Protein AF-A0A673WAL3-F1 (afdb_monomer_lite)

Organism: Salmo trutta (NCBI:txid8032)

Structure (mmCIF, N/CA/C/O backbone):
data_AF-A0A673WAL3-F1
#
_entry.id   AF-A0A673WAL3-F1
#
loop_
_atom_site.group_PDB
_atom_site.id
_atom_site.type_symbol
_atom_site.label_atom_id
_atom_site.label_alt_id
_atom_site.label_comp_id
_atom_site.label_asym_id
_atom_site.label_entity_id
_atom_site.label_seq_id
_atom_site.pdbx_PDB_ins_code
_atom_site.Cartn_x
_atom_site.Cartn_y
_atom_site.Cartn_z
_atom_site.occupancy
_atom_site.B_iso_or_equiv
_atom_site.auth_seq_id
_atom_site.auth_comp_id
_atom_site.auth_asym_id
_atom_site.auth_atom_id
_atom_site.pdbx_PDB_model_num
ATOM 1 N N . MET A 1 1 ? 72.671 -0.892 -24.980 1.00 40.12 1 MET A N 1
ATOM 2 C CA . MET A 1 1 ? 71.609 -0.098 -25.631 1.00 40.12 1 MET A CA 1
ATOM 3 C C . MET A 1 1 ? 70.645 -1.065 -26.286 1.00 40.12 1 MET A C 1
ATOM 5 O O . MET A 1 1 ? 70.954 -1.545 -27.362 1.00 40.12 1 MET A O 1
ATOM 9 N N . LEU A 1 2 ? 69.573 -1.421 -25.581 1.00 42.06 2 LEU A N 1
ATOM 10 C CA . LEU A 1 2 ? 68.357 -2.064 -26.090 1.00 42.06 2 LEU A CA 1
ATOM 11 C C . LEU A 1 2 ? 67.457 -2.292 -24.873 1.00 42.06 2 LEU A C 1
ATOM 13 O O . LEU A 1 2 ? 67.737 -3.186 -24.086 1.00 42.06 2 LEU A O 1
ATOM 17 N N . THR A 1 3 ? 66.411 -1.489 -24.728 1.00 36.72 3 THR A N 1
ATOM 18 C CA . THR A 1 3 ? 65.156 -1.913 -24.097 1.00 36.72 3 THR A CA 1
ATOM 19 C C . THR A 1 3 ? 64.038 -1.033 -24.642 1.00 36.72 3 THR A C 1
ATOM 21 O O . THR A 1 3 ? 64.011 0.180 -24.447 1.00 36.72 3 THR A O 1
ATOM 24 N N . SER A 1 4 ? 63.164 -1.685 -25.406 1.00 37.41 4 SER A N 1
ATOM 25 C CA . SER A 1 4 ? 61.955 -1.157 -26.026 1.00 37.41 4 SER A CA 1
ATOM 26 C C . SER A 1 4 ? 60.956 -0.676 -24.976 1.00 37.41 4 SER A C 1
ATOM 28 O O . SER A 1 4 ? 60.605 -1.427 -24.068 1.00 37.41 4 SER A O 1
ATOM 30 N N . PHE A 1 5 ? 60.430 0.534 -25.152 1.00 37.84 5 PHE A N 1
ATOM 31 C CA . PHE A 1 5 ? 59.162 0.939 -24.553 1.00 37.84 5 PHE A CA 1
ATOM 32 C C . PHE A 1 5 ? 58.023 0.283 -25.344 1.00 37.84 5 PHE A C 1
ATOM 34 O O . PHE A 1 5 ? 57.715 0.700 -26.457 1.00 37.84 5 PHE A O 1
ATOM 41 N N . ASN A 1 6 ? 57.413 -0.755 -24.772 1.00 34.94 6 ASN A N 1
ATOM 42 C CA . ASN A 1 6 ? 56.088 -1.217 -25.179 1.00 34.94 6 ASN A CA 1
ATOM 43 C C . ASN A 1 6 ? 55.049 -0.277 -24.557 1.00 34.94 6 ASN A C 1
ATOM 45 O O . ASN A 1 6 ? 54.564 -0.513 -23.452 1.00 34.94 6 ASN A O 1
ATOM 49 N N . THR A 1 7 ? 54.702 0.798 -25.258 1.00 38.34 7 THR A N 1
ATOM 50 C CA . THR A 1 7 ? 53.420 1.473 -25.056 1.00 38.34 7 THR A CA 1
ATOM 51 C C . THR A 1 7 ? 52.350 0.595 -25.691 1.00 38.34 7 THR A C 1
ATOM 53 O O . THR A 1 7 ? 52.160 0.597 -26.905 1.00 38.34 7 THR A O 1
ATOM 56 N N . VAL A 1 8 ? 51.674 -0.205 -24.865 1.00 36.19 8 VAL A N 1
ATOM 57 C CA . VAL A 1 8 ? 50.403 -0.827 -25.242 1.00 36.19 8 VAL A CA 1
ATOM 58 C C . VAL A 1 8 ? 49.441 0.322 -25.525 1.00 36.19 8 VAL A C 1
ATOM 60 O O . VAL A 1 8 ? 48.990 1.004 -24.608 1.00 36.19 8 VAL A O 1
ATOM 63 N N . ALA A 1 9 ? 49.193 0.586 -26.804 1.00 39.41 9 ALA A N 1
ATOM 64 C CA . ALA A 1 9 ? 48.109 1.449 -27.227 1.00 39.41 9 ALA A CA 1
ATOM 65 C C . ALA A 1 9 ? 46.802 0.770 -26.797 1.00 39.41 9 ALA A C 1
ATOM 67 O O . ALA A 1 9 ? 46.378 -0.203 -27.421 1.00 39.41 9 ALA A O 1
ATOM 68 N N . LEU A 1 10 ? 46.197 1.238 -25.697 1.00 43.25 10 LEU A N 1
ATOM 69 C CA . LEU A 1 10 ? 44.784 0.974 -25.446 1.00 43.25 10 LEU A CA 1
ATOM 70 C C . LEU A 1 10 ? 44.028 1.507 -26.667 1.00 43.25 10 LEU A C 1
ATOM 72 O O . LEU A 1 10 ? 44.193 2.671 -27.035 1.00 43.25 10 LEU A O 1
ATOM 76 N N . ALA A 1 11 ? 43.261 0.639 -27.324 1.00 35.66 11 ALA A N 1
ATOM 77 C CA . ALA A 1 11 ? 42.347 1.054 -28.378 1.00 35.66 11 ALA A CA 1
ATOM 78 C C . ALA A 1 11 ? 41.459 2.204 -27.857 1.00 35.66 11 ALA A C 1
ATOM 80 O O . ALA A 1 11 ? 41.104 2.186 -26.674 1.00 35.66 11 ALA A O 1
ATOM 81 N N . PRO A 1 12 ? 41.112 3.205 -28.688 1.00 43.00 12 PRO A N 1
ATOM 82 C CA . PRO A 1 12 ? 40.141 4.213 -28.281 1.00 43.00 12 PRO A CA 1
ATOM 83 C C . PRO A 1 12 ? 38.849 3.495 -27.880 1.00 43.00 12 PRO A C 1
ATOM 85 O O . PRO A 1 12 ? 38.382 2.624 -28.615 1.00 43.00 12 PRO A O 1
ATOM 88 N N . SER A 1 13 ? 38.313 3.814 -26.700 1.00 55.78 13 SER A N 1
ATOM 89 C CA . SER A 1 13 ? 37.005 3.318 -26.273 1.00 55.78 13 SER A CA 1
ATOM 90 C C . SER A 1 13 ? 35.979 3.656 -27.354 1.00 55.78 13 SER A C 1
ATOM 92 O O . SER A 1 13 ? 35.961 4.789 -27.846 1.00 55.78 13 SER A O 1
ATOM 94 N N . LEU A 1 14 ? 35.166 2.674 -27.744 1.00 61.06 14 LEU A N 1
ATOM 95 C CA . LEU A 1 14 ? 34.034 2.891 -28.641 1.00 61.06 14 LEU A CA 1
ATOM 96 C C . LEU A 1 14 ? 33.151 4.023 -28.080 1.00 61.06 14 LEU A C 1
ATOM 98 O O . LEU A 1 14 ? 33.096 4.213 -26.859 1.00 61.06 14 LEU A O 1
ATOM 102 N N . PRO A 1 15 ? 32.488 4.826 -28.932 1.00 84.31 15 PRO A N 1
ATOM 103 C CA . PRO A 1 15 ? 31.498 5.781 -28.452 1.00 84.31 15 PRO A CA 1
ATOM 104 C C . PRO A 1 15 ? 30.458 5.045 -27.595 1.00 84.31 15 PRO A C 1
ATOM 106 O O . PRO A 1 15 ? 29.924 4.034 -28.043 1.00 84.31 15 PRO A O 1
ATOM 109 N N . LEU A 1 16 ? 30.132 5.560 -26.401 1.00 87.56 16 LEU A N 1
ATOM 110 C CA . LEU A 1 16 ? 29.206 4.915 -25.447 1.00 87.56 16 LEU A CA 1
ATOM 111 C C . LEU A 1 16 ? 27.898 4.431 -26.099 1.00 87.56 16 LEU A C 1
ATOM 113 O O . LEU A 1 16 ? 27.369 3.375 -25.757 1.00 87.56 16 LEU A O 1
ATOM 117 N N . GLN A 1 17 ? 27.397 5.183 -27.084 1.00 91.94 17 GLN A N 1
ATOM 118 C CA . GLN A 1 17 ? 26.197 4.824 -27.833 1.00 91.94 17 GLN A CA 1
ATOM 119 C C . GLN A 1 17 ? 26.369 3.543 -28.664 1.00 91.94 17 GLN A C 1
ATOM 121 O O . GLN A 1 17 ? 25.439 2.745 -28.739 1.00 91.94 17 GLN A O 1
ATOM 126 N N . GLU A 1 18 ? 27.527 3.319 -29.288 1.00 93.75 18 GLU A N 1
ATOM 127 C CA . GLU A 1 18 ? 27.786 2.104 -30.069 1.00 93.75 18 GLU A CA 1
ATOM 128 C C . GLU A 1 18 ? 27.814 0.867 -29.166 1.00 93.75 18 GLU A C 1
ATOM 130 O O . GLU A 1 18 ? 27.189 -0.144 -29.503 1.00 93.75 18 GLU A O 1
ATOM 135 N N . ASP A 1 19 ? 28.433 0.981 -27.988 1.00 95.00 19 ASP A N 1
ATOM 136 C CA . ASP A 1 19 ? 28.447 -0.075 -26.972 1.00 95.00 19 ASP A CA 1
ATOM 137 C C . ASP A 1 19 ? 27.029 -0.366 -26.460 1.00 95.00 19 ASP A C 1
ATOM 139 O O . ASP A 1 19 ? 26.590 -1.519 -26.431 1.00 95.00 19 ASP A O 1
ATOM 143 N N . PHE A 1 20 ? 26.247 0.674 -26.156 1.00 96.69 20 PHE A N 1
ATOM 144 C CA . PHE A 1 20 ? 24.847 0.521 -25.754 1.00 96.69 20 PHE A CA 1
ATOM 145 C C . PHE A 1 20 ? 24.026 -0.240 -26.808 1.00 96.69 20 PHE A C 1
ATOM 147 O O . PHE A 1 20 ? 23.286 -1.180 -26.497 1.00 96.69 20 PHE A O 1
ATOM 154 N N . VAL A 1 21 ? 24.181 0.140 -28.080 1.00 96.81 21 VAL A N 1
ATOM 155 C CA . VAL A 1 21 ? 23.500 -0.502 -29.210 1.00 96.81 21 VAL A CA 1
ATOM 156 C C . VAL A 1 21 ? 23.962 -1.946 -29.388 1.00 96.81 21 VAL A C 1
ATOM 158 O O . VAL A 1 21 ? 23.137 -2.803 -29.714 1.00 96.81 21 VAL A O 1
ATOM 161 N N . TYR A 1 22 ? 25.243 -2.240 -29.164 1.00 96.62 22 TYR A N 1
ATOM 162 C CA . TYR A 1 22 ? 25.771 -3.601 -29.191 1.00 96.62 22 TYR A CA 1
ATOM 163 C C . TYR A 1 22 ? 25.080 -4.493 -28.151 1.00 96.62 22 TYR A C 1
ATOM 165 O O . TYR A 1 22 ? 24.559 -5.549 -28.517 1.00 96.62 22 TYR A O 1
ATOM 173 N N . HIS A 1 23 ? 24.986 -4.056 -26.890 1.00 97.44 23 HIS A N 1
ATOM 174 C CA . HIS A 1 23 ? 24.318 -4.838 -25.841 1.00 97.44 23 HIS A CA 1
ATOM 175 C C . HIS A 1 23 ? 22.827 -5.056 -26.140 1.00 97.44 23 HIS A C 1
ATOM 177 O O . HIS A 1 23 ? 22.329 -6.174 -25.994 1.00 97.44 23 HIS A O 1
ATOM 183 N N . TRP A 1 24 ? 22.121 -4.038 -26.642 1.00 97.25 24 TRP A N 1
ATOM 184 C CA . TRP A 1 24 ? 20.719 -4.194 -27.046 1.00 97.25 24 TRP A CA 1
ATOM 185 C C . TRP A 1 24 ? 20.540 -5.179 -28.213 1.00 97.25 24 TRP A C 1
ATOM 187 O O . TRP A 1 24 ? 19.630 -6.017 -28.213 1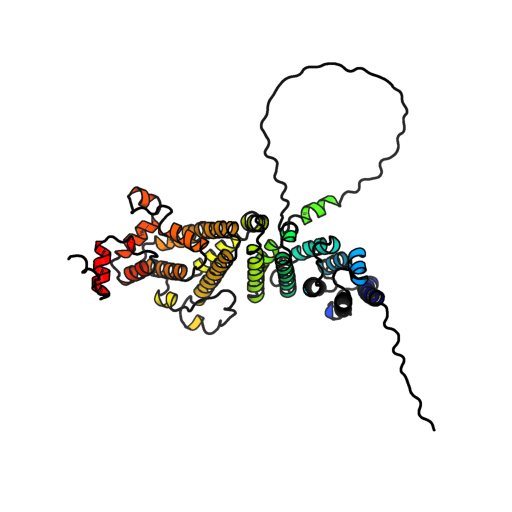.00 97.25 24 TRP A O 1
ATOM 197 N N . LYS A 1 25 ? 21.427 -5.114 -29.213 1.00 95.81 25 LYS A N 1
ATOM 198 C CA . LYS A 1 25 ? 21.433 -6.062 -30.333 1.00 95.81 25 LYS A CA 1
ATOM 199 C C . LYS A 1 25 ? 21.714 -7.483 -29.862 1.00 95.81 25 LYS A C 1
ATOM 201 O O . LYS A 1 25 ? 21.045 -8.389 -30.334 1.00 95.81 25 LYS A O 1
ATOM 206 N N . ALA A 1 26 ? 22.626 -7.685 -28.913 1.00 94.88 26 ALA A N 1
ATOM 207 C CA . ALA A 1 26 ? 22.904 -9.010 -28.363 1.00 94.88 26 ALA A CA 1
ATOM 208 C C . ALA A 1 26 ? 21.664 -9.635 -27.696 1.00 94.88 26 ALA A C 1
ATOM 210 O O . ALA A 1 26 ? 21.356 -10.798 -27.945 1.00 94.88 26 ALA A O 1
ATOM 211 N N . ILE A 1 27 ? 20.902 -8.847 -26.925 1.00 94.31 27 ILE A N 1
ATOM 212 C CA . ILE A 1 27 ? 19.646 -9.307 -26.307 1.00 94.31 27 ILE A CA 1
ATOM 213 C C . ILE A 1 27 ? 18.623 -9.682 -27.378 1.00 94.31 27 ILE A C 1
ATOM 215 O O . ILE A 1 27 ? 18.042 -10.758 -27.326 1.00 94.31 27 ILE A O 1
ATOM 219 N N . THR A 1 28 ? 18.387 -8.810 -28.358 1.00 92.75 28 THR A N 1
ATOM 220 C CA . THR A 1 28 ? 17.391 -9.086 -29.409 1.00 92.75 28 THR A CA 1
ATOM 221 C C . THR A 1 28 ? 17.808 -10.236 -30.324 1.00 92.75 28 THR A C 1
ATOM 223 O O . THR A 1 28 ? 16.948 -10.986 -30.774 1.00 92.75 28 THR A O 1
ATOM 226 N N . HIS A 1 29 ? 19.110 -10.423 -30.555 1.00 92.00 29 HIS A N 1
ATOM 227 C CA . HIS A 1 29 ? 19.630 -11.519 -31.363 1.00 92.00 29 HIS A CA 1
ATOM 228 C C . HIS A 1 29 ? 19.377 -12.885 -30.723 1.00 92.00 29 HIS A C 1
ATOM 230 O O . HIS A 1 29 ? 19.005 -13.814 -31.436 1.00 92.00 29 HIS A O 1
ATOM 236 N N . TYR A 1 30 ? 19.463 -12.984 -29.390 1.00 89.94 30 TYR A N 1
ATOM 237 C CA . TYR A 1 30 ? 19.103 -14.204 -28.663 1.00 89.94 30 TYR A CA 1
ATOM 238 C C . TYR A 1 30 ? 17.701 -14.708 -29.042 1.00 89.94 30 TYR A C 1
ATOM 240 O O . TYR A 1 30 ? 17.544 -15.893 -29.314 1.00 89.94 30 TYR A O 1
ATOM 248 N N . TYR A 1 31 ? 16.712 -13.814 -29.150 1.00 87.50 31 TYR A N 1
ATOM 249 C CA . TYR A 1 31 ? 15.327 -14.162 -29.509 1.00 87.50 31 TYR A CA 1
ATOM 250 C C . TYR A 1 31 ? 15.113 -14.456 -31.000 1.00 87.50 31 TYR A C 1
ATOM 252 O O . TYR A 1 31 ? 14.048 -14.925 -31.393 1.00 87.50 31 TYR A O 1
ATOM 260 N N . ILE A 1 32 ? 16.087 -14.128 -31.849 1.00 87.12 32 ILE A N 1
ATOM 261 C CA . ILE A 1 32 ? 16.040 -14.423 -33.285 1.00 87.12 32 ILE A CA 1
ATOM 262 C C . ILE A 1 32 ? 16.677 -15.791 -33.560 1.00 87.12 32 ILE A C 1
ATOM 264 O O . ILE A 1 32 ? 16.172 -16.538 -34.395 1.00 87.12 32 ILE A O 1
ATOM 268 N N . GLU A 1 33 ? 17.783 -16.110 -32.882 1.00 82.38 33 GLU A N 1
ATOM 269 C CA . GLU A 1 33 ? 18.536 -17.356 -33.082 1.00 82.38 33 GLU A CA 1
ATOM 270 C C . GLU A 1 33 ? 18.008 -18.527 -32.245 1.00 82.38 33 GLU A C 1
ATOM 272 O O . GLU A 1 33 ? 18.071 -19.675 -32.690 1.00 82.38 33 GLU A O 1
ATOM 277 N N . THR A 1 34 ? 17.482 -18.260 -31.048 1.00 75.88 34 THR A N 1
ATOM 278 C CA . THR A 1 34 ? 17.007 -19.301 -30.129 1.00 75.88 34 THR A CA 1
ATOM 279 C C . THR A 1 34 ? 15.545 -19.620 -30.422 1.00 75.88 34 THR A C 1
ATOM 281 O O . THR A 1 34 ? 14.680 -18.756 -30.343 1.00 75.88 34 THR A O 1
ATOM 284 N N . SER A 1 35 ? 15.264 -20.873 -30.792 1.00 63.09 35 SER A N 1
ATOM 285 C CA . SER A 1 35 ? 13.904 -21.358 -31.071 1.00 63.09 35 SER A CA 1
ATOM 286 C C . SER A 1 35 ? 13.290 -22.179 -29.928 1.00 63.09 35 SER A C 1
ATOM 288 O O . SER A 1 35 ? 12.133 -22.579 -30.036 1.00 63.09 35 SER A O 1
ATOM 290 N N . ASP A 1 36 ? 14.061 -22.490 -28.878 1.00 62.44 36 ASP A N 1
ATOM 291 C CA . ASP A 1 36 ? 13.622 -23.284 -27.720 1.00 62.44 36 ASP A CA 1
ATOM 292 C C . ASP A 1 36 ? 14.009 -22.572 -26.407 1.00 62.44 36 ASP A C 1
ATOM 294 O O . ASP A 1 36 ? 15.112 -22.740 -25.895 1.00 62.44 36 ASP A O 1
ATOM 298 N N . ASP A 1 37 ? 13.095 -21.759 -25.868 1.00 66.94 37 ASP A N 1
ATOM 299 C CA . ASP A 1 37 ? 13.299 -20.906 -24.681 1.00 66.94 37 ASP A CA 1
ATOM 300 C C . ASP A 1 37 ? 13.004 -21.649 -23.360 1.00 66.94 37 ASP A C 1
ATOM 302 O O . ASP A 1 37 ? 12.274 -21.158 -22.497 1.00 66.94 37 ASP A O 1
ATOM 306 N N . LYS A 1 38 ? 13.498 -22.885 -23.212 1.00 74.62 38 LYS A N 1
ATOM 307 C CA . LYS A 1 38 ? 13.241 -23.696 -22.002 1.00 74.62 38 LYS A CA 1
ATOM 308 C C . LYS A 1 38 ? 14.204 -23.413 -20.855 1.00 74.62 38 LYS A C 1
ATOM 310 O O . LYS A 1 38 ? 13.827 -23.618 -19.700 1.00 74.62 38 LYS A O 1
ATOM 315 N N . ASP A 1 39 ? 15.422 -22.988 -21.167 1.00 83.62 39 ASP A N 1
ATOM 316 C CA . ASP A 1 39 ? 16.442 -22.733 -20.155 1.00 83.62 39 ASP A CA 1
ATOM 317 C C . ASP A 1 39 ? 16.144 -21.421 -19.411 1.00 83.62 39 ASP A C 1
ATOM 319 O O . ASP A 1 39 ? 15.682 -20.459 -20.033 1.00 83.62 39 ASP A O 1
ATOM 323 N N . PRO A 1 40 ? 16.377 -21.348 -18.087 1.00 90.06 40 PRO A N 1
ATOM 324 C CA . PRO A 1 40 ? 16.170 -20.123 -17.324 1.00 90.06 40 PRO A CA 1
ATOM 325 C C . PRO A 1 40 ? 16.983 -18.952 -17.881 1.00 90.06 40 PRO A C 1
ATOM 327 O O . PRO A 1 40 ? 18.127 -19.110 -18.308 1.00 90.06 40 PRO A O 1
ATOM 330 N N . VAL A 1 41 ? 16.445 -17.734 -17.774 1.00 91.19 41 VAL A N 1
ATOM 331 C CA . VAL A 1 41 ? 17.134 -16.517 -18.241 1.00 91.19 41 VAL A CA 1
ATOM 332 C C . VAL A 1 41 ? 18.514 -16.323 -17.596 1.00 91.19 41 VAL A C 1
ATOM 334 O O . VAL A 1 41 ? 19.392 -15.704 -18.196 1.00 91.19 41 VAL A O 1
ATOM 337 N N . THR A 1 42 ? 18.726 -16.858 -16.389 1.00 90.25 42 THR A N 1
ATOM 338 C CA . THR A 1 42 ? 19.997 -16.790 -15.649 1.00 90.25 42 THR A CA 1
ATOM 339 C C . THR A 1 42 ? 21.145 -17.506 -16.344 1.00 90.25 42 THR A C 1
ATOM 341 O O . THR A 1 42 ? 22.296 -17.144 -16.115 1.00 90.25 42 THR A O 1
ATOM 344 N N . ASP A 1 43 ? 20.837 -18.480 -17.198 1.00 90.50 43 ASP A N 1
ATOM 345 C CA . ASP A 1 43 ? 21.831 -19.275 -17.923 1.00 90.50 43 ASP A CA 1
ATOM 346 C C . ASP A 1 43 ? 22.177 -18.638 -19.281 1.00 90.50 43 ASP A C 1
ATOM 348 O O . ASP A 1 43 ? 23.048 -19.108 -20.013 1.00 90.50 43 ASP A O 1
ATOM 352 N N . THR A 1 44 ? 21.514 -17.527 -19.612 1.00 91.50 44 THR A N 1
ATOM 353 C CA . THR A 1 44 ? 21.764 -16.726 -20.810 1.00 91.50 44 THR A CA 1
ATOM 354 C C . THR A 1 44 ? 22.665 -15.529 -20.495 1.00 91.50 44 THR A C 1
ATOM 356 O O . THR A 1 44 ? 22.845 -15.131 -19.345 1.00 91.50 44 THR A O 1
ATOM 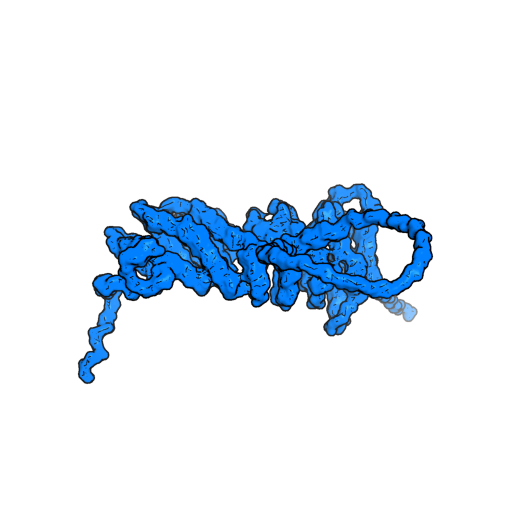359 N N . ASN A 1 45 ? 23.169 -14.863 -21.537 1.00 93.00 45 ASN A N 1
ATOM 360 C CA . ASN A 1 45 ? 23.896 -13.600 -21.376 1.00 93.00 45 ASN A CA 1
ATOM 361 C C . ASN A 1 45 ? 22.970 -12.378 -21.209 1.00 93.00 45 ASN A C 1
ATOM 363 O O . ASN A 1 45 ? 23.465 -11.269 -20.993 1.00 93.00 45 ASN A O 1
ATOM 367 N N . ILE A 1 46 ? 21.640 -12.545 -21.294 1.00 95.19 46 ILE A N 1
ATOM 368 C CA . ILE A 1 46 ? 20.670 -11.437 -21.225 1.00 95.19 46 ILE A CA 1
ATOM 369 C C . ILE A 1 46 ? 20.846 -10.596 -19.949 1.00 95.19 46 ILE A C 1
ATOM 371 O O . ILE A 1 46 ? 20.952 -9.373 -20.087 1.00 95.19 46 ILE A O 1
ATOM 375 N N . PRO A 1 47 ? 20.943 -11.177 -18.731 1.00 95.94 47 PRO A N 1
ATOM 376 C CA . PRO A 1 47 ? 21.109 -10.388 -17.508 1.00 95.94 47 PRO A CA 1
ATOM 377 C C . PRO A 1 47 ? 22.367 -9.512 -17.533 1.00 95.94 47 PRO A C 1
ATOM 379 O O . PRO A 1 47 ? 22.327 -8.351 -17.130 1.00 95.94 47 PRO A O 1
ATOM 382 N N . SER A 1 48 ? 23.477 -10.044 -18.059 1.00 96.62 48 SER A N 1
ATOM 383 C CA . SER A 1 48 ? 24.734 -9.301 -18.174 1.00 96.62 48 SER A CA 1
ATOM 384 C C . SER A 1 48 ? 24.607 -8.137 -19.156 1.00 96.62 48 SER A C 1
ATOM 386 O O . SER A 1 48 ? 24.988 -7.018 -18.818 1.00 96.62 48 SER A O 1
ATOM 388 N N . HIS A 1 49 ? 24.014 -8.355 -20.335 1.00 97.75 49 HIS A N 1
ATOM 389 C CA . HIS A 1 49 ? 23.799 -7.273 -21.298 1.00 97.75 49 HIS A CA 1
ATOM 390 C C . HIS A 1 49 ? 22.862 -6.183 -20.752 1.00 97.75 49 HIS A C 1
ATOM 392 O O . HIS A 1 49 ? 23.131 -5.005 -20.978 1.00 97.75 49 HIS A O 1
ATOM 398 N N . LEU A 1 50 ? 21.815 -6.543 -19.999 1.00 97.69 50 LEU A N 1
ATOM 399 C CA . LEU A 1 50 ? 20.922 -5.574 -19.353 1.00 97.69 50 LEU A CA 1
ATOM 400 C C . LEU A 1 50 ? 21.644 -4.718 -18.303 1.00 97.69 50 LEU A C 1
ATOM 402 O O . LEU A 1 50 ? 21.429 -3.507 -18.269 1.00 97.69 50 LEU A O 1
ATOM 406 N N . GLU A 1 51 ? 22.508 -5.312 -17.473 1.00 97.38 51 GLU A N 1
ATOM 407 C CA . GLU A 1 51 ? 23.289 -4.539 -16.495 1.00 97.38 51 GLU A CA 1
ATOM 408 C C . GLU A 1 51 ? 24.280 -3.604 -17.197 1.00 97.38 51 GLU A C 1
ATOM 410 O O . GLU A 1 51 ? 24.340 -2.428 -16.858 1.00 97.38 51 GLU A O 1
ATOM 415 N N . GLN A 1 52 ? 24.978 -4.073 -18.238 1.00 97.75 52 GLN A N 1
ATOM 416 C CA . GLN A 1 52 ? 25.893 -3.222 -19.008 1.00 97.75 52 GLN A CA 1
ATOM 417 C C . GLN A 1 52 ? 25.168 -2.040 -19.666 1.00 97.75 52 GLN A C 1
ATOM 419 O O . GLN A 1 52 ? 25.664 -0.918 -19.634 1.00 97.75 52 GLN A O 1
ATOM 424 N N . MET A 1 53 ? 23.957 -2.247 -20.198 1.00 97.94 53 MET A N 1
ATOM 425 C CA . MET A 1 53 ? 23.132 -1.144 -20.704 1.00 97.94 53 MET A CA 1
ATOM 426 C C . MET A 1 53 ? 22.812 -0.110 -19.613 1.00 97.94 53 MET A C 1
ATOM 428 O O . MET A 1 53 ? 22.848 1.087 -19.891 1.00 97.94 53 MET A O 1
ATOM 432 N N . LEU A 1 54 ? 22.505 -0.541 -18.383 1.00 97.12 54 LEU A N 1
ATOM 433 C CA . LEU A 1 54 ? 22.265 0.371 -17.256 1.00 97.12 54 LEU A CA 1
ATOM 434 C C . LEU A 1 54 ? 23.527 1.124 -16.839 1.00 97.12 54 LEU A C 1
ATOM 436 O O . LEU A 1 54 ? 23.450 2.320 -16.551 1.00 97.12 54 LEU A O 1
ATOM 440 N N . ASP A 1 55 ? 24.668 0.441 -16.798 1.00 96.69 55 ASP A N 1
ATOM 441 C CA . ASP A 1 55 ? 25.949 1.038 -16.427 1.00 96.69 55 ASP A CA 1
ATOM 442 C C . ASP A 1 55 ? 26.357 2.111 -17.442 1.00 96.69 55 ASP A C 1
ATOM 444 O O . ASP A 1 55 ? 26.712 3.217 -17.038 1.00 96.69 55 ASP A O 1
ATOM 448 N N . ILE A 1 56 ? 26.179 1.850 -18.743 1.00 96.06 56 ILE A N 1
ATOM 449 C CA . ILE A 1 56 ? 26.432 2.830 -19.811 1.00 96.06 56 ILE A CA 1
ATOM 450 C C . ILE A 1 56 ? 25.517 4.056 -19.674 1.00 96.06 56 ILE A C 1
ATOM 452 O O . ILE A 1 56 ? 25.994 5.185 -19.763 1.00 96.06 56 ILE A O 1
ATOM 456 N N . LEU A 1 57 ? 24.215 3.869 -19.417 1.00 95.06 57 LEU A N 1
ATOM 457 C CA . LEU A 1 57 ? 23.287 4.995 -19.208 1.00 95.06 57 LEU A CA 1
ATOM 458 C C . LEU A 1 57 ? 23.651 5.816 -17.962 1.00 95.06 57 LEU A C 1
ATOM 460 O O . LEU A 1 57 ? 23.542 7.040 -17.968 1.00 95.06 57 LEU A O 1
ATOM 464 N N . THR A 1 58 ? 24.094 5.145 -16.898 1.00 93.81 58 THR A N 1
ATOM 465 C CA . THR A 1 58 ? 24.520 5.802 -15.654 1.00 93.81 58 THR A CA 1
ATOM 466 C C . THR A 1 58 ? 25.825 6.573 -15.863 1.00 93.81 58 THR A C 1
ATOM 468 O O . THR A 1 58 ? 25.970 7.692 -15.370 1.00 93.81 58 THR A O 1
ATOM 471 N N . GLN A 1 59 ? 26.764 6.002 -16.621 1.00 93.31 59 GLN A N 1
ATOM 472 C CA . GLN A 1 59 ? 28.009 6.658 -17.007 1.00 93.31 59 GLN A CA 1
ATOM 473 C C . GLN A 1 59 ? 27.729 7.898 -17.864 1.00 93.31 59 GLN A C 1
ATOM 475 O O . GLN A 1 59 ? 28.225 8.975 -17.538 1.00 93.31 59 GLN A O 1
ATOM 480 N N . GLU A 1 60 ? 26.881 7.775 -18.890 1.00 92.44 60 GLU A N 1
ATOM 481 C CA . GLU A 1 60 ? 26.482 8.890 -19.755 1.00 92.44 60 GLU A CA 1
ATOM 482 C C . GLU A 1 60 ? 25.882 10.052 -18.952 1.00 92.44 60 GLU A C 1
ATOM 484 O O . GLU A 1 60 ? 26.231 11.207 -19.191 1.00 92.44 60 GLU A O 1
ATOM 489 N N . GLU A 1 61 ? 25.016 9.767 -17.978 1.00 89.56 61 GLU A N 1
ATOM 490 C CA . GLU A 1 61 ? 24.449 10.804 -17.111 1.00 89.56 61 GLU A CA 1
ATOM 491 C C . GLU A 1 61 ? 25.505 11.450 -16.199 1.00 89.56 61 GLU A C 1
ATOM 493 O O . GLU A 1 61 ? 25.419 12.640 -15.899 1.00 89.56 61 GLU A O 1
ATOM 498 N N . SER A 1 62 ? 26.515 10.692 -15.763 1.00 88.69 62 SER A N 1
ATOM 499 C CA . SER A 1 62 ? 27.581 11.211 -14.898 1.00 88.69 62 SER A CA 1
ATOM 500 C C . SER A 1 62 ? 28.579 12.117 -15.625 1.00 88.69 62 SER A C 1
ATOM 502 O O . SER A 1 62 ? 29.131 13.029 -15.011 1.00 88.69 62 SER A O 1
ATOM 504 N N . GLU A 1 63 ? 28.802 11.875 -16.919 1.00 87.19 63 GLU A N 1
ATOM 505 C CA . GLU A 1 63 ? 29.755 12.615 -17.753 1.00 87.19 63 GLU A CA 1
ATOM 506 C C . GLU A 1 63 ? 29.150 13.889 -18.367 1.00 87.19 63 GLU A C 1
ATOM 508 O O . GLU A 1 63 ? 29.885 14.727 -18.893 1.00 87.19 63 GLU A O 1
ATOM 513 N N . ARG A 1 64 ? 27.822 14.056 -18.307 1.00 77.25 64 ARG A N 1
ATOM 514 C CA . ARG A 1 64 ? 27.107 15.178 -18.929 1.00 77.25 64 ARG A CA 1
ATOM 515 C C . ARG A 1 64 ? 26.787 16.309 -17.958 1.00 77.25 64 ARG A C 1
ATOM 517 O O . ARG A 1 64 ? 26.531 16.111 -16.771 1.00 77.25 64 ARG A O 1
ATOM 524 N N . GLU A 1 65 ? 26.756 17.526 -18.500 1.00 67.38 65 GLU A N 1
ATOM 525 C CA . GLU A 1 65 ? 26.243 18.700 -17.796 1.00 67.38 65 GLU A CA 1
ATOM 526 C C . GLU A 1 65 ? 24.720 18.588 -17.610 1.00 67.38 65 GLU A C 1
ATOM 528 O O . GLU A 1 65 ? 24.000 18.010 -18.427 1.00 67.38 65 GLU A O 1
ATOM 533 N N . SER A 1 66 ? 24.218 19.102 -16.485 1.00 64.62 66 SER A N 1
ATOM 534 C CA . SER A 1 66 ? 22.826 18.900 -16.069 1.00 64.62 66 SER A CA 1
ATOM 535 C C . SER A 1 66 ? 21.824 19.475 -17.080 1.00 64.62 66 SER A C 1
ATOM 537 O O . SER A 1 66 ? 21.798 20.683 -17.296 1.00 64.62 66 SER A O 1
ATOM 539 N N . GLY A 1 67 ? 20.940 18.626 -17.617 1.00 64.06 67 GLY A N 1
ATOM 540 C CA . GLY A 1 67 ? 19.751 19.043 -18.378 1.00 64.06 67 GLY A CA 1
ATOM 541 C C . GLY A 1 67 ? 19.661 18.539 -19.820 1.00 64.06 67 GLY A C 1
ATOM 542 O O . GLY A 1 67 ? 18.595 18.664 -20.419 1.00 64.06 67 GLY A O 1
ATOM 543 N N . GLU A 1 68 ? 20.719 17.937 -20.368 1.00 76.62 68 GLU A N 1
ATOM 544 C CA . GLU A 1 68 ? 20.713 17.386 -21.729 1.00 76.62 68 GLU A CA 1
ATOM 545 C C . GLU A 1 68 ? 20.595 15.859 -21.729 1.00 76.62 68 GLU A C 1
ATOM 547 O O . GLU A 1 68 ? 21.385 15.156 -21.098 1.00 76.62 68 GLU A O 1
ATOM 552 N N . THR A 1 69 ? 19.624 15.328 -22.477 1.00 85.31 69 THR A N 1
ATOM 553 C CA . THR A 1 69 ? 19.503 13.882 -22.694 1.00 85.31 69 THR A CA 1
ATOM 554 C C . THR A 1 69 ? 20.645 13.402 -23.585 1.00 85.31 69 THR A C 1
ATOM 556 O O . THR A 1 69 ? 20.911 13.982 -24.636 1.00 85.31 69 THR A O 1
ATOM 559 N N . GLY A 1 70 ? 21.353 12.357 -23.158 1.00 89.38 70 GLY A N 1
ATOM 560 C CA . GLY A 1 70 ? 22.446 11.790 -23.937 1.00 89.38 70 GLY A CA 1
ATOM 561 C C . GLY A 1 70 ? 22.008 10.840 -25.054 1.00 89.38 70 GLY A C 1
ATOM 562 O O . GLY A 1 70 ? 20.882 10.347 -25.034 1.00 89.38 70 GLY A O 1
ATOM 563 N N . PRO A 1 71 ? 22.874 10.580 -26.049 1.00 91.88 71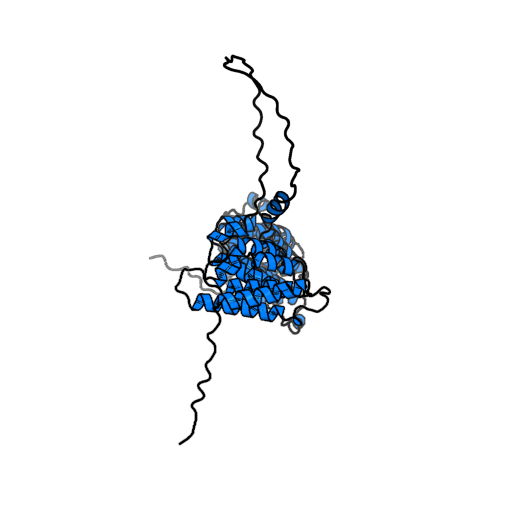 PRO A N 1
ATOM 564 C CA . PRO A 1 71 ? 22.579 9.760 -27.217 1.00 91.88 71 PRO A CA 1
ATOM 565 C C . PRO A 1 71 ? 22.198 8.313 -26.872 1.00 91.88 71 PRO A C 1
ATOM 567 O O . PRO A 1 71 ? 21.428 7.707 -27.621 1.00 91.88 71 PRO A O 1
ATOM 570 N N . CYS A 1 72 ? 22.693 7.738 -25.768 1.00 94.56 72 CYS A N 1
ATOM 571 C CA . CYS A 1 72 ? 22.284 6.403 -25.318 1.00 94.56 72 CYS A CA 1
ATOM 572 C C . CYS A 1 72 ? 20.845 6.436 -24.798 1.00 94.56 72 CYS A C 1
ATOM 574 O O . CYS A 1 72 ? 20.008 5.625 -25.204 1.00 94.56 72 CYS A O 1
ATOM 576 N N . MET A 1 73 ? 20.528 7.412 -23.946 1.00 94.31 73 MET A N 1
ATOM 577 C CA . MET A 1 73 ? 19.171 7.608 -23.446 1.00 94.31 73 MET A CA 1
ATOM 578 C C . MET A 1 73 ? 18.188 7.989 -24.563 1.00 94.31 73 MET A C 1
ATOM 580 O O . MET A 1 73 ? 17.084 7.448 -24.632 1.00 94.31 73 MET A O 1
ATOM 584 N N . GLU A 1 74 ? 18.585 8.862 -25.489 1.00 93.31 74 GLU A N 1
ATOM 585 C CA . GLU A 1 74 ? 17.802 9.177 -26.683 1.00 93.31 74 GLU A CA 1
ATOM 586 C C . GLU A 1 74 ? 17.537 7.918 -27.502 1.00 93.31 74 GLU A C 1
ATOM 588 O O . GLU A 1 74 ? 16.399 7.696 -27.912 1.00 93.31 74 GLU A O 1
ATOM 593 N N . TYR A 1 75 ? 18.543 7.066 -27.708 1.00 95.44 75 TYR A N 1
ATOM 594 C CA . TYR A 1 75 ? 18.358 5.807 -28.421 1.00 95.44 75 TYR A CA 1
ATOM 595 C C . TYR A 1 75 ? 17.338 4.909 -27.706 1.00 95.44 75 TYR A C 1
ATOM 597 O O . TYR A 1 75 ? 16.403 4.414 -28.342 1.00 95.44 75 TYR A O 1
ATOM 605 N N . LEU A 1 76 ? 17.449 4.754 -26.381 1.00 96.50 76 LEU A N 1
ATOM 606 C CA . LEU A 1 76 ? 16.500 3.989 -25.563 1.00 96.50 76 LEU A CA 1
ATOM 607 C C . LEU A 1 76 ? 15.058 4.487 -25.734 1.00 96.50 76 LEU A C 1
ATOM 609 O O . LEU A 1 76 ? 14.139 3.679 -25.921 1.00 96.50 76 LEU A O 1
ATOM 613 N N . LEU A 1 77 ? 14.864 5.808 -25.704 1.00 94.12 77 LEU A N 1
ATOM 614 C CA . LEU A 1 77 ? 13.554 6.442 -25.831 1.00 94.12 77 LEU A CA 1
ATOM 615 C C . LEU A 1 77 ? 12.995 6.347 -27.257 1.00 94.12 77 LEU A C 1
ATOM 617 O O . LEU A 1 77 ? 11.826 5.994 -27.421 1.00 94.12 77 LEU A O 1
ATOM 621 N N . HIS A 1 78 ? 13.792 6.642 -28.287 1.00 94.56 78 HIS A N 1
ATOM 622 C CA . HIS A 1 78 ? 13.341 6.663 -29.684 1.00 94.56 78 HIS A CA 1
ATOM 623 C C . HIS A 1 78 ? 13.057 5.261 -30.226 1.00 94.56 78 HIS A C 1
ATOM 625 O O . HIS A 1 78 ? 12.050 5.058 -30.908 1.00 94.56 78 HIS A O 1
ATOM 631 N N . HIS A 1 79 ? 13.889 4.276 -29.877 1.00 95.69 79 HIS A N 1
ATOM 632 C CA . HIS A 1 79 ? 13.727 2.893 -30.329 1.00 95.69 79 HIS A CA 1
ATOM 633 C C . HIS A 1 79 ? 12.744 2.078 -29.478 1.00 95.69 79 HIS A C 1
ATOM 635 O O . HIS A 1 79 ? 12.576 0.886 -29.723 1.00 95.69 79 HIS A O 1
ATOM 641 N N . LYS A 1 80 ? 12.061 2.705 -28.505 1.00 95.88 80 LYS A N 1
ATOM 642 C CA . LYS A 1 80 ? 11.047 2.067 -27.645 1.00 95.88 80 LYS A CA 1
ATOM 643 C C . LYS A 1 80 ? 11.558 0.767 -27.009 1.00 95.88 80 LYS A C 1
ATOM 645 O O . LYS A 1 80 ? 10.830 -0.226 -26.916 1.00 95.88 80 LYS A O 1
ATOM 650 N N . ILE A 1 81 ? 12.811 0.782 -26.553 1.00 97.56 81 ILE A N 1
ATOM 651 C CA . ILE A 1 81 ? 13.456 -0.382 -25.928 1.00 97.56 81 ILE A CA 1
ATOM 652 C C . ILE A 1 81 ? 12.638 -0.856 -24.727 1.00 97.56 81 ILE A C 1
ATOM 654 O O . ILE A 1 81 ? 12.362 -2.043 -24.595 1.00 97.56 81 ILE A O 1
ATOM 658 N N . LEU A 1 82 ? 12.165 0.084 -23.907 1.00 97.75 82 LEU A N 1
ATOM 659 C CA . LEU A 1 82 ? 11.315 -0.198 -22.752 1.00 97.75 82 LEU A CA 1
ATOM 660 C C . LEU A 1 82 ? 10.012 -0.915 -23.147 1.00 97.75 82 LEU A C 1
ATOM 662 O O . LEU A 1 82 ? 9.658 -1.931 -22.565 1.00 97.75 82 LEU A O 1
ATOM 666 N N . GLU A 1 83 ? 9.318 -0.467 -24.191 1.00 96.62 83 GLU A N 1
ATOM 667 C CA . GLU A 1 83 ? 8.104 -1.148 -24.674 1.00 96.62 83 GLU A CA 1
ATOM 668 C C . GLU A 1 83 ? 8.389 -2.601 -25.103 1.00 96.62 83 GLU A C 1
ATOM 670 O O . GLU A 1 83 ? 7.602 -3.515 -24.834 1.00 96.62 83 GLU A O 1
ATOM 675 N N . THR A 1 84 ? 9.544 -2.823 -25.732 1.00 96.50 84 THR A N 1
ATOM 676 C CA . THR A 1 84 ? 9.993 -4.162 -26.127 1.00 96.50 84 THR A CA 1
ATOM 677 C C . THR A 1 84 ? 10.308 -5.012 -24.896 1.00 96.50 84 THR A C 1
ATOM 679 O O . THR A 1 84 ? 9.796 -6.121 -24.783 1.00 96.50 84 THR A O 1
ATOM 682 N N . LEU A 1 85 ? 11.060 -4.477 -23.928 1.00 97.12 85 LEU A N 1
ATOM 683 C CA . LEU A 1 85 ? 11.365 -5.155 -22.664 1.00 97.12 85 LEU A CA 1
ATOM 684 C C . LEU A 1 85 ? 10.103 -5.515 -21.880 1.00 97.12 85 LEU A C 1
ATOM 686 O O . LEU A 1 85 ? 10.007 -6.628 -21.378 1.00 97.12 85 LEU A O 1
ATOM 690 N N . TYR A 1 86 ? 9.107 -4.627 -21.827 1.00 96.19 86 TYR A N 1
ATOM 691 C CA . TYR A 1 86 ? 7.800 -4.954 -21.258 1.00 96.19 86 TYR A CA 1
ATOM 692 C C . TYR A 1 86 ? 7.180 -6.183 -21.938 1.00 96.19 86 TYR A C 1
ATOM 694 O O . TYR A 1 86 ? 6.684 -7.079 -21.259 1.00 96.19 86 TYR A O 1
ATOM 702 N N . THR A 1 87 ? 7.214 -6.237 -23.272 1.00 95.81 87 THR A N 1
ATOM 703 C CA . THR A 1 87 ? 6.635 -7.351 -24.038 1.00 95.81 87 THR A CA 1
ATOM 704 C C . THR A 1 87 ? 7.351 -8.666 -23.729 1.00 95.81 87 THR A C 1
ATOM 706 O O . THR A 1 87 ? 6.686 -9.675 -23.499 1.00 95.81 87 THR A O 1
ATOM 709 N N . LEU A 1 88 ? 8.685 -8.639 -23.640 1.00 94.12 88 LEU A N 1
ATOM 710 C CA . LEU A 1 88 ? 9.499 -9.796 -23.254 1.00 94.12 88 LEU A CA 1
ATOM 711 C C . LEU A 1 88 ? 9.212 -10.237 -21.810 1.00 94.12 88 LEU A C 1
ATOM 713 O O . LEU A 1 88 ? 8.976 -11.412 -21.555 1.00 94.12 88 LEU A O 1
ATOM 717 N N . GLY A 1 89 ? 9.145 -9.293 -20.867 1.00 94.19 89 GLY A N 1
ATOM 718 C CA . GLY A 1 89 ? 8.835 -9.584 -19.464 1.00 94.19 89 GLY A CA 1
ATOM 719 C C . GLY A 1 89 ? 7.417 -10.118 -19.256 1.00 94.19 89 GLY A C 1
ATOM 720 O O . GLY A 1 89 ? 7.203 -10.952 -18.386 1.00 94.19 89 GLY A O 1
ATOM 721 N N . LYS A 1 90 ? 6.447 -9.681 -20.069 1.00 94.00 90 LYS A N 1
ATOM 722 C CA . LYS A 1 90 ? 5.083 -10.229 -20.063 1.00 94.00 90 LYS A CA 1
ATOM 723 C C . LYS A 1 90 ? 5.034 -11.657 -20.606 1.00 94.00 90 LYS A C 1
ATOM 725 O O . LYS A 1 90 ? 4.239 -12.453 -20.118 1.00 94.00 90 LYS A O 1
ATOM 730 N N . ALA A 1 91 ? 5.815 -11.948 -21.645 1.00 92.62 91 ALA A N 1
ATOM 731 C CA . ALA A 1 91 ? 5.908 -13.293 -22.201 1.00 92.62 91 ALA A CA 1
ATOM 732 C C . ALA A 1 91 ? 6.612 -14.262 -21.237 1.00 92.62 91 ALA A C 1
ATOM 734 O O . ALA A 1 91 ? 6.310 -15.450 -21.264 1.00 92.62 91 ALA A O 1
ATOM 735 N N . ASP A 1 92 ? 7.524 -13.747 -20.401 1.00 92.06 92 ASP A N 1
ATOM 736 C CA . ASP A 1 92 ? 8.339 -14.504 -19.438 1.00 92.06 92 ASP A CA 1
ATOM 737 C C . ASP A 1 92 ? 9.025 -15.734 -20.060 1.00 92.06 92 ASP A C 1
ATOM 739 O O . ASP A 1 92 ? 9.157 -16.792 -19.450 1.00 92.06 92 ASP A O 1
ATOM 743 N N . CYS A 1 93 ? 9.432 -15.586 -21.319 1.00 88.38 93 CYS A N 1
ATOM 744 C CA . CYS A 1 93 ? 10.194 -16.561 -22.085 1.00 88.38 93 CYS A CA 1
ATOM 745 C C . CYS A 1 93 ? 11.494 -15.863 -22.498 1.00 88.38 93 CYS A C 1
ATOM 747 O O . CYS A 1 93 ? 11.386 -14.806 -23.125 1.00 88.38 93 CYS A O 1
ATOM 749 N N . PRO A 1 94 ? 12.684 -16.374 -22.126 1.00 91.38 94 PRO A N 1
ATOM 750 C CA . PRO A 1 94 ? 12.913 -17.540 -21.265 1.00 91.38 94 PRO A CA 1
ATOM 751 C C . PRO A 1 94 ? 12.423 -17.327 -19.813 1.00 91.38 94 PRO A C 1
ATOM 753 O O . PRO A 1 94 ? 12.310 -16.176 -19.374 1.00 91.38 94 PRO A O 1
ATOM 756 N N . PRO A 1 95 ? 12.149 -18.406 -19.048 1.00 91.81 95 PRO A N 1
ATOM 757 C CA . PRO A 1 95 ? 11.648 -18.312 -17.678 1.00 91.81 95 PRO A CA 1
ATOM 758 C C . PRO A 1 95 ? 12.508 -17.410 -16.786 1.00 91.81 95 PRO A C 1
ATOM 760 O O . PRO A 1 95 ? 13.731 -17.565 -16.715 1.00 91.81 95 PRO A O 1
ATOM 763 N N . GLY A 1 96 ? 11.867 -16.475 -16.081 1.00 93.12 96 GLY A N 1
ATOM 764 C CA . GLY A 1 96 ? 12.531 -15.492 -15.219 1.00 93.12 96 GLY A CA 1
ATOM 765 C C . GLY A 1 96 ? 12.822 -14.155 -15.908 1.00 93.12 96 GLY A C 1
ATOM 766 O O . GLY A 1 96 ? 13.302 -13.222 -15.256 1.00 93.12 96 GLY A O 1
ATOM 767 N N . MET A 1 97 ? 12.510 -14.007 -17.199 1.00 94.81 97 MET A N 1
ATOM 768 C CA . MET A 1 97 ? 12.652 -12.734 -17.909 1.00 94.81 97 MET A CA 1
ATOM 769 C C . MET A 1 97 ? 11.831 -11.612 -17.252 1.00 94.81 97 MET A C 1
ATOM 771 O O . MET A 1 97 ? 12.300 -10.472 -17.194 1.00 94.81 97 MET A O 1
ATOM 775 N N . LYS A 1 98 ? 10.662 -11.909 -16.662 1.00 95.19 98 LYS A N 1
ATOM 776 C CA . LYS A 1 98 ? 9.879 -10.935 -15.877 1.00 95.19 98 LYS A CA 1
ATOM 777 C C . LYS A 1 98 ? 10.705 -10.328 -14.737 1.00 95.19 98 LYS A C 1
ATOM 779 O O . LYS A 1 98 ? 10.684 -9.109 -14.563 1.00 95.19 98 LYS A O 1
ATOM 784 N N . GLN A 1 99 ? 11.468 -11.145 -14.002 1.00 95.75 99 GLN A N 1
ATOM 785 C CA . GLN A 1 99 ? 12.338 -10.672 -12.913 1.00 95.75 99 GLN A CA 1
ATOM 786 C C . GLN A 1 99 ? 13.426 -9.732 -13.443 1.00 95.75 99 GLN A C 1
ATOM 788 O O . GLN A 1 99 ? 13.652 -8.663 -12.876 1.00 95.75 99 GLN A O 1
ATOM 793 N N . GLN A 1 100 ? 14.062 -10.089 -14.565 1.00 96.75 100 GLN A N 1
ATOM 794 C CA . GLN A 1 100 ? 15.110 -9.265 -15.179 1.00 96.75 100 GLN A CA 1
ATOM 795 C C . GLN A 1 100 ? 14.567 -7.919 -15.661 1.00 96.75 100 GLN A C 1
ATOM 797 O O . GLN A 1 100 ? 15.191 -6.883 -15.438 1.00 96.75 100 GLN A O 1
ATOM 802 N N . VAL A 1 101 ? 13.375 -7.911 -16.261 1.00 97.69 101 VAL A N 1
ATOM 803 C CA . VAL A 1 101 ? 12.715 -6.682 -16.713 1.00 97.69 101 VAL A CA 1
ATOM 804 C C . VAL A 1 101 ? 12.337 -5.798 -15.525 1.00 97.69 101 VAL A C 1
ATOM 806 O O . VAL A 1 101 ? 12.678 -4.618 -15.524 1.00 97.69 101 VAL A O 1
ATOM 809 N N . LEU A 1 102 ? 11.702 -6.339 -14.482 1.00 97.69 102 LEU A N 1
ATOM 810 C CA . LEU A 1 102 ? 11.366 -5.565 -13.280 1.00 97.69 102 LEU A CA 1
ATOM 811 C C . LEU A 1 102 ? 12.618 -4.994 -12.602 1.00 97.69 102 LEU A C 1
ATOM 813 O O . LEU A 1 102 ? 12.636 -3.816 -12.239 1.00 97.69 102 LEU A O 1
ATOM 817 N N . SER A 1 103 ? 13.689 -5.785 -12.500 1.00 97.62 103 SER A N 1
ATOM 818 C CA . SER A 1 103 ? 14.984 -5.343 -11.969 1.00 97.62 103 SER A CA 1
ATOM 819 C C . SER A 1 103 ? 15.590 -4.217 -12.812 1.00 97.62 103 SER A C 1
ATOM 821 O O . SER A 1 103 ? 16.000 -3.189 -12.267 1.00 97.62 103 SER A O 1
ATOM 823 N N . PHE A 1 104 ? 15.568 -4.350 -14.143 1.00 98.31 104 PHE A N 1
ATOM 824 C CA . PHE A 1 104 ? 16.056 -3.323 -15.061 1.00 98.31 104 PHE A CA 1
ATOM 825 C C . PHE A 1 104 ? 15.295 -2.005 -14.895 1.00 98.31 104 PHE A C 1
ATOM 827 O O . PHE A 1 104 ? 15.914 -0.960 -14.713 1.00 98.31 104 PHE A O 1
ATOM 834 N N . TYR A 1 105 ? 13.959 -2.041 -14.888 1.00 98.12 105 TYR A N 1
ATOM 835 C CA . TYR A 1 105 ? 13.138 -0.844 -14.686 1.00 98.12 105 TYR A CA 1
ATOM 836 C C . TYR A 1 105 ? 13.351 -0.217 -13.312 1.00 98.12 105 TYR A C 1
ATOM 838 O O . TYR A 1 105 ? 13.435 1.006 -13.202 1.00 98.12 105 TYR A O 1
ATOM 846 N N . THR A 1 106 ? 13.466 -1.045 -12.274 1.00 97.94 106 THR A N 1
ATOM 847 C CA . THR A 1 106 ? 13.705 -0.575 -10.908 1.00 97.94 106 THR A CA 1
ATOM 848 C C . THR A 1 106 ? 15.020 0.190 -10.823 1.00 97.94 106 THR A C 1
ATOM 850 O O . THR A 1 106 ? 15.060 1.315 -10.323 1.00 97.94 106 THR A O 1
ATOM 853 N N . LYS A 1 107 ? 16.093 -0.386 -11.375 1.00 97.75 107 LYS A N 1
ATOM 854 C CA . LYS A 1 107 ? 17.416 0.242 -11.420 1.00 97.75 107 LYS A CA 1
ATOM 855 C C . LYS A 1 107 ? 17.437 1.468 -12.323 1.00 97.75 107 LYS A C 1
ATOM 857 O O . LYS A 1 107 ? 18.007 2.473 -11.921 1.00 97.75 107 LYS A O 1
ATOM 862 N N . LEU A 1 108 ? 16.795 1.425 -13.490 1.00 97.25 108 LEU A N 1
ATOM 863 C CA . LEU A 1 108 ? 16.715 2.563 -14.406 1.00 97.25 108 LEU A CA 1
ATOM 864 C C . LEU A 1 108 ? 16.055 3.766 -13.724 1.00 97.25 108 LEU A C 1
ATOM 866 O O . LEU A 1 108 ? 16.627 4.850 -13.699 1.00 97.25 108 LEU A O 1
ATOM 870 N N . LEU A 1 109 ? 14.880 3.568 -13.119 1.00 96.12 109 LEU A N 1
ATOM 871 C CA . LEU A 1 109 ? 14.174 4.634 -12.406 1.00 96.12 109 LEU A CA 1
ATOM 872 C C . LEU A 1 109 ? 14.925 5.073 -11.140 1.00 96.12 109 LEU A C 1
ATOM 874 O O . LEU A 1 109 ? 14.842 6.237 -10.763 1.00 96.12 109 LEU A O 1
ATOM 878 N N . GLY A 1 110 ? 15.651 4.173 -10.475 1.00 95.19 110 GLY A N 1
ATOM 879 C CA . GLY A 1 110 ? 16.397 4.484 -9.254 1.00 95.19 110 GLY A CA 1
ATOM 880 C C . GLY A 1 110 ? 17.733 5.195 -9.475 1.00 95.19 110 GLY A C 1
ATOM 881 O O . GLY A 1 110 ? 18.090 6.060 -8.677 1.00 95.19 110 GLY A O 1
ATOM 882 N N . ARG A 1 111 ? 18.476 4.835 -10.527 1.00 93.88 111 ARG A N 1
ATOM 883 C CA . ARG A 1 111 ? 19.832 5.340 -10.801 1.00 93.88 111 ARG A CA 1
ATOM 884 C C . ARG A 1 111 ? 19.819 6.620 -11.630 1.00 93.88 111 ARG A C 1
ATOM 886 O O . ARG A 1 111 ? 20.628 7.500 -11.355 1.00 93.88 111 ARG A O 1
ATOM 893 N N . ILE A 1 112 ? 18.899 6.727 -12.591 1.00 91.62 112 ILE A N 1
ATOM 894 C CA . ILE A 1 112 ? 18.833 7.879 -13.490 1.00 91.62 112 ILE A CA 1
ATOM 895 C C . ILE A 1 112 ? 18.172 9.071 -12.783 1.00 91.62 112 ILE A C 1
ATOM 897 O O . ILE A 1 112 ? 17.058 8.975 -12.250 1.00 91.62 112 ILE A O 1
ATOM 901 N N . ARG A 1 113 ? 18.880 10.202 -12.756 1.00 86.31 113 ARG A N 1
ATOM 902 C CA . ARG A 1 113 ? 18.476 11.449 -12.091 1.00 86.31 113 ARG A CA 1
ATOM 903 C C . ARG A 1 113 ? 17.509 12.267 -12.935 1.00 86.31 113 ARG A C 1
ATOM 905 O O . ARG A 1 113 ? 16.612 12.886 -12.364 1.00 86.31 113 ARG A O 1
ATOM 912 N N . GLN A 1 114 ? 17.671 12.282 -14.259 1.00 87.81 114 GLN A N 1
ATOM 913 C CA . GLN A 1 114 ? 16.753 12.999 -15.144 1.00 87.81 114 GLN A CA 1
ATOM 914 C C . GLN A 1 114 ? 15.307 12.469 -15.014 1.00 87.81 114 GLN A C 1
ATOM 916 O O . GLN A 1 114 ? 15.096 11.269 -14.804 1.00 87.81 114 GLN A O 1
ATOM 921 N N . PRO A 1 115 ? 14.282 13.333 -15.140 1.00 88.94 115 PRO A N 1
ATOM 922 C CA . PRO A 1 115 ? 12.889 12.935 -14.959 1.00 88.94 115 PRO A CA 1
ATOM 923 C C . PRO A 1 115 ? 12.419 12.055 -16.127 1.00 88.94 115 PRO A C 1
ATOM 925 O O . PRO A 1 115 ? 12.017 12.546 -17.178 1.00 88.94 115 PRO A O 1
ATOM 928 N N . LEU A 1 116 ? 12.458 10.731 -15.944 1.00 91.44 116 LEU A N 1
ATOM 929 C CA . LEU A 1 116 ? 12.101 9.762 -16.989 1.00 91.44 116 LEU A CA 1
ATOM 930 C C . LEU A 1 116 ? 10.592 9.545 -17.144 1.00 91.44 116 LEU A C 1
ATOM 932 O O . LEU A 1 116 ? 10.097 9.391 -18.259 1.00 91.44 116 LEU A O 1
ATOM 936 N N . LEU A 1 117 ? 9.850 9.522 -16.036 1.00 92.50 117 LEU A N 1
ATOM 937 C CA . LEU A 1 117 ? 8.421 9.193 -16.025 1.00 92.50 117 LEU A CA 1
ATOM 938 C C . LEU A 1 117 ? 7.521 10.108 -16.879 1.00 92.50 117 LEU A C 1
ATOM 940 O O . LEU A 1 117 ? 6.538 9.585 -17.400 1.00 92.50 117 LEU A O 1
ATOM 944 N N . PRO A 1 118 ? 7.803 11.414 -17.072 1.00 91.19 118 PRO A N 1
ATOM 945 C CA . PRO A 1 118 ? 7.038 12.248 -18.000 1.00 91.19 118 PRO A CA 1
ATOM 946 C C . PRO A 1 118 ? 7.126 11.798 -19.469 1.00 91.19 118 PRO A C 1
ATOM 948 O O . PRO A 1 118 ? 6.226 12.089 -20.258 1.00 91.19 118 PRO A O 1
ATOM 951 N N . HIS A 1 119 ? 8.193 11.097 -19.872 1.00 91.06 119 HIS A N 1
ATOM 952 C CA . HIS A 1 119 ? 8.354 10.662 -21.258 1.00 91.06 119 HIS A CA 1
ATOM 953 C C . HIS A 1 119 ? 7.368 9.541 -21.596 1.00 91.06 119 HIS A C 1
ATOM 955 O O . HIS A 1 119 ? 7.350 8.493 -20.954 1.00 91.06 119 HIS A O 1
ATOM 961 N N . ILE A 1 120 ? 6.595 9.704 -22.676 1.00 89.75 120 ILE A N 1
ATOM 962 C CA . ILE A 1 120 ? 5.547 8.744 -23.068 1.00 89.75 120 ILE A CA 1
ATOM 963 C C . ILE A 1 120 ? 6.074 7.315 -23.286 1.00 89.75 120 ILE A C 1
ATOM 965 O O . ILE A 1 120 ? 5.382 6.347 -22.962 1.00 89.75 120 ILE A O 1
ATOM 969 N N . ASN A 1 121 ? 7.309 7.189 -23.787 1.00 91.56 121 ASN A N 1
ATOM 970 C CA . ASN A 1 121 ? 7.986 5.913 -24.044 1.00 91.56 121 ASN A CA 1
ATOM 971 C C . ASN A 1 121 ? 8.559 5.259 -22.773 1.00 91.56 121 ASN A C 1
ATOM 973 O O . ASN A 1 121 ? 9.049 4.138 -22.846 1.00 91.56 121 ASN A O 1
ATOM 977 N N . VAL A 1 122 ? 8.472 5.929 -21.621 1.00 94.69 122 VAL A N 1
ATOM 978 C CA . VAL A 1 122 ? 8.747 5.368 -20.289 1.00 94.69 122 VAL A CA 1
ATOM 979 C C . VAL A 1 122 ? 7.429 5.154 -19.550 1.00 94.69 122 VAL A C 1
ATOM 981 O O . VAL A 1 122 ? 7.144 4.051 -19.091 1.00 94.69 122 VAL A O 1
ATOM 984 N N . HIS A 1 123 ? 6.585 6.187 -19.507 1.00 91.69 123 HIS A N 1
ATOM 985 C CA . HIS A 1 123 ? 5.300 6.199 -18.817 1.00 91.69 123 HIS A CA 1
ATOM 986 C C . HIS A 1 123 ? 4.411 5.004 -19.179 1.00 91.69 123 HIS A C 1
ATOM 988 O O . HIS A 1 123 ? 3.940 4.285 -18.299 1.00 91.69 123 HIS A O 1
ATOM 994 N N . ARG A 1 124 ? 4.195 4.762 -20.481 1.00 91.69 124 ARG A N 1
ATOM 995 C CA . ARG A 1 124 ? 3.310 3.684 -20.949 1.00 91.69 124 ARG A CA 1
ATOM 996 C C . ARG A 1 124 ? 3.819 2.295 -20.549 1.00 91.69 124 ARG A C 1
ATOM 998 O O . ARG A 1 124 ? 3.034 1.563 -19.947 1.00 91.69 124 ARG A O 1
ATOM 1005 N N . PRO A 1 125 ? 5.083 1.917 -20.822 1.00 94.50 125 PRO A N 1
ATOM 1006 C CA . PRO A 1 125 ? 5.609 0.646 -20.341 1.00 94.50 125 PRO A CA 1
ATOM 1007 C C . PRO A 1 125 ? 5.557 0.493 -18.817 1.00 94.50 125 PRO A C 1
ATOM 1009 O O . PRO A 1 125 ? 5.214 -0.583 -18.339 1.00 94.50 125 PRO A O 1
ATOM 1012 N N . VAL A 1 126 ? 5.829 1.557 -18.049 1.00 95.12 126 VAL A N 1
ATOM 1013 C CA . VAL A 1 126 ? 5.737 1.521 -16.578 1.00 95.12 126 VAL A CA 1
ATOM 1014 C C . VAL A 1 126 ? 4.303 1.221 -16.131 1.00 95.12 126 VAL A C 1
ATOM 1016 O O . VAL A 1 126 ? 4.103 0.300 -15.345 1.00 95.12 126 VAL A O 1
ATOM 1019 N N . LEU A 1 127 ? 3.289 1.910 -16.673 1.00 91.88 127 LEU A N 1
ATOM 1020 C CA . LEU A 1 127 ? 1.879 1.609 -16.375 1.00 91.88 127 LEU A CA 1
ATOM 1021 C C . LEU A 1 127 ? 1.494 0.173 -16.736 1.00 91.88 127 LEU A C 1
ATOM 1023 O O . LEU A 1 127 ? 0.711 -0.465 -16.032 1.00 91.88 127 LEU A O 1
ATOM 1027 N N . LYS A 1 128 ? 2.028 -0.341 -17.846 1.00 92.50 128 LYS A N 1
ATOM 1028 C CA . LYS A 1 128 ? 1.782 -1.718 -18.260 1.00 92.50 128 LYS A CA 1
ATOM 1029 C C . LYS A 1 128 ? 2.454 -2.736 -17.336 1.00 92.50 128 LYS A C 1
ATOM 1031 O O . LYS A 1 128 ? 1.846 -3.768 -17.074 1.00 92.50 128 LYS A O 1
ATOM 1036 N N . LEU A 1 129 ? 3.653 -2.447 -16.827 1.00 94.19 129 LEU A N 1
ATOM 1037 C CA . LEU A 1 129 ? 4.347 -3.290 -15.848 1.00 94.19 129 LEU A CA 1
ATOM 1038 C C . LEU A 1 129 ? 3.653 -3.294 -14.488 1.00 94.19 129 LEU A C 1
ATOM 1040 O O . LEU A 1 129 ? 3.498 -4.363 -13.915 1.00 94.19 129 LEU A O 1
ATOM 1044 N N . ILE A 1 130 ? 3.168 -2.140 -14.012 1.00 93.75 130 ILE A N 1
ATOM 1045 C CA . ILE A 1 130 ? 2.426 -2.036 -12.740 1.00 93.75 130 ILE A CA 1
ATOM 1046 C C . ILE A 1 130 ? 1.262 -3.035 -12.695 1.00 93.75 130 ILE A C 1
ATOM 1048 O O . ILE A 1 130 ? 0.997 -3.623 -11.649 1.00 93.75 130 ILE A O 1
ATOM 1052 N N . ARG A 1 131 ? 0.596 -3.268 -13.831 1.00 89.38 131 ARG A N 1
ATOM 1053 C CA . ARG A 1 131 ? -0.519 -4.222 -13.939 1.00 89.38 131 ARG A CA 1
ATOM 1054 C C . ARG A 1 131 ? -0.113 -5.662 -13.700 1.00 89.38 131 ARG A C 1
ATOM 1056 O O . ARG A 1 131 ? -0.896 -6.397 -13.130 1.00 89.38 131 ARG A O 1
ATOM 1063 N N . LEU A 1 132 ? 1.093 -6.033 -14.126 1.00 90.25 132 LEU A N 1
ATOM 1064 C CA . LEU A 1 132 ? 1.608 -7.390 -13.963 1.00 90.25 132 LEU A CA 1
ATOM 1065 C C . LEU A 1 132 ? 2.029 -7.681 -12.516 1.00 90.25 132 LEU A C 1
ATOM 1067 O O . LEU A 1 132 ? 2.346 -8.831 -12.203 1.00 90.25 132 LEU A O 1
ATOM 1071 N N . CYS A 1 133 ? 2.097 -6.658 -11.659 1.00 92.50 133 CYS A N 1
ATOM 1072 C CA . CYS A 1 133 ? 2.465 -6.803 -10.258 1.00 92.50 133 CYS A CA 1
ATOM 1073 C C . CYS A 1 133 ? 1.249 -7.183 -9.402 1.00 92.50 133 CYS A C 1
ATOM 1075 O O . CYS A 1 133 ? 0.193 -6.556 -9.496 1.00 92.50 133 CYS A O 1
ATOM 1077 N N . GLY A 1 134 ? 1.414 -8.173 -8.526 1.00 86.12 134 GLY A N 1
ATOM 1078 C CA . GLY A 1 134 ? 0.373 -8.632 -7.607 1.00 86.12 134 GLY A CA 1
ATOM 1079 C C . GLY A 1 134 ? -0.765 -9.418 -8.270 1.00 86.12 134 GLY A C 1
ATOM 1080 O O . GLY A 1 134 ? -1.811 -9.587 -7.648 1.00 86.12 134 GLY A O 1
ATOM 1081 N N . GLU A 1 135 ? -0.602 -9.886 -9.515 1.00 85.94 135 GLU A N 1
ATOM 1082 C CA . GLU A 1 135 ? -1.577 -10.776 -10.175 1.00 85.94 135 GLU A CA 1
ATOM 1083 C C . GLU A 1 135 ? -1.526 -12.202 -9.603 1.00 85.94 135 GLU A C 1
ATOM 1085 O O . GLU A 1 135 ? -2.561 -12.848 -9.437 1.00 85.94 135 GLU A O 1
ATOM 1090 N N . ILE A 1 136 ? -0.322 -12.691 -9.286 1.00 86.31 136 ILE A N 1
ATOM 1091 C CA . ILE A 1 136 ? -0.079 -14.033 -8.750 1.00 86.31 136 ILE A CA 1
ATOM 1092 C C . ILE A 1 136 ? 0.664 -13.884 -7.424 1.00 86.31 136 ILE A C 1
ATOM 1094 O O . ILE A 1 136 ? 1.839 -13.527 -7.398 1.00 86.31 136 ILE A O 1
ATOM 1098 N N . LEU A 1 137 ? -0.032 -14.161 -6.321 1.00 84.19 137 LEU A N 1
ATOM 1099 C CA . LEU A 1 137 ? 0.565 -14.144 -4.984 1.00 84.19 137 LEU A CA 1
ATOM 1100 C C . LEU A 1 137 ? 1.513 -15.333 -4.797 1.00 84.19 137 LEU A C 1
ATOM 1102 O O . LEU A 1 137 ? 1.287 -16.405 -5.362 1.00 84.19 137 LEU A O 1
ATOM 1106 N N . ALA A 1 138 ? 2.544 -15.150 -3.973 1.00 85.25 138 ALA A N 1
ATOM 1107 C CA . ALA A 1 138 ? 3.626 -16.115 -3.749 1.00 85.25 138 ALA A CA 1
ATOM 1108 C C . ALA A 1 138 ? 4.428 -16.484 -5.015 1.00 85.25 138 ALA A C 1
ATOM 1110 O O . ALA A 1 138 ? 5.100 -17.519 -5.050 1.00 85.25 138 ALA A O 1
ATOM 1111 N N . ALA A 1 139 ? 4.357 -15.662 -6.067 1.00 86.25 139 ALA A N 1
ATOM 1112 C CA . ALA A 1 139 ? 5.197 -15.822 -7.244 1.00 86.25 139 ALA A CA 1
ATOM 1113 C C . ALA A 1 139 ? 6.675 -15.564 -6.892 1.00 86.25 139 ALA A C 1
ATOM 1115 O O . ALA A 1 139 ? 6.975 -14.702 -6.062 1.00 86.25 139 ALA A O 1
ATOM 1116 N N . PRO A 1 140 ? 7.632 -16.224 -7.571 1.00 86.56 140 PRO A N 1
ATOM 1117 C CA . PRO A 1 140 ? 9.057 -15.969 -7.353 1.00 86.56 140 PRO A CA 1
ATOM 1118 C C . PRO A 1 140 ? 9.467 -14.526 -7.699 1.00 86.56 140 PRO A C 1
ATOM 1120 O O . PRO A 1 140 ? 10.574 -14.117 -7.371 1.00 86.56 140 PRO A O 1
ATOM 1123 N N . THR A 1 141 ? 8.598 -13.763 -8.368 1.00 92.94 141 THR A N 1
ATOM 1124 C CA . THR A 1 141 ? 8.794 -12.368 -8.782 1.00 92.94 141 THR A CA 1
ATOM 1125 C C . THR A 1 141 ? 8.301 -11.338 -7.767 1.00 92.94 141 THR A C 1
ATOM 1127 O O . THR A 1 141 ? 8.516 -10.150 -7.988 1.00 92.94 141 THR A O 1
ATOM 1130 N N . GLU A 1 142 ? 7.626 -11.731 -6.675 1.00 93.62 142 GLU A N 1
ATOM 1131 C CA . GLU A 1 142 ? 6.997 -10.764 -5.757 1.00 93.62 142 GLU A CA 1
ATOM 1132 C C . GLU A 1 142 ? 8.001 -9.752 -5.176 1.00 93.62 142 GLU A C 1
ATOM 1134 O O . GLU A 1 142 ? 7.646 -8.596 -4.944 1.00 93.62 142 GLU A O 1
ATOM 1139 N N . ASN A 1 143 ? 9.260 -10.160 -4.976 1.00 94.62 143 ASN A N 1
ATOM 1140 C CA . ASN A 1 143 ? 10.311 -9.282 -4.466 1.00 94.62 143 ASN A CA 1
ATOM 1141 C C . ASN A 1 143 ? 10.681 -8.187 -5.484 1.00 94.62 143 ASN A C 1
ATOM 1143 O O . ASN A 1 143 ? 10.738 -7.006 -5.144 1.00 94.62 143 ASN A O 1
ATOM 1147 N N . GLU A 1 144 ? 10.877 -8.547 -6.751 1.00 96.25 144 GLU A N 1
ATOM 1148 C CA . GLU A 1 144 ? 11.140 -7.583 -7.820 1.00 96.25 144 GLU A CA 1
ATOM 1149 C C . GLU A 1 144 ? 9.913 -6.704 -8.100 1.00 96.25 144 GLU A C 1
ATOM 1151 O O . GLU A 1 144 ? 10.054 -5.506 -8.345 1.00 96.25 144 GLU A O 1
ATOM 1156 N N . GLU A 1 145 ? 8.706 -7.271 -8.023 1.00 96.50 145 GLU A N 1
ATOM 1157 C CA . GLU A 1 145 ? 7.451 -6.535 -8.188 1.00 96.50 145 GLU A CA 1
ATOM 1158 C C . GLU A 1 145 ? 7.303 -5.449 -7.126 1.00 96.50 145 GLU A C 1
ATOM 1160 O O . GLU A 1 145 ? 7.022 -4.297 -7.467 1.00 96.50 145 GLU A O 1
ATOM 1165 N N . ILE A 1 146 ? 7.527 -5.781 -5.849 1.00 96.75 146 ILE A N 1
ATOM 1166 C CA . ILE A 1 146 ? 7.378 -4.792 -4.785 1.00 96.75 146 ILE A CA 1
ATOM 1167 C C . ILE A 1 146 ? 8.470 -3.722 -4.841 1.00 96.75 146 ILE A C 1
ATOM 1169 O O . ILE A 1 146 ? 8.166 -2.541 -4.682 1.00 96.75 146 ILE A O 1
ATOM 1173 N N . GLN A 1 147 ? 9.720 -4.090 -5.143 1.00 97.00 147 GLN A N 1
ATOM 1174 C CA . GLN A 1 147 ? 10.804 -3.119 -5.327 1.00 97.00 147 GLN A CA 1
ATOM 1175 C C . GLN A 1 147 ? 10.497 -2.140 -6.466 1.00 97.00 147 GLN A C 1
ATOM 1177 O O . GLN A 1 147 ? 10.678 -0.928 -6.304 1.00 97.00 147 GLN A O 1
ATOM 1182 N N . PHE A 1 148 ? 9.971 -2.651 -7.583 1.00 98.00 148 PHE A N 1
ATOM 1183 C CA . PHE A 1 148 ? 9.534 -1.837 -8.709 1.00 98.00 148 PHE A CA 1
ATOM 1184 C C . PHE A 1 148 ? 8.410 -0.869 -8.314 1.00 98.00 148 PHE A C 1
ATOM 1186 O O . PHE A 1 148 ? 8.504 0.331 -8.569 1.00 98.00 148 PHE A O 1
ATOM 1193 N N . LEU A 1 149 ? 7.359 -1.348 -7.644 1.00 96.88 149 LEU A N 1
ATOM 1194 C CA . LEU A 1 149 ? 6.265 -0.475 -7.208 1.00 96.88 149 LEU A CA 1
ATOM 1195 C C . LEU A 1 149 ? 6.748 0.588 -6.207 1.00 96.88 149 LEU A C 1
ATOM 1197 O O . LEU A 1 149 ? 6.375 1.755 -6.333 1.00 96.88 149 LEU A O 1
ATOM 1201 N N . CYS A 1 150 ? 7.627 0.226 -5.267 1.00 96.62 150 CYS A N 1
ATOM 1202 C CA . CYS A 1 150 ? 8.210 1.165 -4.308 1.00 96.62 150 CYS A CA 1
ATOM 1203 C C . CYS A 1 150 ? 9.004 2.286 -4.995 1.00 96.62 150 CYS A C 1
ATOM 1205 O O . CYS A 1 150 ? 8.858 3.446 -4.602 1.00 96.62 150 CYS A O 1
ATOM 1207 N N . ILE A 1 151 ? 9.810 1.987 -6.026 1.00 96.38 151 ILE A N 1
ATOM 1208 C CA . ILE A 1 151 ? 10.540 3.046 -6.740 1.00 96.38 151 ILE A CA 1
ATOM 1209 C C . ILE A 1 151 ? 9.591 3.961 -7.521 1.00 96.38 151 ILE A C 1
ATOM 1211 O O . ILE A 1 151 ? 9.809 5.173 -7.542 1.00 96.38 151 ILE A O 1
ATOM 1215 N N . VAL A 1 152 ? 8.503 3.429 -8.095 1.00 95.25 152 VAL A N 1
ATOM 1216 C CA . VAL A 1 152 ? 7.485 4.271 -8.741 1.00 95.25 152 VAL A CA 1
ATOM 1217 C C . VAL A 1 152 ? 6.823 5.186 -7.707 1.00 95.25 152 VAL A C 1
ATOM 1219 O O . VAL A 1 152 ? 6.761 6.390 -7.941 1.00 95.25 152 VAL A O 1
ATOM 1222 N N . CYS A 1 153 ? 6.414 4.674 -6.540 1.00 94.50 153 CYS A N 1
ATOM 1223 C CA . CYS A 1 153 ? 5.867 5.506 -5.459 1.00 94.50 153 CYS A CA 1
ATOM 1224 C C . CYS A 1 153 ? 6.843 6.607 -5.023 1.00 94.50 153 CYS A C 1
ATOM 1226 O O . CYS A 1 153 ? 6.443 7.760 -4.861 1.00 94.50 153 CYS A O 1
ATOM 1228 N N . ALA A 1 154 ? 8.128 6.276 -4.868 1.00 94.25 154 ALA A N 1
ATOM 1229 C CA . ALA A 1 154 ? 9.153 7.248 -4.505 1.00 94.25 154 ALA A CA 1
ATOM 1230 C C . ALA A 1 154 ? 9.290 8.358 -5.560 1.00 94.25 154 ALA A C 1
ATOM 1232 O O . ALA A 1 154 ? 9.379 9.532 -5.200 1.00 94.25 154 ALA A O 1
ATOM 1233 N N . LYS A 1 155 ? 9.245 8.014 -6.853 1.00 92.56 155 LYS A N 1
ATOM 1234 C CA . LYS A 1 155 ? 9.269 9.000 -7.942 1.00 92.56 155 LYS A CA 1
ATOM 1235 C C . LYS A 1 155 ? 8.003 9.851 -8.003 1.00 92.56 155 LYS A C 1
ATOM 1237 O O . LYS A 1 155 ? 8.112 11.051 -8.203 1.00 92.56 155 LYS A O 1
ATOM 1242 N N . LEU A 1 156 ? 6.824 9.285 -7.748 1.00 90.81 156 LEU A N 1
ATOM 1243 C CA . LEU A 1 156 ? 5.581 10.066 -7.662 1.00 90.81 156 LEU A CA 1
ATOM 1244 C C . LEU A 1 156 ? 5.600 11.063 -6.498 1.00 90.81 156 LEU A C 1
ATOM 1246 O O . LEU A 1 156 ? 5.081 12.164 -6.632 1.00 90.81 156 LEU A O 1
ATOM 1250 N N . LYS A 1 157 ? 6.233 10.703 -5.376 1.00 89.81 157 LYS A N 1
ATOM 1251 C CA . LYS A 1 157 ? 6.437 11.625 -4.251 1.00 89.81 157 LYS A CA 1
ATOM 1252 C C . LYS A 1 157 ? 7.456 12.724 -4.563 1.00 89.81 157 LYS A C 1
ATOM 1254 O O . LYS A 1 157 ? 7.301 13.840 -4.079 1.00 89.81 157 LYS A O 1
ATOM 1259 N N . GLN A 1 158 ? 8.489 12.416 -5.350 1.00 90.62 158 GLN A N 1
ATOM 1260 C CA . GLN A 1 158 ? 9.466 13.406 -5.824 1.00 90.62 158 GLN A CA 1
ATOM 1261 C C . GLN A 1 158 ? 8.855 14.374 -6.845 1.00 90.62 158 GLN A C 1
ATOM 1263 O O . GLN A 1 158 ? 9.155 15.564 -6.797 1.00 90.62 158 GLN A O 1
ATOM 1268 N N . ASP A 1 159 ? 7.972 13.872 -7.713 1.00 88.38 159 ASP A N 1
ATOM 1269 C CA . ASP A 1 159 ? 7.331 14.605 -8.806 1.00 88.38 159 ASP A CA 1
ATOM 1270 C C . ASP A 1 159 ? 5.789 14.555 -8.696 1.00 88.38 159 ASP A C 1
ATOM 1272 O O . ASP A 1 159 ? 5.121 13.847 -9.463 1.00 88.38 159 ASP A O 1
ATOM 1276 N N . PRO A 1 160 ? 5.178 15.332 -7.780 1.00 84.69 160 PRO A N 1
ATOM 1277 C CA . PRO A 1 160 ? 3.754 15.207 -7.459 1.00 84.69 160 PRO A CA 1
ATOM 1278 C C . PRO A 1 160 ? 2.796 15.533 -8.623 1.00 84.69 160 PRO A C 1
ATOM 1280 O O . PRO A 1 160 ? 1.667 15.052 -8.678 1.00 84.69 160 PRO A O 1
ATOM 1283 N N . TYR A 1 161 ? 3.248 16.271 -9.642 1.00 84.19 161 TYR A N 1
ATOM 1284 C CA . TYR A 1 161 ? 2.455 16.539 -10.852 1.00 84.19 161 TYR A CA 1
ATOM 1285 C C . TYR A 1 161 ? 2.160 15.274 -11.683 1.00 84.19 161 TYR A C 1
ATOM 1287 O O . TYR A 1 161 ? 1.211 15.263 -12.472 1.00 84.19 161 TYR A O 1
ATOM 1295 N N . LEU A 1 162 ? 2.948 14.204 -11.513 1.00 85.88 162 LEU A N 1
ATOM 1296 C CA . LEU A 1 162 ? 2.773 12.938 -12.232 1.00 85.88 162 LEU A CA 1
ATOM 1297 C C . LEU A 1 162 ? 1.647 12.073 -11.672 1.00 85.88 162 LEU A C 1
ATOM 1299 O O . LEU A 1 162 ? 1.102 11.233 -12.386 1.00 85.88 162 LEU A O 1
ATOM 1303 N N . VAL A 1 163 ? 1.282 12.293 -10.413 1.00 84.00 163 VAL A N 1
ATOM 1304 C CA . VAL A 1 163 ? 0.301 11.528 -9.635 1.00 84.00 163 VAL A CA 1
ATOM 1305 C C . VAL A 1 163 ? -0.988 11.280 -10.415 1.00 84.00 163 VAL A C 1
ATOM 1307 O O . VAL A 1 163 ? -1.434 10.138 -10.511 1.00 84.00 163 VAL A O 1
ATOM 1310 N N . ASN A 1 164 ? -1.545 12.313 -11.052 1.00 81.12 164 ASN A N 1
ATOM 1311 C CA . ASN A 1 164 ? -2.789 12.191 -11.814 1.00 81.12 164 ASN A CA 1
ATOM 1312 C C . ASN A 1 164 ? -2.684 11.153 -12.940 1.00 81.12 164 ASN A C 1
ATOM 1314 O O . ASN A 1 164 ? -3.627 10.419 -13.182 1.00 81.12 164 ASN A O 1
ATOM 1318 N N . PHE A 1 165 ? -1.530 10.998 -13.583 1.00 81.12 165 PHE A N 1
ATOM 1319 C CA . PHE A 1 165 ? -1.381 10.041 -14.682 1.00 81.12 165 PHE A CA 1
ATOM 1320 C C . PHE A 1 165 ? -1.257 8.584 -14.215 1.00 81.12 165 PHE A C 1
ATOM 1322 O O . PHE A 1 165 ? -1.492 7.673 -15.003 1.00 81.12 165 PHE A O 1
ATOM 1329 N N . PHE A 1 166 ? -0.891 8.358 -12.950 1.00 81.81 166 PHE A N 1
ATOM 1330 C CA . PHE A 1 166 ? -0.714 7.021 -12.365 1.00 81.81 166 PHE A CA 1
ATOM 1331 C C . PHE A 1 166 ? -1.861 6.600 -11.437 1.00 81.81 166 PHE A C 1
ATOM 1333 O O . PHE A 1 166 ? -2.007 5.413 -11.135 1.00 81.81 166 PHE A O 1
ATOM 1340 N N . LEU A 1 167 ? -2.667 7.562 -10.982 1.00 75.69 167 LEU A N 1
ATOM 1341 C CA . LEU A 1 167 ? -3.801 7.341 -10.088 1.00 75.69 167 LEU A CA 1
ATOM 1342 C C . LEU A 1 167 ? -5.151 7.567 -10.769 1.00 75.69 167 LEU A C 1
ATOM 1344 O O . LEU A 1 167 ? -6.138 6.993 -10.322 1.00 75.69 167 LEU A O 1
ATOM 1348 N N . GLU A 1 168 ? -5.251 8.378 -11.822 1.00 66.44 168 GLU A N 1
ATOM 1349 C CA . GLU A 1 168 ? -6.554 8.701 -12.405 1.00 66.44 168 GLU A CA 1
ATOM 1350 C C . GLU A 1 168 ? -7.143 7.505 -13.165 1.00 66.44 168 GLU A C 1
ATOM 1352 O O . GLU A 1 168 ? -6.799 7.217 -14.310 1.00 66.44 168 GLU A O 1
ATOM 1357 N N . ASN A 1 169 ? -8.107 6.844 -12.524 1.00 54.97 169 ASN A N 1
ATOM 1358 C CA . ASN A 1 169 ? -9.071 5.989 -13.194 1.00 54.97 169 ASN A CA 1
ATOM 1359 C C . ASN A 1 169 ? -9.981 6.890 -14.033 1.00 54.97 169 ASN A C 1
ATOM 1361 O O . ASN A 1 169 ? -10.887 7.538 -13.502 1.00 54.97 169 ASN A O 1
ATOM 1365 N N . LYS A 1 170 ? -9.771 6.937 -15.354 1.00 49.81 170 LYS A N 1
ATOM 1366 C CA . LYS A 1 170 ? -10.703 7.615 -16.271 1.00 49.81 170 LYS A CA 1
ATOM 1367 C C . LYS A 1 170 ? -11.965 6.776 -16.455 1.00 49.81 170 LYS A C 1
ATOM 1369 O O . LYS A 1 170 ? -12.304 6.366 -17.563 1.00 49.81 170 LYS A O 1
ATOM 1374 N N . VAL A 1 171 ? -12.700 6.547 -15.370 1.00 44.69 171 VAL A N 1
ATOM 1375 C CA . VAL A 1 171 ? -14.067 6.047 -15.455 1.00 44.69 171 VAL A CA 1
ATOM 1376 C C . VAL A 1 171 ? -14.893 7.173 -16.064 1.00 44.69 171 VAL A C 1
ATOM 1378 O O . VAL A 1 171 ? -15.172 8.188 -15.425 1.00 44.69 171 VAL A O 1
ATOM 1381 N N . LYS A 1 172 ? -15.255 7.010 -17.342 1.00 35.31 172 LYS A N 1
ATOM 1382 C CA . LYS A 1 172 ? -16.309 7.794 -17.994 1.00 35.31 172 LYS A CA 1
ATOM 1383 C C . LYS A 1 172 ? -17.514 7.819 -17.052 1.00 35.31 172 LYS A C 1
ATOM 1385 O O . LYS A 1 172 ? -18.173 6.796 -16.874 1.00 35.31 172 LYS A O 1
ATOM 1390 N N . ARG A 1 173 ? -17.816 8.974 -16.455 1.00 29.91 173 ARG A N 1
ATOM 1391 C CA . ARG A 1 173 ? -19.127 9.182 -15.835 1.00 29.91 173 ARG A CA 1
ATOM 1392 C C . ARG A 1 173 ? -20.181 9.000 -16.933 1.00 29.91 173 ARG A C 1
ATOM 1394 O O . ARG A 1 173 ? -20.024 9.609 -17.992 1.00 29.91 173 ARG A O 1
ATOM 1401 N N . PRO A 1 174 ? -21.230 8.189 -16.735 1.00 36.00 174 PRO A N 1
ATOM 1402 C CA . PRO A 1 174 ? -22.408 8.300 -17.576 1.00 36.00 174 PRO A CA 1
ATOM 1403 C C . PRO A 1 174 ? -23.031 9.672 -17.298 1.00 36.00 174 PRO A C 1
ATOM 1405 O O . PRO A 1 174 ? -23.317 9.998 -16.145 1.00 36.00 174 PRO A O 1
ATOM 1408 N N . ASP A 1 175 ? -23.183 10.493 -18.337 1.00 31.19 175 ASP A N 1
ATOM 1409 C CA . ASP A 1 175 ? -23.820 11.804 -18.227 1.00 31.19 175 ASP A CA 1
ATOM 1410 C C . ASP A 1 175 ? -25.189 11.677 -17.532 1.00 31.19 175 ASP A C 1
ATOM 1412 O O . ASP A 1 175 ? -26.005 10.828 -17.923 1.00 31.19 175 ASP A O 1
ATOM 1416 N N . PRO A 1 176 ? -25.496 12.505 -16.517 1.00 37.94 176 PRO A N 1
ATOM 1417 C CA . PRO A 1 176 ? -26.844 12.578 -15.993 1.00 37.94 176 PRO A CA 1
ATOM 1418 C C . PRO A 1 176 ? -27.729 13.213 -17.067 1.00 37.94 176 PRO A C 1
ATOM 1420 O O . PRO A 1 176 ? -27.648 14.408 -17.348 1.00 37.94 176 PRO A O 1
ATOM 1423 N N . LYS A 1 177 ? -28.577 12.380 -17.678 1.00 35.66 177 LYS A N 1
ATOM 1424 C CA . LYS A 1 177 ? -29.697 12.797 -18.527 1.00 35.66 177 LYS A CA 1
ATOM 1425 C C . LYS A 1 177 ? -30.419 13.981 -17.875 1.00 35.66 177 LYS A C 1
ATOM 1427 O O . LYS A 1 177 ? -31.012 13.823 -16.809 1.00 35.66 177 LYS A O 1
ATOM 1432 N N . SER A 1 178 ? -30.418 15.138 -18.531 1.00 28.36 178 SER A N 1
ATOM 1433 C CA . SER A 1 178 ? -31.375 16.195 -18.218 1.00 28.36 178 SER A CA 1
ATOM 1434 C C . SER A 1 178 ? -32.751 15.830 -18.805 1.00 28.36 178 SER A C 1
ATOM 1436 O O . SER A 1 178 ? -32.830 15.232 -19.885 1.00 28.36 178 SER A O 1
ATOM 1438 N N . PRO A 1 179 ? -33.855 16.113 -18.093 1.00 34.69 179 PRO A N 1
ATOM 1439 C CA . PRO A 1 179 ? -35.188 15.722 -18.523 1.00 34.69 179 PRO A CA 1
ATOM 1440 C C . PRO A 1 179 ? -35.780 16.715 -19.537 1.00 34.69 179 PRO A C 1
ATOM 1442 O O . PRO A 1 179 ? -35.766 17.923 -19.338 1.00 34.69 179 PRO A O 1
ATOM 1445 N N . SER A 1 180 ? -36.323 16.141 -20.611 1.00 30.47 180 SER A N 1
ATOM 1446 C CA . SER A 1 180 ? -37.381 16.599 -21.528 1.00 30.47 180 SER A CA 1
ATOM 1447 C C . SER A 1 180 ? -37.938 18.031 -21.404 1.00 30.47 180 SER A C 1
ATOM 1449 O O . SER A 1 180 ? -38.569 18.373 -20.407 1.00 30.47 180 SER A O 1
ATOM 1451 N N . ALA A 1 181 ? -37.961 18.752 -22.533 1.00 28.89 181 ALA A N 1
ATOM 1452 C CA . ALA A 1 181 ? -39.038 19.689 -22.871 1.00 28.89 181 ALA A CA 1
ATOM 1453 C C . ALA A 1 181 ? -39.482 19.474 -24.333 1.00 28.89 181 ALA A C 1
ATOM 1455 O O . ALA A 1 181 ? -38.666 19.419 -25.249 1.00 28.89 181 ALA A O 1
ATOM 1456 N N . LYS A 1 182 ? -40.793 19.278 -24.518 1.00 29.33 182 LYS A N 1
ATOM 1457 C CA . LYS A 1 182 ? -41.500 19.092 -25.796 1.00 29.33 182 LYS A CA 1
ATOM 1458 C C . LYS A 1 182 ? -41.881 20.443 -26.424 1.00 29.33 182 LYS A C 1
ATOM 1460 O O . LYS A 1 182 ? -42.280 21.340 -25.692 1.00 29.33 182 LYS A O 1
ATOM 1465 N N . GLY A 1 183 ? -41.954 20.467 -27.762 1.00 25.39 183 GLY A N 1
ATOM 1466 C CA . GLY A 1 183 ? -42.668 21.458 -28.597 1.00 25.39 183 GLY A CA 1
ATOM 1467 C C . GLY A 1 183 ? -41.790 22.650 -29.000 1.00 25.39 183 GLY A C 1
ATOM 1468 O O . GLY A 1 183 ? -41.055 23.150 -28.169 1.00 25.39 183 GLY A O 1
ATOM 1469 N N . VAL A 1 184 ? -41.779 23.165 -30.231 1.00 27.33 184 VAL A N 1
ATOM 1470 C CA . VAL A 1 184 ? -42.821 23.270 -31.267 1.00 27.33 184 VAL A CA 1
ATOM 1471 C C . VAL A 1 184 ? -42.136 23.385 -32.649 1.00 27.33 184 VAL A C 1
ATOM 1473 O O . VAL A 1 184 ? -41.040 23.927 -32.754 1.00 27.33 184 VAL A O 1
ATOM 1476 N N . ARG A 1 185 ? -42.774 22.834 -33.693 1.00 30.95 185 ARG A N 1
ATOM 1477 C CA . ARG A 1 185 ? -42.437 23.016 -35.120 1.00 30.95 185 ARG A CA 1
ATOM 1478 C C . ARG A 1 185 ? -42.679 24.464 -35.544 1.00 30.95 185 ARG A C 1
ATOM 1480 O O . ARG A 1 185 ? -43.766 24.949 -35.269 1.00 30.95 185 ARG A O 1
ATOM 1487 N N . GLU A 1 186 ? -41.799 25.028 -36.366 1.00 26.59 186 GLU A N 1
ATOM 1488 C CA . GLU A 1 186 ? -42.209 25.944 -37.437 1.00 26.59 186 GLU A CA 1
ATOM 1489 C C . GLU A 1 186 ? -41.152 25.982 -38.553 1.00 26.59 186 GLU A C 1
ATOM 1491 O O . GLU A 1 186 ? -39.954 26.114 -38.301 1.00 26.59 186 GLU A O 1
ATOM 1496 N N . ASP A 1 187 ? -41.634 25.763 -39.778 1.00 25.88 187 ASP A N 1
ATOM 1497 C CA . ASP A 1 187 ? -40.928 25.872 -41.054 1.00 25.88 187 ASP A CA 1
ATOM 1498 C C . ASP A 1 187 ? -40.448 27.311 -41.311 1.00 25.88 187 ASP A C 1
ATOM 1500 O O . ASP A 1 187 ? -41.083 28.248 -40.834 1.00 25.88 187 ASP A O 1
ATOM 1504 N N . LEU A 1 188 ? -39.400 27.484 -42.136 1.00 29.28 188 LEU A N 1
ATOM 1505 C CA . LEU A 1 188 ? -39.402 28.361 -43.327 1.00 29.28 188 LEU A CA 1
ATOM 1506 C C . LEU A 1 188 ? -38.009 28.471 -43.998 1.00 29.28 188 LEU A C 1
ATOM 1508 O O . LEU A 1 188 ? -37.044 28.945 -43.408 1.00 29.28 188 LEU A O 1
ATOM 1512 N N . ALA A 1 189 ? -38.006 28.108 -45.287 1.00 26.44 189 ALA A N 1
ATOM 1513 C CA . ALA A 1 189 ? -37.300 28.718 -46.426 1.00 26.44 189 ALA A CA 1
ATOM 1514 C C . ALA A 1 189 ? -35.760 28.610 -46.596 1.00 26.44 189 ALA A C 1
ATOM 1516 O O . ALA A 1 189 ? -34.973 29.304 -45.959 1.00 26.44 189 ALA A O 1
ATOM 1517 N N . SER A 1 190 ? -35.363 27.852 -47.631 1.00 31.25 190 SER A N 1
ATOM 1518 C CA . SER A 1 190 ? -34.205 28.147 -48.505 1.00 31.25 190 SER A CA 1
ATOM 1519 C C . SER A 1 190 ? -34.471 29.382 -49.394 1.00 31.25 190 SER A C 1
ATOM 1521 O O . SER A 1 190 ? -35.623 29.810 -49.507 1.00 31.25 190 SER A O 1
ATOM 1523 N N . PRO A 1 191 ? -33.438 29.956 -50.045 1.00 36.53 191 PRO A N 1
ATOM 1524 C CA . PRO A 1 191 ? -33.088 29.556 -51.426 1.00 36.53 191 PRO A CA 1
ATOM 1525 C C . PRO A 1 191 ? -31.558 29.428 -51.631 1.00 36.53 191 PRO A C 1
ATOM 1527 O O . PRO A 1 191 ? -30.775 30.153 -51.032 1.00 36.53 191 PRO A O 1
ATOM 1530 N N . ASP A 1 192 ? -31.073 28.350 -52.244 1.00 26.02 192 ASP A N 1
ATOM 1531 C CA . ASP A 1 192 ? -30.799 28.174 -53.686 1.00 26.02 192 ASP A CA 1
ATOM 1532 C C . ASP A 1 192 ? -29.616 29.003 -54.228 1.00 26.02 192 ASP A C 1
ATOM 1534 O O . ASP A 1 192 ? -29.654 30.232 -54.242 1.00 26.02 192 ASP A O 1
ATOM 1538 N N . THR A 1 193 ? -28.564 28.310 -54.686 1.00 30.41 193 THR A N 1
ATOM 1539 C CA . THR A 1 193 ? -27.884 28.563 -55.976 1.00 30.41 193 THR A CA 1
ATOM 1540 C C . THR A 1 193 ? -26.802 27.503 -56.264 1.00 30.41 193 THR A C 1
ATOM 1542 O O . THR A 1 193 ? -25.755 27.478 -55.623 1.00 30.41 193 THR A O 1
ATOM 1545 N N . GLY A 1 194 ? -27.023 26.683 -57.305 1.00 25.95 194 GLY A N 1
ATOM 1546 C CA . GLY A 1 194 ? -25.962 26.267 -58.247 1.00 25.95 194 GLY A CA 1
ATOM 1547 C C . GLY A 1 194 ? -25.470 24.806 -58.241 1.00 25.95 194 GLY A C 1
ATOM 1548 O O . GLY A 1 194 ? -24.477 24.480 -57.604 1.00 25.95 194 GLY A O 1
ATOM 1549 N N . GLN A 1 195 ? -26.107 23.954 -59.050 1.00 28.73 195 GLN A N 1
ATOM 1550 C CA . GLN A 1 195 ? -25.630 22.652 -59.587 1.00 28.73 195 GLN A CA 1
ATOM 1551 C C . GLN A 1 195 ? -24.616 22.836 -60.764 1.00 28.73 195 GLN A C 1
ATOM 1553 O O . GLN A 1 195 ? -24.439 23.993 -61.151 1.00 28.73 195 GLN A O 1
ATOM 1558 N N . PRO A 1 196 ? -24.027 21.789 -61.433 1.00 37.09 196 PRO A N 1
ATOM 1559 C CA . PRO A 1 196 ? -24.297 20.329 -61.376 1.00 37.09 196 PRO A CA 1
ATOM 1560 C C . PRO A 1 196 ? -23.081 19.340 -61.387 1.00 37.09 196 PRO A C 1
ATOM 1562 O O . PRO A 1 196 ? -21.988 19.660 -61.832 1.00 37.09 196 PRO A O 1
ATOM 1565 N N . GLN A 1 197 ? -23.375 18.094 -60.963 1.00 26.72 197 GLN A N 1
ATOM 1566 C CA . GLN A 1 197 ? -22.915 16.751 -61.421 1.00 26.72 197 GLN A CA 1
ATOM 1567 C C . GLN A 1 197 ? -21.439 16.443 -61.775 1.00 26.72 197 GLN A C 1
ATOM 1569 O O . GLN A 1 197 ? -20.897 17.000 -62.720 1.00 26.72 197 GLN A O 1
ATOM 1574 N N . ALA A 1 198 ? -20.905 15.345 -61.207 1.00 26.72 198 ALA A N 1
ATOM 1575 C CA . ALA A 1 198 ? -20.518 14.137 -61.968 1.00 26.72 198 ALA A CA 1
ATOM 1576 C C . ALA A 1 198 ? -20.141 12.957 -61.046 1.00 26.72 198 ALA A C 1
ATOM 1578 O O . ALA A 1 198 ? -19.575 13.125 -59.970 1.00 26.72 198 ALA A O 1
ATOM 1579 N N . GLU A 1 199 ? -20.499 11.761 -61.502 1.00 27.06 199 GLU A N 1
ATOM 1580 C CA . GLU A 1 199 ? -20.355 10.451 -60.871 1.00 27.06 199 GLU A CA 1
ATOM 1581 C C . GLU A 1 199 ? -18.893 9.983 -60.771 1.00 27.06 199 GLU A C 1
ATOM 1583 O O . GLU A 1 199 ? -18.081 10.233 -61.658 1.00 27.06 199 GLU A O 1
ATOM 1588 N N . GLY A 1 200 ? -18.578 9.212 -59.727 1.00 26.78 200 GLY A N 1
ATOM 1589 C CA . GLY A 1 200 ? -17.285 8.546 -59.597 1.00 26.78 200 GLY A CA 1
ATOM 1590 C C . GLY A 1 200 ? -17.228 7.613 -58.394 1.00 26.78 200 GLY A C 1
ATOM 1591 O O . GLY A 1 200 ? -16.762 7.996 -57.328 1.00 26.78 200 GLY A O 1
ATOM 1592 N N . LYS A 1 201 ? -17.705 6.375 -58.571 1.00 33.50 201 LYS A N 1
ATOM 1593 C CA . LYS A 1 201 ? -17.401 5.245 -57.680 1.00 33.50 201 LYS A CA 1
ATOM 1594 C C . LYS A 1 201 ? -15.881 5.081 -57.578 1.00 33.50 201 LYS A C 1
ATOM 1596 O O . LYS A 1 201 ? -15.242 4.795 -58.588 1.00 33.50 201 LYS A O 1
ATOM 1601 N N . ALA A 1 202 ? -15.329 5.168 -56.374 1.00 26.94 202 ALA A N 1
ATOM 1602 C CA . ALA A 1 202 ? -14.001 4.653 -56.066 1.00 26.94 202 ALA A CA 1
ATOM 1603 C C . ALA A 1 202 ? -14.004 4.049 -54.657 1.00 26.94 202 ALA A C 1
ATOM 1605 O O . ALA A 1 202 ? -14.650 4.562 -53.750 1.00 26.94 202 ALA A O 1
ATOM 1606 N N . ALA A 1 203 ? -13.349 2.899 -54.562 1.00 26.80 203 ALA A N 1
ATOM 1607 C CA . ALA A 1 203 ? -13.415 1.904 -53.507 1.00 26.80 203 ALA A CA 1
ATOM 1608 C C . ALA A 1 203 ? -13.079 2.409 -52.093 1.00 26.80 203 ALA A C 1
ATOM 1610 O O . ALA A 1 203 ? -12.135 3.173 -51.899 1.00 26.80 203 ALA A O 1
ATOM 1611 N N . GLU A 1 204 ? -13.809 1.874 -51.112 1.00 26.67 204 GLU A N 1
ATOM 1612 C CA . GLU A 1 204 ? -13.372 1.761 -49.719 1.00 26.67 204 GLU A CA 1
ATOM 1613 C C . GLU A 1 204 ? -12.076 0.930 -49.638 1.00 26.67 204 GLU A C 1
ATOM 1615 O O . GLU A 1 204 ? -12.019 -0.159 -50.222 1.00 26.67 204 GLU A O 1
ATOM 1620 N N . PRO A 1 205 ? -11.041 1.378 -48.906 1.00 31.62 205 PRO A N 1
ATOM 1621 C CA . PRO A 1 205 ? -10.064 0.477 -48.319 1.00 31.62 205 PRO A CA 1
ATOM 1622 C C . PRO A 1 205 ? -10.604 -0.089 -46.987 1.00 31.62 205 PRO A C 1
ATOM 1624 O O . PRO A 1 205 ? -11.398 0.571 -46.315 1.00 31.62 205 PRO A O 1
ATOM 1627 N N . PRO A 1 206 ? -10.210 -1.319 -46.620 1.00 30.97 206 PRO A N 1
ATOM 1628 C CA . PRO A 1 206 ? -10.857 -2.094 -45.570 1.00 30.97 206 PRO A CA 1
ATOM 1629 C C . PRO A 1 206 ? -10.574 -1.557 -44.165 1.00 30.97 206 PRO A C 1
ATOM 1631 O O . PRO A 1 206 ? -9.479 -1.078 -43.875 1.00 30.97 206 PRO A O 1
ATOM 1634 N N . ASP A 1 207 ? -11.582 -1.724 -43.309 1.00 28.84 207 ASP A N 1
ATOM 1635 C CA . ASP A 1 207 ? -11.544 -1.628 -41.853 1.00 28.84 207 ASP A CA 1
ATOM 1636 C C . ASP A 1 207 ? -10.208 -2.090 -41.242 1.00 28.84 207 ASP A C 1
ATOM 1638 O O . ASP A 1 207 ? -9.836 -3.263 -41.326 1.00 28.84 207 ASP A O 1
ATOM 1642 N N . GLU A 1 208 ? -9.554 -1.194 -40.503 1.00 25.97 208 GLU A N 1
ATOM 1643 C CA . GLU A 1 208 ? -8.704 -1.569 -39.373 1.00 25.97 208 GLU A CA 1
ATOM 1644 C C . GLU A 1 208 ? -9.528 -1.490 -38.077 1.00 25.97 208 GLU A C 1
ATOM 1646 O O . GLU A 1 208 ? -9.790 -0.393 -37.574 1.00 25.97 208 GLU A O 1
ATOM 1651 N N . PRO A 1 209 ? -9.883 -2.621 -37.444 1.00 41.47 209 PRO A N 1
ATOM 1652 C CA . PRO A 1 209 ? -10.308 -2.620 -36.057 1.00 41.47 209 PRO A CA 1
ATOM 1653 C C . PRO A 1 209 ? -9.220 -3.271 -35.195 1.00 41.47 209 PRO A C 1
ATOM 1655 O O . PRO A 1 209 ? -8.978 -4.466 -35.355 1.00 41.47 209 PRO A O 1
ATOM 1658 N N . LYS A 1 210 ? -8.597 -2.509 -34.266 1.00 35.06 210 LYS A N 1
ATOM 1659 C CA . LYS A 1 210 ? -8.167 -2.971 -32.908 1.00 35.06 210 LYS A CA 1
ATOM 1660 C C . LYS A 1 210 ? -7.251 -2.050 -32.074 1.00 35.06 210 LYS A C 1
ATOM 1662 O O . LYS A 1 210 ? -6.834 -2.468 -31.004 1.00 35.06 210 LYS A O 1
ATOM 1667 N N . ALA A 1 211 ? -6.977 -0.794 -32.429 1.00 32.84 211 ALA A N 1
ATOM 1668 C CA . ALA A 1 211 ? -6.144 0.062 -31.556 1.00 32.84 211 ALA A CA 1
ATOM 1669 C C . ALA A 1 211 ? -6.900 0.736 -30.382 1.00 32.84 211 ALA A C 1
ATOM 1671 O O . ALA A 1 211 ? -6.282 1.152 -29.401 1.00 32.84 211 ALA A O 1
ATOM 1672 N N . ALA A 1 212 ? -8.231 0.854 -30.454 1.00 35.28 212 ALA A N 1
ATOM 1673 C CA . ALA A 1 212 ? -9.006 1.644 -29.489 1.00 35.28 212 ALA A CA 1
ATOM 1674 C C . ALA A 1 212 ? -9.366 0.895 -28.187 1.00 35.28 212 ALA A C 1
ATOM 1676 O O . ALA A 1 212 ? -9.487 1.527 -27.139 1.00 35.28 212 ALA A O 1
ATOM 1677 N N . ALA A 1 213 ? -9.506 -0.436 -28.226 1.00 34.22 213 ALA A N 1
ATOM 1678 C CA . ALA A 1 213 ? -9.919 -1.230 -27.061 1.00 34.22 213 ALA A CA 1
ATOM 1679 C C . ALA A 1 213 ? -8.799 -1.388 -26.011 1.00 34.22 213 ALA A C 1
ATOM 1681 O O . ALA A 1 213 ? -9.061 -1.344 -24.807 1.00 34.22 213 ALA A O 1
ATOM 1682 N N . ASP A 1 214 ? -7.541 -1.488 -26.453 1.00 37.06 214 ASP A N 1
ATOM 1683 C CA . ASP A 1 214 ? -6.392 -1.580 -25.544 1.00 37.06 214 ASP A CA 1
ATOM 1684 C C . ASP A 1 214 ? -6.089 -0.240 -24.861 1.00 37.06 214 ASP A C 1
ATOM 1686 O O . ASP A 1 214 ? -5.731 -0.210 -23.685 1.00 37.06 214 ASP A O 1
ATOM 1690 N N . GLN A 1 215 ? -6.304 0.892 -25.541 1.00 39.59 215 GLN A N 1
ATOM 1691 C CA . GLN A 1 215 ? -6.078 2.217 -24.951 1.00 39.59 215 GLN A CA 1
ATOM 1692 C C . GLN A 1 215 ? -7.096 2.566 -23.858 1.00 39.59 215 GLN A C 1
ATOM 1694 O O . GLN A 1 215 ? -6.725 3.205 -22.875 1.00 39.59 215 GLN A O 1
ATOM 1699 N N . SER A 1 216 ? -8.355 2.120 -23.973 1.00 38.47 216 SER A N 1
ATOM 1700 C CA . SER A 1 216 ? -9.356 2.331 -22.916 1.00 38.47 216 SER A CA 1
ATOM 1701 C C . SER A 1 216 ? -9.074 1.512 -21.658 1.00 38.47 216 SER A C 1
ATOM 1703 O O . SER A 1 216 ? -9.334 1.989 -20.558 1.00 38.47 216 SER A O 1
ATOM 1705 N N . ASN A 1 217 ? -8.487 0.318 -21.800 1.00 43.66 217 ASN A N 1
ATOM 1706 C CA . ASN A 1 217 ? -8.104 -0.511 -20.658 1.00 43.66 217 ASN A CA 1
ATOM 1707 C C . ASN A 1 217 ? -6.801 -0.048 -19.995 1.00 43.66 217 ASN A C 1
ATOM 1709 O O . ASN A 1 217 ? -6.595 -0.367 -18.825 1.00 43.66 217 ASN A O 1
ATOM 1713 N N . ILE A 1 218 ? -5.930 0.713 -20.680 1.00 48.81 218 ILE A N 1
ATOM 1714 C CA . ILE A 1 218 ? -4.698 1.299 -20.101 1.00 48.81 218 ILE A CA 1
ATOM 1715 C C . ILE A 1 218 ? -4.991 2.354 -19.009 1.00 48.81 218 ILE A C 1
ATOM 1717 O O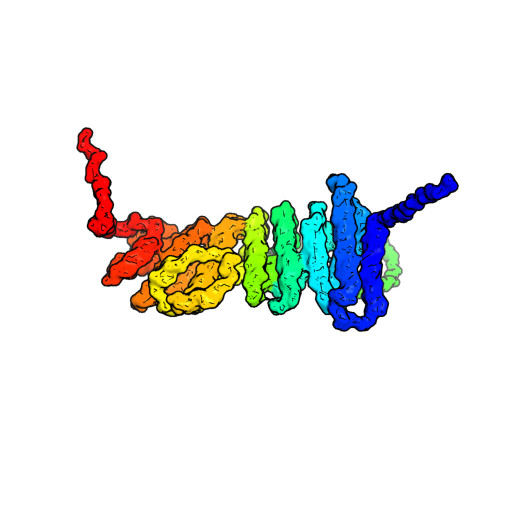 . ILE A 1 218 ? -4.189 2.538 -18.097 1.00 48.81 218 ILE A O 1
ATOM 1721 N N . ASN A 1 219 ? -6.184 2.950 -19.009 1.00 48.16 219 ASN A N 1
ATOM 1722 C CA . ASN A 1 219 ? -6.536 4.051 -18.103 1.00 48.16 219 ASN A CA 1
ATOM 1723 C C . ASN A 1 219 ? -7.332 3.631 -16.849 1.00 48.16 219 ASN A C 1
ATOM 1725 O O . ASN A 1 219 ? -7.818 4.500 -16.131 1.00 48.16 219 ASN A O 1
ATOM 1729 N N . ASN A 1 220 ? -7.503 2.322 -16.618 1.00 51.00 220 ASN A N 1
ATOM 1730 C CA . ASN A 1 220 ? -8.341 1.769 -15.539 1.00 51.00 220 ASN A CA 1
ATOM 1731 C C . ASN A 1 220 ? -7.552 1.057 -14.426 1.00 51.00 220 ASN A C 1
ATOM 1733 O O . ASN A 1 220 ? -8.148 0.371 -13.600 1.00 51.00 220 ASN A O 1
ATOM 1737 N N . TYR A 1 221 ? -6.220 1.133 -14.443 1.00 58.41 221 TYR A N 1
ATOM 1738 C CA . TYR A 1 221 ? -5.388 0.428 -13.471 1.00 58.41 221 TYR A CA 1
ATOM 1739 C C . TYR A 1 221 ? -4.473 1.424 -12.785 1.00 58.41 221 TYR A C 1
ATOM 1741 O O . TYR A 1 221 ? -3.668 2.077 -13.451 1.00 58.41 221 TYR A O 1
ATOM 1749 N N . ASN A 1 222 ? -4.619 1.538 -11.470 1.00 76.50 222 ASN A N 1
ATOM 1750 C CA . ASN A 1 222 ? -3.801 2.405 -10.643 1.00 76.50 222 ASN A CA 1
ATOM 1751 C C . ASN A 1 222 ? -2.800 1.564 -9.837 1.00 76.50 222 ASN A C 1
ATOM 1753 O O . ASN A 1 222 ? -3.013 0.385 -9.556 1.00 76.50 222 ASN A O 1
ATOM 1757 N N . ILE A 1 223 ? -1.687 2.191 -9.470 1.00 89.88 223 ILE A N 1
ATOM 1758 C CA . ILE A 1 223 ? -0.625 1.589 -8.651 1.00 89.88 223 ILE A CA 1
ATOM 1759 C C . ILE A 1 223 ? -1.126 1.078 -7.288 1.00 89.88 223 ILE A C 1
ATOM 1761 O O . ILE A 1 223 ? -0.557 0.145 -6.722 1.00 89.88 223 ILE A O 1
ATOM 1765 N N . VAL A 1 224 ? -2.216 1.659 -6.782 1.00 90.25 224 VAL A N 1
ATOM 1766 C CA . VAL A 1 224 ? -2.816 1.300 -5.495 1.00 90.25 224 VAL A CA 1
ATOM 1767 C C . VAL A 1 224 ? -3.345 -0.129 -5.541 1.00 90.25 224 VAL A C 1
ATOM 1769 O O . VAL A 1 224 ? -3.061 -0.889 -4.626 1.00 90.25 224 VAL A O 1
ATOM 1772 N N . THR A 1 225 ? -4.033 -0.538 -6.612 1.00 89.44 225 THR A N 1
ATOM 1773 C CA . THR A 1 225 ? -4.549 -1.909 -6.759 1.00 89.44 225 THR A CA 1
ATOM 1774 C C . THR A 1 225 ? -3.434 -2.956 -6.683 1.00 89.44 225 THR A C 1
ATOM 1776 O O . THR A 1 225 ? -3.571 -3.937 -5.952 1.00 89.44 225 THR A O 1
ATOM 1779 N N . SER A 1 226 ? -2.304 -2.739 -7.365 1.00 92.00 226 SER A N 1
ATOM 1780 C CA . SER A 1 226 ? -1.165 -3.670 -7.317 1.00 92.00 226 SER A CA 1
ATOM 1781 C C . SER A 1 226 ? -0.569 -3.773 -5.911 1.00 92.00 226 SER A C 1
ATOM 1783 O O . SER A 1 226 ? -0.300 -4.872 -5.429 1.00 92.00 226 SER A O 1
ATOM 1785 N N . LEU A 1 227 ? -0.409 -2.638 -5.222 1.00 94.50 227 LEU A N 1
ATOM 1786 C CA . LEU A 1 227 ? 0.059 -2.612 -3.834 1.00 94.50 227 LEU A CA 1
ATOM 1787 C C . LEU A 1 227 ? -0.924 -3.317 -2.891 1.00 94.50 227 LEU A C 1
ATOM 1789 O O . LEU A 1 227 ? -0.499 -4.137 -2.082 1.00 94.50 227 LEU A O 1
ATOM 1793 N N . LEU A 1 228 ? -2.230 -3.053 -3.023 1.00 92.44 228 LEU A N 1
ATOM 1794 C CA . LEU A 1 228 ? -3.281 -3.702 -2.232 1.00 92.44 228 LEU A CA 1
ATOM 1795 C C . LEU A 1 228 ? -3.251 -5.223 -2.404 1.00 92.44 228 LEU A C 1
ATOM 1797 O O . LEU A 1 228 ? -3.365 -5.942 -1.413 1.00 92.44 228 LEU A O 1
ATOM 1801 N N . ASN A 1 229 ? -3.034 -5.724 -3.621 1.00 92.06 229 ASN A N 1
ATOM 1802 C CA . ASN A 1 229 ? -2.876 -7.159 -3.849 1.00 92.06 229 ASN A CA 1
ATOM 1803 C C . ASN A 1 229 ? -1.657 -7.719 -3.106 1.00 92.06 229 ASN A C 1
ATOM 1805 O O . ASN A 1 229 ? -1.789 -8.708 -2.389 1.00 92.06 229 ASN A O 1
ATOM 1809 N N . LEU A 1 230 ? -0.501 -7.052 -3.183 1.00 93.00 230 LEU A N 1
ATOM 1810 C CA . LEU A 1 230 ? 0.716 -7.493 -2.491 1.00 93.00 230 LEU A CA 1
ATOM 1811 C C . LEU A 1 230 ? 0.613 -7.425 -0.959 1.00 93.00 230 LEU A C 1
ATOM 1813 O O . LEU A 1 230 ? 1.281 -8.199 -0.276 1.00 93.00 230 LEU A O 1
ATOM 1817 N N . THR A 1 231 ? -0.278 -6.603 -0.387 1.00 92.69 231 THR A N 1
ATOM 1818 C CA . THR A 1 231 ? -0.550 -6.657 1.067 1.00 92.69 231 THR A CA 1
ATOM 1819 C C . THR A 1 231 ? -1.142 -7.997 1.529 1.00 92.69 231 THR A C 1
ATOM 1821 O O . THR A 1 231 ? -1.152 -8.278 2.732 1.00 92.69 231 THR A O 1
ATOM 1824 N N . LYS A 1 232 ? -1.630 -8.826 0.596 1.00 91.38 232 LYS A N 1
ATOM 1825 C CA . LYS A 1 232 ? -2.179 -10.169 0.837 1.00 91.38 232 LYS A CA 1
ATOM 1826 C C . LYS A 1 232 ? -1.136 -11.284 0.643 1.00 91.38 232 LYS A C 1
ATOM 1828 O O . LYS A 1 232 ? -1.492 -12.453 0.776 1.00 91.38 232 LYS A O 1
ATOM 1833 N N . SER A 1 233 ? 0.122 -10.947 0.332 1.00 92.06 233 SER A N 1
ATOM 1834 C CA . SER A 1 233 ? 1.210 -11.925 0.179 1.00 92.06 233 SER A CA 1
ATOM 1835 C C . SER A 1 233 ? 1.442 -12.716 1.480 1.00 92.06 233 SER A C 1
ATOM 1837 O O . SER A 1 233 ? 1.295 -12.161 2.576 1.00 92.06 233 SER A O 1
ATOM 1839 N N . PRO A 1 234 ? 1.813 -14.009 1.397 1.00 88.69 234 PRO A N 1
ATOM 1840 C CA . PRO A 1 234 ? 2.215 -14.784 2.569 1.00 88.69 234 PRO A CA 1
ATOM 1841 C C . PRO A 1 234 ? 3.572 -14.348 3.147 1.00 88.69 234 PRO A C 1
ATOM 1843 O O . PRO A 1 234 ? 3.869 -14.685 4.295 1.00 88.69 234 PRO A O 1
ATOM 1846 N N . ASP A 1 235 ? 4.399 -13.615 2.393 1.00 89.25 235 ASP A N 1
ATOM 1847 C CA . ASP A 1 235 ? 5.663 -13.075 2.896 1.00 89.25 235 ASP A CA 1
ATOM 1848 C C . ASP A 1 235 ? 5.434 -11.735 3.609 1.00 89.25 235 ASP A C 1
ATOM 1850 O O . ASP A 1 235 ? 5.159 -10.700 2.995 1.00 89.25 235 ASP A O 1
ATOM 1854 N N . GLY A 1 236 ? 5.623 -11.733 4.932 1.00 87.94 236 GLY A N 1
ATOM 1855 C CA . GLY A 1 236 ? 5.484 -10.530 5.753 1.00 87.94 236 GLY A CA 1
ATOM 1856 C C . GLY A 1 236 ? 6.380 -9.363 5.319 1.00 87.94 236 GLY A C 1
ATOM 1857 O O . GLY A 1 236 ? 5.985 -8.215 5.493 1.00 87.94 236 GLY A O 1
ATOM 1858 N N . ARG A 1 237 ? 7.550 -9.611 4.714 1.00 90.38 237 ARG A N 1
ATOM 1859 C CA . ARG A 1 237 ? 8.434 -8.536 4.224 1.00 90.38 237 ARG A CA 1
ATOM 1860 C C . ARG A 1 237 ? 7.828 -7.813 3.026 1.00 90.38 237 ARG A C 1
ATOM 1862 O O . ARG A 1 237 ? 7.904 -6.587 2.956 1.00 90.38 237 ARG A O 1
ATOM 1869 N N . ILE A 1 238 ? 7.206 -8.563 2.117 1.00 92.75 238 ILE A N 1
ATOM 1870 C CA . ILE A 1 238 ? 6.500 -8.014 0.953 1.00 92.75 238 ILE A CA 1
ATOM 1871 C C . ILE A 1 238 ? 5.288 -7.210 1.423 1.00 92.75 238 ILE A C 1
ATOM 1873 O O . ILE A 1 238 ? 5.097 -6.083 0.969 1.00 92.75 238 ILE A O 1
ATOM 1877 N N . VAL A 1 239 ? 4.534 -7.732 2.397 1.00 92.94 239 VAL A N 1
ATOM 1878 C CA . VAL A 1 239 ? 3.400 -7.015 2.999 1.00 92.94 239 VAL A CA 1
ATOM 1879 C C . VAL A 1 239 ? 3.841 -5.676 3.593 1.00 92.94 239 VAL A C 1
ATOM 1881 O O . VAL A 1 239 ? 3.234 -4.655 3.282 1.00 92.94 239 VAL A O 1
ATOM 1884 N N . VAL A 1 240 ? 4.917 -5.647 4.390 1.00 93.50 240 VAL A N 1
ATOM 1885 C CA . VAL A 1 240 ? 5.434 -4.400 4.987 1.00 93.50 240 VAL A CA 1
ATOM 1886 C C . VAL A 1 240 ? 5.846 -3.398 3.909 1.00 93.50 240 VAL A C 1
ATOM 1888 O O . VAL A 1 240 ? 5.463 -2.233 3.982 1.00 93.50 240 VAL A O 1
ATOM 1891 N N . LYS A 1 241 ? 6.552 -3.839 2.863 1.00 94.62 241 LYS A N 1
ATOM 1892 C CA . LYS A 1 241 ? 6.957 -2.970 1.747 1.00 94.62 241 LYS A CA 1
ATOM 1893 C C . LYS A 1 241 ? 5.761 -2.436 0.950 1.00 94.62 241 LYS A C 1
ATOM 1895 O O . LYS A 1 241 ? 5.753 -1.267 0.567 1.00 94.62 241 LYS A O 1
ATOM 1900 N N . ALA A 1 242 ? 4.727 -3.250 0.741 1.00 95.56 242 ALA A N 1
ATOM 1901 C CA . ALA A 1 242 ? 3.478 -2.813 0.117 1.00 95.56 242 ALA A CA 1
ATOM 1902 C C . ALA A 1 242 ? 2.763 -1.762 0.976 1.00 95.56 242 ALA A C 1
ATOM 1904 O O . ALA A 1 242 ? 2.327 -0.730 0.463 1.00 95.56 242 ALA A O 1
ATOM 1905 N N . CYS A 1 243 ? 2.722 -1.981 2.290 1.00 95.38 243 CYS A N 1
ATOM 1906 C CA . CYS A 1 243 ? 2.187 -1.046 3.270 1.00 95.38 243 CYS A CA 1
ATOM 1907 C C . CYS A 1 243 ? 2.945 0.296 3.289 1.00 95.38 243 CYS A C 1
ATOM 1909 O O . CYS A 1 243 ? 2.300 1.346 3.277 1.00 95.38 243 CYS A O 1
ATOM 1911 N N . GLU A 1 244 ? 4.284 0.279 3.253 1.00 95.06 244 GLU A N 1
ATOM 1912 C CA . GLU A 1 244 ? 5.132 1.474 3.095 1.00 95.06 244 GLU A CA 1
ATOM 1913 C C . GLU A 1 244 ? 4.823 2.207 1.779 1.00 95.06 244 GLU A C 1
ATOM 1915 O O . GLU A 1 244 ? 4.673 3.429 1.758 1.00 95.06 244 GLU A O 1
ATOM 1920 N N . GLY A 1 245 ? 4.676 1.464 0.676 1.00 95.00 245 GLY A N 1
ATOM 1921 C CA . GLY A 1 245 ? 4.297 2.011 -0.627 1.00 95.00 245 GLY A CA 1
ATOM 1922 C C . GLY A 1 245 ? 2.949 2.736 -0.595 1.00 95.00 245 GLY A C 1
ATOM 1923 O O . GLY A 1 245 ? 2.844 3.847 -1.113 1.00 95.00 245 GLY A O 1
ATOM 1924 N N . LEU A 1 246 ? 1.936 2.152 0.052 1.00 94.50 246 LEU A N 1
ATOM 1925 C CA . LEU A 1 246 ? 0.630 2.791 0.255 1.00 94.50 246 LEU A CA 1
ATOM 1926 C C . LEU A 1 246 ? 0.739 4.044 1.131 1.00 94.50 246 LEU A C 1
ATOM 1928 O O . LEU A 1 246 ? 0.117 5.057 0.816 1.00 94.50 246 LEU A O 1
ATOM 1932 N N . MET A 1 247 ? 1.568 4.004 2.180 1.00 94.38 247 MET A N 1
ATOM 1933 C CA . MET A 1 247 ? 1.820 5.152 3.056 1.00 94.38 247 MET A CA 1
ATOM 1934 C C . MET A 1 247 ? 2.429 6.333 2.284 1.00 94.38 247 MET A C 1
ATOM 1936 O O . MET A 1 247 ? 2.014 7.479 2.453 1.00 94.38 247 MET A O 1
ATOM 1940 N N . LEU A 1 248 ? 3.352 6.058 1.355 1.00 93.50 248 LEU A N 1
ATOM 1941 C CA . LEU A 1 248 ? 3.888 7.085 0.460 1.00 93.50 248 LEU A CA 1
ATOM 1942 C C . LEU A 1 248 ? 2.793 7.712 -0.409 1.00 93.50 248 LEU A C 1
ATOM 1944 O O . LEU A 1 248 ? 2.779 8.935 -0.548 1.00 93.50 248 LEU A O 1
ATOM 1948 N N . LEU A 1 249 ? 1.872 6.910 -0.953 1.00 92.31 249 LEU A N 1
ATOM 1949 C CA . LEU A 1 249 ? 0.800 7.401 -1.822 1.00 92.31 249 LEU A CA 1
ATOM 1950 C C . LEU A 1 249 ? -0.246 8.238 -1.075 1.00 92.31 249 LEU A C 1
ATOM 1952 O O . LEU A 1 249 ? -0.673 9.264 -1.597 1.00 92.31 249 LEU A O 1
ATOM 1956 N N . VAL A 1 250 ? -0.647 7.851 0.141 1.00 92.44 250 VAL A N 1
ATOM 1957 C CA . VAL A 1 250 ? -1.595 8.662 0.935 1.00 92.44 250 VAL A CA 1
ATOM 1958 C C . VAL A 1 250 ? -0.983 9.982 1.408 1.00 92.44 250 VAL A C 1
ATOM 1960 O O . VAL A 1 250 ? -1.721 10.946 1.615 1.00 92.44 250 VAL A O 1
ATOM 1963 N N . SER A 1 251 ? 0.351 10.038 1.534 1.00 93.00 251 SER A N 1
ATOM 1964 C CA . SER A 1 251 ? 1.100 11.243 1.920 1.00 93.00 251 SER A CA 1
ATOM 1965 C C . SER A 1 251 ? 1.273 12.264 0.789 1.00 93.00 251 SER A C 1
ATOM 1967 O O . SER A 1 251 ? 1.859 13.327 1.002 1.00 93.00 251 SER A O 1
ATOM 1969 N N . LEU A 1 252 ? 0.799 11.955 -0.424 1.00 90.69 252 LEU A N 1
ATOM 1970 C CA . LEU A 1 252 ? 0.893 12.865 -1.561 1.00 90.69 252 LEU A CA 1
ATOM 1971 C C . LEU A 1 252 ? 0.016 14.114 -1.333 1.00 90.69 252 LEU A C 1
ATOM 1973 O O . LEU A 1 252 ? -1.131 13.989 -0.895 1.00 90.69 252 LEU A O 1
ATOM 1977 N N . PRO A 1 253 ? 0.521 15.328 -1.621 1.00 87.00 253 PRO A N 1
ATOM 1978 C CA . PRO A 1 253 ? -0.213 16.570 -1.372 1.00 87.00 253 PRO A CA 1
ATOM 1979 C C . PRO A 1 253 ? -1.412 16.799 -2.314 1.00 87.00 253 PRO A C 1
ATOM 1981 O O . PRO A 1 253 ? -2.255 17.661 -2.048 1.00 87.00 253 PRO A O 1
ATOM 1984 N N . GLU A 1 254 ? -1.514 16.056 -3.413 1.00 84.88 254 GLU A N 1
ATOM 1985 C CA . GLU A 1 254 ? -2.502 16.236 -4.474 1.00 84.88 254 GLU A CA 1
ATOM 1986 C C . GLU A 1 254 ? -3.907 15.810 -4.026 1.00 84.88 254 GLU A C 1
ATOM 1988 O O . GLU A 1 254 ? -4.160 14.619 -3.836 1.00 84.88 254 GLU A O 1
ATOM 1993 N N . PRO A 1 255 ? -4.897 16.724 -4.007 1.00 83.62 255 PRO A N 1
ATOM 1994 C CA . PRO A 1 255 ? -6.277 16.386 -3.639 1.00 83.62 255 PRO A CA 1
ATOM 1995 C C . PRO A 1 255 ? -6.904 15.281 -4.502 1.00 83.62 255 PRO A C 1
ATOM 1997 O O . PRO A 1 255 ? -7.770 14.533 -4.047 1.00 83.62 255 PRO A O 1
ATOM 2000 N N . ALA A 1 256 ? -6.474 15.177 -5.762 1.00 80.69 256 ALA A N 1
ATOM 2001 C CA . ALA A 1 256 ? -6.903 14.124 -6.674 1.00 80.69 256 ALA A CA 1
ATOM 2002 C C . ALA A 1 256 ? -6.380 12.738 -6.258 1.00 80.69 256 ALA A C 1
ATOM 2004 O O . ALA A 1 256 ? -7.101 11.755 -6.432 1.00 80.69 256 ALA A O 1
ATOM 2005 N N . ALA A 1 257 ? -5.185 12.658 -5.656 1.00 83.81 257 ALA A N 1
ATOM 2006 C CA . ALA A 1 257 ? -4.654 11.423 -5.083 1.00 83.81 257 ALA A CA 1
ATOM 2007 C C . ALA A 1 257 ? -5.524 10.962 -3.918 1.00 83.81 257 ALA A C 1
ATOM 2009 O O . ALA A 1 257 ? -6.004 9.832 -3.935 1.00 83.81 257 ALA A O 1
ATOM 2010 N N . ALA A 1 258 ? -5.803 11.861 -2.965 1.00 86.38 258 ALA A N 1
ATOM 2011 C CA . ALA A 1 258 ? -6.675 11.573 -1.831 1.00 86.38 258 ALA A CA 1
ATOM 2012 C C . ALA A 1 258 ? -8.046 11.067 -2.277 1.00 86.38 258 ALA A C 1
ATOM 2014 O O . ALA A 1 258 ? -8.525 10.060 -1.765 1.00 86.38 258 ALA A O 1
ATOM 2015 N N . LYS A 1 259 ? -8.657 11.734 -3.263 1.00 85.06 259 LYS A N 1
ATOM 2016 C CA . LYS A 1 259 ? -9.941 11.309 -3.820 1.00 85.06 259 LYS A CA 1
ATOM 2017 C C . LYS A 1 259 ? -9.857 9.943 -4.495 1.00 85.06 259 LYS A C 1
ATOM 2019 O O . LYS A 1 259 ? -10.745 9.117 -4.318 1.00 85.06 259 LYS A O 1
ATOM 2024 N N . CYS A 1 260 ? -8.811 9.698 -5.282 1.00 84.00 260 CYS A N 1
ATOM 2025 C CA . CYS A 1 260 ? -8.637 8.405 -5.927 1.00 84.00 260 CYS A CA 1
ATOM 2026 C C . CYS A 1 260 ? -8.505 7.284 -4.892 1.00 84.00 260 CYS A C 1
ATOM 2028 O O . CYS A 1 260 ? -9.242 6.306 -4.966 1.00 84.00 260 CYS A O 1
ATOM 2030 N N . LEU A 1 261 ? -7.633 7.467 -3.900 1.00 86.19 261 LEU A N 1
ATOM 2031 C CA . LEU A 1 261 ? -7.381 6.495 -2.840 1.00 86.19 261 LEU A CA 1
ATOM 2032 C C . LEU A 1 261 ? -8.653 6.144 -2.061 1.00 86.19 261 LEU A C 1
ATOM 2034 O O . LEU A 1 261 ? -8.850 4.980 -1.730 1.00 86.19 261 LEU A O 1
ATOM 2038 N N . THR A 1 262 ? -9.531 7.110 -1.794 1.00 85.62 262 THR A N 1
ATOM 2039 C CA . THR A 1 262 ? -10.720 6.874 -0.962 1.00 85.62 262 THR A CA 1
ATOM 2040 C C . THR A 1 262 ? -11.979 6.486 -1.733 1.00 85.62 262 THR A C 1
ATOM 2042 O O . THR A 1 262 ? -12.808 5.773 -1.175 1.00 85.62 262 THR A O 1
ATOM 2045 N N . GLU A 1 263 ? -12.149 6.938 -2.980 1.00 84.25 263 GLU A N 1
ATOM 2046 C CA . GLU A 1 263 ? -13.380 6.708 -3.760 1.00 84.25 263 GLU A CA 1
ATOM 2047 C C . GLU A 1 263 ? -13.211 5.692 -4.899 1.00 84.25 263 GLU A C 1
ATOM 2049 O O . GLU A 1 263 ? -14.189 5.069 -5.306 1.00 84.25 263 GLU A O 1
ATOM 2054 N N . ASN A 1 264 ? -12.000 5.531 -5.442 1.00 79.81 264 ASN A N 1
ATOM 2055 C CA . ASN A 1 264 ? -11.747 4.731 -6.649 1.00 79.81 264 ASN A CA 1
ATOM 2056 C C . ASN A 1 264 ? -10.892 3.482 -6.385 1.00 79.81 264 ASN A C 1
ATOM 2058 O O . ASN A 1 264 ? -10.469 2.824 -7.341 1.00 79.81 264 ASN A O 1
ATOM 2062 N N . THR A 1 265 ? -10.599 3.176 -5.120 1.00 86.06 265 THR A N 1
ATOM 2063 C CA . THR A 1 265 ? -9.838 1.988 -4.717 1.00 86.06 265 THR A CA 1
ATOM 2064 C C . THR A 1 265 ? -10.493 1.296 -3.531 1.00 86.06 265 THR A C 1
ATOM 2066 O O . THR A 1 265 ? -11.257 1.907 -2.788 1.00 86.06 265 THR A O 1
ATOM 2069 N N . GLU A 1 266 ? -10.136 0.032 -3.321 1.00 88.19 266 GLU A N 1
ATOM 2070 C CA . GLU A 1 266 ? -10.609 -0.788 -2.199 1.00 88.19 266 GLU A CA 1
ATOM 2071 C C . GLU A 1 266 ? -9.779 -0.568 -0.917 1.00 88.19 266 GLU A C 1
ATOM 2073 O O . GLU A 1 266 ? -9.801 -1.400 -0.014 1.00 88.19 266 GLU A O 1
ATOM 2078 N N . LEU A 1 267 ? -9.012 0.529 -0.807 1.00 91.56 267 LEU A N 1
ATOM 2079 C CA . LEU A 1 267 ? -8.133 0.776 0.344 1.00 91.56 267 LEU A CA 1
ATOM 2080 C C . LEU A 1 267 ? -8.915 0.791 1.667 1.00 91.56 267 LEU A C 1
ATOM 2082 O O . LEU A 1 267 ? -8.537 0.105 2.613 1.00 91.56 267 LEU A O 1
ATOM 2086 N N . CYS A 1 268 ? -10.015 1.543 1.734 1.00 92.75 268 CYS A N 1
ATOM 2087 C CA . CYS A 1 268 ? -10.829 1.654 2.947 1.00 92.75 268 CYS A CA 1
ATOM 2088 C C . CYS A 1 268 ? -11.441 0.304 3.365 1.00 92.75 268 CYS A C 1
ATOM 2090 O O . CYS A 1 268 ? -11.455 -0.036 4.552 1.00 92.75 268 CYS A O 1
ATOM 2092 N N . GLU A 1 269 ? -11.930 -0.462 2.389 1.00 92.88 269 GLU A N 1
ATOM 2093 C CA . GLU A 1 269 ? -12.516 -1.790 2.599 1.00 92.88 269 GLU A CA 1
ATOM 2094 C C . GLU A 1 269 ? -11.446 -2.760 3.102 1.00 92.88 269 GLU A C 1
ATOM 2096 O O . GLU A 1 269 ? -11.601 -3.343 4.170 1.00 92.88 269 GLU A O 1
ATOM 2101 N N . LEU A 1 270 ? -10.291 -2.824 2.432 1.00 92.06 270 LEU A N 1
ATOM 2102 C CA . LEU A 1 270 ? -9.184 -3.695 2.823 1.00 92.06 270 LEU A CA 1
ATOM 2103 C C . LEU A 1 270 ? -8.680 -3.410 4.244 1.00 92.06 270 LEU A C 1
ATOM 2105 O O . LEU A 1 270 ? -8.451 -4.348 5.012 1.00 92.06 270 LEU A O 1
ATOM 2109 N N . LEU A 1 271 ? -8.503 -2.133 4.606 1.00 93.31 271 LEU A N 1
ATOM 2110 C CA . LEU A 1 271 ? -8.044 -1.745 5.943 1.00 93.31 271 LEU A CA 1
ATOM 2111 C C . LEU A 1 271 ? -9.024 -2.215 7.024 1.00 93.31 271 LEU A C 1
ATOM 2113 O O . LEU A 1 271 ? -8.609 -2.844 8.002 1.00 93.31 271 LEU A O 1
ATOM 2117 N N . THR A 1 272 ? -10.315 -1.940 6.831 1.00 95.38 272 THR A N 1
ATOM 2118 C CA . THR A 1 272 ? -11.354 -2.218 7.833 1.00 95.38 272 THR A CA 1
ATOM 2119 C C . THR A 1 272 ? -11.749 -3.688 7.902 1.00 95.38 272 THR A C 1
ATOM 2121 O O . THR A 1 272 ? -11.936 -4.204 9.007 1.00 95.38 272 THR A O 1
ATOM 2124 N N . ASP A 1 273 ? -11.784 -4.398 6.776 1.00 95.44 273 ASP A N 1
ATOM 2125 C CA . ASP A 1 273 ? -12.034 -5.840 6.734 1.00 95.44 273 ASP A CA 1
ATOM 2126 C C . ASP A 1 273 ? -10.914 -6.610 7.425 1.00 95.44 273 ASP A C 1
ATOM 2128 O O . ASP A 1 273 ? -11.178 -7.498 8.239 1.00 95.44 273 ASP A O 1
ATOM 2132 N N . ARG A 1 274 ? -9.653 -6.243 7.162 1.00 94.31 274 ARG A N 1
ATOM 2133 C CA . ARG A 1 274 ? -8.502 -6.900 7.790 1.00 94.31 274 ARG A CA 1
ATOM 2134 C C . ARG A 1 274 ? -8.406 -6.589 9.281 1.00 94.31 274 ARG A C 1
ATOM 2136 O O . ARG A 1 274 ? -8.155 -7.504 10.064 1.00 94.31 274 ARG A O 1
ATOM 2143 N N . LEU A 1 275 ? -8.686 -5.350 9.690 1.00 96.00 275 LEU A N 1
ATOM 2144 C CA . LEU A 1 275 ? -8.773 -4.976 11.106 1.00 96.00 275 LEU A CA 1
ATOM 2145 C C . LEU A 1 275 ? -9.860 -5.786 11.825 1.00 96.00 275 LEU A C 1
ATOM 2147 O O . LEU A 1 275 ? -9.616 -6.375 12.878 1.00 96.00 275 LEU A O 1
ATOM 2151 N N . SER A 1 276 ? -11.034 -5.894 11.202 1.00 96.88 276 SER A N 1
ATOM 2152 C CA . SER A 1 276 ? -12.154 -6.687 11.709 1.00 96.88 276 SER A CA 1
ATOM 2153 C C . SER A 1 276 ? -11.829 -8.178 11.780 1.00 96.88 276 SER A C 1
ATOM 2155 O O . SER A 1 276 ? -12.216 -8.843 12.738 1.00 96.88 276 SER A O 1
ATOM 2157 N N . ALA A 1 277 ? -11.126 -8.719 10.784 1.00 95.75 277 ALA A N 1
ATOM 2158 C CA . ALA A 1 277 ? -10.709 -10.116 10.759 1.00 95.75 277 ALA A CA 1
ATOM 2159 C C . ALA A 1 277 ? -9.719 -10.430 11.887 1.00 95.75 277 ALA A C 1
ATOM 2161 O O . ALA A 1 277 ? -9.897 -11.430 12.581 1.00 95.75 277 ALA A O 1
ATOM 2162 N N . PHE A 1 278 ? -8.723 -9.566 12.117 1.00 94.62 278 PHE A N 1
ATOM 2163 C CA . PHE A 1 278 ? -7.783 -9.745 13.223 1.00 94.62 278 PHE A CA 1
ATOM 2164 C C . PHE A 1 278 ? -8.461 -9.634 14.587 1.00 94.62 278 PHE A C 1
ATOM 2166 O O . PHE A 1 278 ? -8.199 -10.465 15.451 1.00 94.62 278 PHE A O 1
ATOM 2173 N N . TYR A 1 279 ? -9.381 -8.683 14.763 1.00 95.50 279 TYR A N 1
ATOM 2174 C CA . TYR A 1 279 ? -10.147 -8.566 16.003 1.00 95.50 279 TYR A CA 1
ATOM 2175 C C . TYR A 1 279 ? -11.024 -9.800 16.263 1.00 95.50 279 TYR A C 1
ATOM 2177 O O . TYR A 1 279 ? -11.032 -10.341 17.361 1.00 95.50 279 TYR A O 1
ATOM 2185 N N . LYS A 1 280 ? -11.721 -10.311 15.238 1.00 94.56 280 LYS A N 1
ATOM 2186 C CA . LYS A 1 280 ? -12.546 -11.531 15.347 1.00 94.56 280 LYS A CA 1
ATOM 2187 C C . LYS A 1 280 ? -11.728 -12.803 15.590 1.00 94.56 280 LYS A C 1
ATOM 2189 O O . LYS A 1 280 ? -12.293 -13.804 16.020 1.00 94.56 280 LYS A O 1
ATOM 2194 N N . ALA A 1 281 ? -10.430 -12.785 15.288 1.00 93.81 281 ALA A N 1
ATOM 2195 C CA . ALA A 1 281 ? -9.517 -13.889 15.568 1.00 93.81 281 ALA A CA 1
ATOM 2196 C C . ALA A 1 281 ? -9.003 -13.896 17.021 1.00 93.81 281 ALA A C 1
ATOM 2198 O O . ALA A 1 281 ? -8.325 -14.849 17.415 1.00 93.81 281 ALA A O 1
ATOM 2199 N N . LEU A 1 282 ? -9.298 -12.857 17.811 1.00 93.25 282 LEU A N 1
ATOM 2200 C CA . LEU A 1 282 ? -8.964 -12.820 19.233 1.00 93.25 282 LEU A CA 1
ATOM 2201 C C . LEU A 1 282 ? -9.799 -13.854 20.012 1.00 93.25 282 LEU A C 1
ATOM 2203 O O . LEU A 1 282 ? -10.963 -14.091 19.673 1.00 93.25 282 LEU A O 1
ATOM 2207 N N . PRO A 1 283 ? -9.239 -14.473 21.067 1.00 90.50 283 PRO A N 1
ATOM 2208 C CA . PRO A 1 283 ? -10.022 -15.284 21.991 1.00 90.50 283 PRO A CA 1
ATOM 2209 C C . PRO A 1 283 ? -11.182 -14.490 22.604 1.00 90.50 283 PRO A C 1
ATOM 2211 O O . PRO A 1 283 ? -11.042 -13.316 22.929 1.00 90.50 283 PRO A O 1
ATOM 2214 N N . THR A 1 284 ? -12.311 -15.158 22.847 1.00 85.44 284 THR A N 1
ATOM 2215 C CA . THR A 1 284 ? -13.506 -14.548 23.463 1.00 85.44 284 THR A CA 1
ATOM 2216 C C . THR A 1 284 ? -13.325 -14.180 24.939 1.00 85.44 284 THR A C 1
ATOM 2218 O O . THR A 1 284 ? -14.193 -13.540 25.520 1.00 85.44 284 THR A O 1
ATOM 2221 N N . SER A 1 285 ? -12.238 -14.641 25.557 1.00 88.00 285 SER A N 1
ATOM 2222 C CA . SER A 1 285 ? -11.870 -14.384 26.945 1.00 88.00 285 SER A CA 1
ATOM 2223 C C . SER A 1 285 ? -10.361 -14.212 26.999 1.00 88.00 285 SER A C 1
ATOM 2225 O O . SER A 1 285 ? -9.623 -15.144 26.679 1.00 88.00 285 SER A O 1
ATOM 2227 N N . MET A 1 286 ? -9.920 -13.032 27.409 1.00 89.31 286 MET A N 1
ATOM 2228 C CA . MET A 1 286 ? -8.521 -12.710 27.668 1.00 89.31 286 MET A CA 1
ATOM 2229 C C . MET A 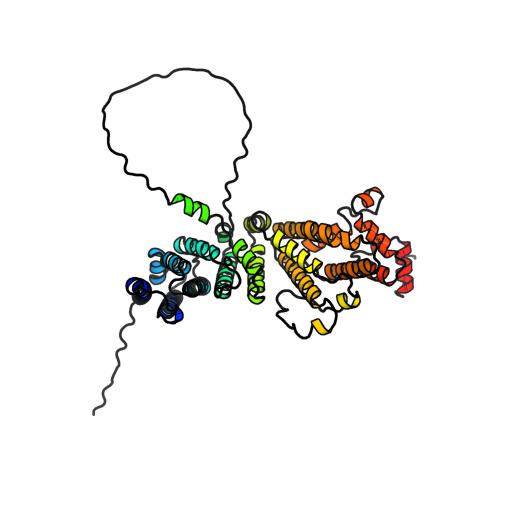1 286 ? -8.435 -11.968 28.996 1.00 89.31 286 MET A C 1
ATOM 2231 O O . MET A 1 286 ? -9.322 -11.167 29.305 1.00 89.31 286 MET A O 1
ATOM 2235 N N . ASP A 1 287 ? -7.382 -12.242 29.758 1.00 87.25 287 ASP A N 1
ATOM 2236 C CA . ASP A 1 287 ? -7.100 -11.519 30.993 1.00 87.25 287 ASP A CA 1
ATOM 2237 C C . ASP A 1 287 ? -6.783 -10.044 30.654 1.00 87.25 287 ASP A C 1
ATOM 2239 O O . ASP A 1 287 ? -5.947 -9.793 29.775 1.00 87.25 287 ASP A O 1
ATOM 2243 N N . PRO A 1 288 ? -7.448 -9.057 31.285 1.00 86.25 288 PRO A N 1
ATOM 2244 C CA . PRO A 1 288 ? -7.125 -7.642 31.113 1.00 86.25 288 PRO A CA 1
ATOM 2245 C C . PRO A 1 288 ? -5.636 -7.326 31.308 1.00 86.25 288 PRO A C 1
ATOM 2247 O O . PRO A 1 288 ? -5.071 -6.553 30.532 1.00 86.25 288 PRO A O 1
ATOM 2250 N N . LEU A 1 289 ? -4.974 -7.975 32.270 1.00 85.62 289 LEU A N 1
ATOM 2251 C CA . LEU A 1 289 ? -3.555 -7.760 32.541 1.00 85.62 289 LEU A CA 1
ATOM 2252 C C . LEU A 1 289 ? -2.675 -8.286 31.398 1.00 85.62 289 LEU A C 1
ATOM 2254 O O . LEU A 1 289 ? -1.697 -7.641 31.015 1.00 85.62 289 LEU A O 1
ATOM 2258 N N . ASP A 1 290 ? -3.041 -9.419 30.793 1.00 88.00 290 ASP A N 1
ATOM 2259 C CA . ASP A 1 290 ? -2.349 -9.955 29.614 1.00 88.00 290 ASP A CA 1
ATOM 2260 C C . ASP A 1 290 ? -2.453 -8.996 28.417 1.00 88.00 290 ASP A C 1
ATOM 2262 O O . ASP A 1 290 ? -1.510 -8.870 27.639 1.00 88.00 290 ASP A O 1
ATOM 2266 N N . ILE A 1 291 ? -3.579 -8.287 28.269 1.00 86.62 291 ILE A N 1
ATOM 2267 C CA . ILE A 1 291 ? -3.768 -7.289 27.205 1.00 86.62 291 ILE A CA 1
ATOM 2268 C C . ILE A 1 291 ? -2.890 -6.055 27.448 1.00 86.62 291 ILE A C 1
ATOM 2270 O O . ILE A 1 291 ? -2.276 -5.533 26.512 1.00 86.62 291 ILE A O 1
ATOM 2274 N N . GLU A 1 292 ? -2.827 -5.578 28.690 1.00 82.44 292 GLU A N 1
ATOM 2275 C CA . GLU A 1 292 ? -2.082 -4.370 29.055 1.00 82.44 292 GLU A CA 1
ATOM 2276 C C . GLU A 1 292 ? -0.565 -4.570 29.035 1.00 82.44 292 GLU A C 1
ATOM 2278 O O . GLU A 1 292 ? 0.168 -3.677 28.600 1.00 82.44 292 GLU A O 1
ATOM 2283 N N . THR A 1 293 ? -0.097 -5.745 29.460 1.00 82.31 293 THR A N 1
ATOM 2284 C CA . THR A 1 293 ? 1.333 -6.088 29.551 1.00 82.31 293 THR A CA 1
ATOM 2285 C C . THR A 1 293 ? 2.010 -6.288 28.198 1.00 82.31 293 THR A C 1
ATOM 2287 O O . THR A 1 293 ? 3.241 -6.305 28.138 1.00 82.31 293 THR A O 1
ATOM 2290 N N . VAL A 1 294 ? 1.254 -6.402 27.098 1.00 82.12 294 VAL A N 1
ATOM 2291 C CA . VAL A 1 294 ? 1.849 -6.374 25.757 1.00 82.12 294 VAL A CA 1
ATOM 2292 C C . VAL A 1 294 ? 2.522 -5.016 25.553 1.00 82.12 294 VAL A C 1
ATOM 2294 O O . VAL A 1 294 ? 1.871 -3.967 25.559 1.00 82.12 294 VAL A O 1
ATOM 2297 N N . GLU A 1 295 ? 3.842 -5.039 25.361 1.00 73.88 295 GLU A N 1
ATOM 2298 C CA . GLU A 1 295 ? 4.659 -3.854 25.083 1.00 73.88 295 GLU A CA 1
ATOM 2299 C C . GLU A 1 295 ? 4.140 -3.077 23.859 1.00 73.88 295 GLU A C 1
ATOM 2301 O O . GLU A 1 295 ? 3.259 -3.535 23.127 1.00 73.88 295 GLU A O 1
ATOM 2306 N N . SER A 1 296 ? 4.631 -1.854 23.642 1.00 74.00 296 SER A N 1
ATOM 2307 C CA . SER A 1 296 ? 4.204 -1.024 22.509 1.00 74.00 296 SER A CA 1
ATOM 2308 C C . SER A 1 296 ? 4.432 -1.759 21.182 1.00 74.00 296 SER A C 1
ATOM 2310 O O . SER A 1 296 ? 5.577 -1.951 20.768 1.00 74.00 296 SER A O 1
ATOM 2312 N N . VAL A 1 297 ? 3.339 -2.163 20.532 1.00 82.00 297 VAL A N 1
ATOM 2313 C CA . VAL A 1 297 ? 3.352 -2.874 19.251 1.00 82.00 297 VAL A CA 1
ATOM 2314 C C . VAL A 1 297 ? 3.449 -1.844 18.138 1.00 82.00 297 VAL A C 1
ATOM 2316 O O . VAL A 1 297 ? 2.556 -1.010 17.997 1.00 82.00 297 VAL A O 1
ATOM 2319 N N . ASN A 1 298 ? 4.519 -1.926 17.354 1.00 85.31 298 ASN A N 1
ATOM 2320 C CA . ASN A 1 298 ? 4.745 -1.055 16.209 1.00 85.31 298 ASN A CA 1
ATOM 2321 C C . ASN A 1 298 ? 4.634 -1.872 14.922 1.00 85.31 298 ASN A C 1
ATOM 2323 O O . ASN A 1 298 ? 5.244 -2.939 14.787 1.00 85.31 298 ASN A O 1
ATOM 2327 N N . TRP A 1 299 ? 3.885 -1.364 13.950 1.00 89.06 299 TRP A N 1
ATOM 2328 C CA . TRP A 1 299 ? 3.757 -2.013 12.655 1.00 89.06 299 TRP A CA 1
ATOM 2329 C C . TRP A 1 299 ? 5.127 -2.136 11.964 1.00 89.06 299 TRP A C 1
ATOM 2331 O O . TRP A 1 299 ? 6.017 -1.301 12.114 1.00 89.06 299 TRP A O 1
ATOM 2341 N N . GLY A 1 300 ? 5.325 -3.221 11.213 1.00 78.50 300 GLY A N 1
ATOM 2342 C CA . GLY A 1 300 ? 6.540 -3.439 10.416 1.00 78.50 300 GLY A CA 1
ATOM 2343 C C . GLY A 1 300 ? 7.785 -3.922 11.174 1.00 78.50 300 GLY A C 1
ATOM 2344 O O . GLY A 1 300 ? 8.720 -4.387 10.523 1.00 78.50 300 GLY A O 1
ATOM 2345 N N . LEU A 1 301 ? 7.800 -3.888 12.513 1.00 64.56 301 LEU A N 1
ATOM 2346 C CA . LEU A 1 301 ? 8.931 -4.362 13.327 1.00 64.56 301 LEU A CA 1
ATOM 2347 C C . LEU A 1 301 ? 8.776 -5.812 13.816 1.00 64.56 301 LEU A C 1
ATOM 2349 O O . LEU A 1 301 ? 9.784 -6.498 13.987 1.00 64.56 301 LEU A O 1
ATOM 2353 N N . ASP A 1 302 ? 7.546 -6.324 13.936 1.00 60.22 302 ASP A N 1
ATOM 2354 C CA . ASP A 1 302 ? 7.250 -7.676 14.451 1.00 60.22 302 ASP A CA 1
ATOM 2355 C C . ASP A 1 302 ? 7.453 -8.790 13.414 1.00 60.22 302 ASP A C 1
ATOM 2357 O O . ASP A 1 302 ? 6.655 -9.721 13.258 1.00 60.22 302 ASP A O 1
ATOM 2361 N N . VAL A 1 303 ? 8.564 -8.715 12.687 1.00 52.75 303 VAL A N 1
ATOM 2362 C CA . VAL A 1 303 ? 9.035 -9.773 11.798 1.00 52.75 303 VAL A CA 1
ATOM 2363 C C . VAL A 1 303 ? 9.611 -10.901 12.675 1.00 52.75 303 VAL A C 1
ATOM 2365 O O . VAL A 1 303 ? 10.812 -11.125 12.750 1.00 52.75 303 VAL A O 1
ATOM 2368 N N . TYR A 1 304 ? 8.693 -11.653 13.291 1.00 53.91 304 TYR A N 1
ATOM 2369 C CA . TYR A 1 304 ? 8.823 -13.045 13.728 1.00 53.91 304 TYR A CA 1
ATOM 2370 C C . TYR A 1 304 ? 9.788 -13.351 14.888 1.00 53.91 304 TYR A C 1
ATOM 2372 O O . TYR A 1 304 ? 10.754 -14.087 14.693 1.00 53.91 304 TYR A O 1
ATOM 2380 N N . ASN A 1 305 ? 9.422 -13.004 16.131 1.00 51.06 305 ASN A N 1
ATOM 2381 C CA . ASN A 1 305 ? 9.853 -13.803 17.293 1.00 51.06 305 ASN A CA 1
ATOM 2382 C C . ASN A 1 305 ? 8.805 -14.882 17.657 1.00 51.06 305 ASN A C 1
ATOM 2384 O O . ASN A 1 305 ? 8.323 -15.007 18.776 1.00 51.06 305 ASN A O 1
ATOM 2388 N N . MET A 1 306 ? 8.426 -15.688 16.654 1.00 51.09 306 MET A N 1
ATOM 2389 C CA . MET A 1 306 ? 7.276 -16.613 16.697 1.00 51.09 306 MET A CA 1
ATOM 2390 C C . MET A 1 306 ? 7.369 -17.747 17.724 1.00 51.09 306 MET A C 1
ATOM 2392 O O . MET A 1 306 ? 6.367 -18.420 17.966 1.00 51.09 306 MET A O 1
ATOM 2396 N N . LYS A 1 307 ? 8.560 -18.030 18.258 1.00 50.78 307 LYS A N 1
ATOM 2397 C CA . LYS A 1 307 ? 8.776 -19.185 19.139 1.00 50.78 307 LYS A CA 1
ATOM 2398 C C . LYS A 1 307 ? 8.582 -18.861 20.621 1.00 50.78 307 LYS A C 1
ATOM 2400 O O . LYS A 1 307 ? 8.174 -19.761 21.346 1.00 50.78 307 LYS A O 1
ATOM 2405 N N . ASP A 1 308 ? 8.776 -17.608 21.031 1.00 53.09 308 ASP A N 1
ATOM 2406 C CA . ASP A 1 308 ? 8.676 -17.211 22.443 1.00 53.09 308 ASP A CA 1
ATOM 2407 C C . ASP A 1 308 ? 7.300 -16.623 22.809 1.00 53.09 308 ASP A C 1
ATOM 2409 O O . ASP A 1 308 ? 6.846 -16.765 23.943 1.00 53.09 308 ASP A O 1
ATOM 2413 N N . ASP A 1 309 ? 6.569 -16.034 21.855 1.00 55.78 309 ASP A N 1
ATOM 2414 C CA . ASP A 1 309 ? 5.316 -15.323 22.161 1.00 55.78 309 ASP A CA 1
ATOM 2415 C C . ASP A 1 309 ? 4.122 -16.230 22.490 1.00 55.78 309 ASP A C 1
ATOM 2417 O O . ASP A 1 309 ? 3.237 -15.835 23.246 1.00 55.78 309 ASP A O 1
ATOM 2421 N N . ALA A 1 310 ? 4.076 -17.457 21.965 1.00 56.38 310 ALA A N 1
ATOM 2422 C CA . ALA A 1 310 ? 2.993 -18.394 22.282 1.00 56.38 310 ALA A CA 1
ATOM 2423 C C . ALA A 1 310 ? 3.085 -18.960 23.712 1.00 56.38 310 ALA A C 1
ATOM 2425 O O . ALA A 1 310 ? 2.116 -19.538 24.199 1.00 56.38 310 ALA A O 1
ATOM 2426 N N . ALA A 1 311 ? 4.242 -18.817 24.368 1.00 58.00 311 ALA A N 1
ATOM 2427 C CA . ALA A 1 311 ? 4.508 -19.399 25.679 1.00 58.00 311 ALA A CA 1
ATOM 2428 C C . ALA A 1 311 ? 4.012 -18.538 26.854 1.00 58.00 311 ALA A C 1
ATOM 2430 O O . ALA A 1 311 ? 3.984 -19.034 27.976 1.00 58.00 311 ALA A O 1
ATOM 2431 N N . ILE A 1 312 ? 3.638 -17.273 26.614 1.00 70.62 312 ILE A N 1
ATOM 2432 C CA . ILE A 1 312 ? 3.304 -16.325 27.690 1.00 70.62 312 ILE A CA 1
ATOM 2433 C C . ILE A 1 312 ? 1.815 -16.408 28.045 1.00 70.62 312 ILE A C 1
ATOM 2435 O O . ILE A 1 312 ? 1.491 -16.701 29.190 1.00 70.62 312 ILE A O 1
ATOM 2439 N N . PHE A 1 313 ? 0.912 -16.237 27.073 1.00 82.62 313 PHE A N 1
ATOM 2440 C CA . PHE A 1 313 ? -0.526 -16.446 27.276 1.00 82.62 313 PHE A CA 1
ATOM 2441 C C . PHE A 1 313 ? -1.264 -16.794 25.975 1.00 82.62 313 PHE A C 1
ATOM 2443 O O . PHE A 1 313 ? -0.793 -16.550 24.856 1.00 82.62 313 PHE A O 1
ATOM 2450 N N . THR A 1 314 ? -2.459 -17.372 26.119 1.00 83.88 314 THR A N 1
ATOM 2451 C CA . THR A 1 314 ? -3.287 -17.800 24.983 1.00 83.88 314 THR A CA 1
ATOM 2452 C C . THR A 1 314 ? -3.827 -16.588 24.229 1.00 83.88 314 THR A C 1
ATOM 2454 O O . THR A 1 314 ? -4.530 -15.75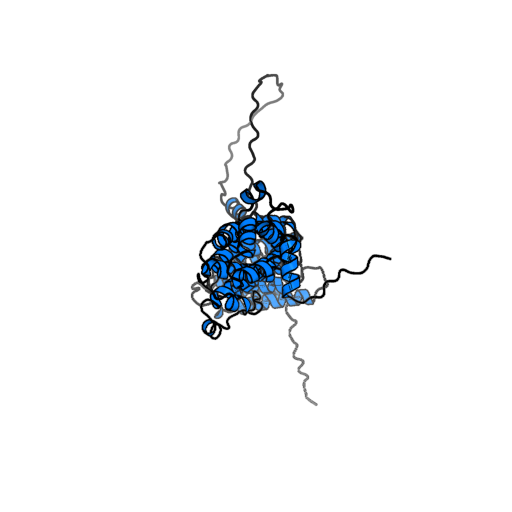9 24.790 1.00 83.88 314 THR A O 1
ATOM 2457 N N . GLY A 1 315 ? -3.537 -16.501 22.931 1.00 86.00 315 GLY A N 1
ATOM 2458 C CA . GLY A 1 315 ? -4.018 -15.406 22.083 1.00 86.00 315 GLY A CA 1
ATOM 2459 C C . GLY A 1 315 ? -3.056 -14.231 21.925 1.00 86.00 315 GLY A C 1
ATOM 2460 O O . GLY A 1 315 ? -3.334 -13.371 21.092 1.00 86.00 315 GLY A O 1
ATOM 2461 N N . LYS A 1 316 ? -1.892 -14.221 22.598 1.00 86.81 316 LYS A N 1
ATOM 2462 C CA . LYS A 1 316 ? -0.879 -13.153 22.464 1.00 86.81 316 LYS A CA 1
ATOM 2463 C C . LYS A 1 316 ? -0.538 -12.829 21.008 1.00 86.81 316 LYS A C 1
ATOM 2465 O O . LYS A 1 316 ? -0.521 -11.671 20.612 1.00 86.81 316 LYS A O 1
ATOM 2470 N N . ARG A 1 317 ? -0.339 -13.851 20.171 1.00 86.06 317 ARG A N 1
ATOM 2471 C CA . ARG A 1 317 ? -0.037 -13.668 18.740 1.00 86.06 317 ARG A CA 1
ATOM 2472 C C . ARG A 1 317 ? -1.176 -12.997 17.966 1.00 86.06 317 ARG A C 1
ATOM 2474 O O . ARG A 1 317 ? -0.913 -12.165 17.097 1.00 86.06 317 ARG A O 1
ATOM 2481 N N . ALA A 1 318 ? -2.421 -13.380 18.247 1.00 89.88 318 ALA A N 1
ATOM 2482 C CA . ALA A 1 318 ? -3.587 -12.771 17.613 1.00 89.88 318 ALA A CA 1
ATOM 2483 C C . ALA A 1 318 ? -3.716 -11.303 18.047 1.00 89.88 318 ALA A C 1
ATOM 2485 O O . ALA A 1 318 ? -3.935 -10.441 17.200 1.00 89.88 318 ALA A O 1
ATOM 2486 N N . LEU A 1 319 ? -3.460 -11.019 19.330 1.00 91.25 319 LEU A N 1
ATOM 2487 C CA . LEU A 1 319 ? -3.425 -9.664 19.872 1.00 91.25 319 LEU A CA 1
ATOM 2488 C C . LEU A 1 319 ? -2.327 -8.809 19.230 1.00 91.25 319 LEU A C 1
ATOM 2490 O O . LEU A 1 319 ? -2.637 -7.735 18.734 1.00 91.25 319 LEU A O 1
ATOM 2494 N N . ILE A 1 320 ? -1.084 -9.294 19.135 1.00 89.75 320 ILE A N 1
ATOM 2495 C CA . ILE A 1 320 ? 0.002 -8.577 18.439 1.00 89.75 320 ILE A CA 1
ATOM 2496 C C . ILE A 1 320 ? -0.377 -8.310 16.980 1.00 89.75 320 ILE A C 1
ATOM 2498 O O . ILE A 1 320 ? -0.212 -7.196 16.499 1.00 89.75 320 ILE A O 1
ATOM 2502 N N . SER A 1 321 ? -0.947 -9.296 16.281 1.00 90.12 321 SER A N 1
ATOM 2503 C CA . SER A 1 321 ? -1.368 -9.121 14.881 1.00 90.12 321 SER A CA 1
ATOM 2504 C C . SER A 1 321 ? -2.449 -8.043 14.739 1.00 90.12 321 SER A C 1
ATOM 2506 O O . SER A 1 321 ? -2.382 -7.221 13.827 1.00 90.12 321 SER A O 1
ATOM 2508 N N . PHE A 1 322 ? -3.420 -8.019 15.659 1.00 94.38 322 PHE A N 1
ATOM 2509 C CA . PHE A 1 322 ? -4.450 -6.986 15.723 1.00 94.38 322 PHE A CA 1
ATOM 2510 C C . PHE A 1 322 ? -3.858 -5.603 16.023 1.00 94.38 322 PHE A C 1
ATOM 2512 O O . PHE A 1 322 ? -4.103 -4.672 15.261 1.00 94.38 322 PHE A O 1
ATOM 2519 N N . LEU A 1 323 ? -3.050 -5.471 17.080 1.00 93.06 323 LEU A N 1
ATOM 2520 C CA . LEU A 1 323 ? -2.454 -4.196 17.493 1.00 93.06 323 LEU A CA 1
ATOM 2521 C C . LEU A 1 323 ? -1.462 -3.657 16.453 1.00 93.06 323 LEU A C 1
ATOM 2523 O O . LEU A 1 323 ? -1.399 -2.452 16.244 1.00 93.06 323 LEU A O 1
ATOM 2527 N N . SER A 1 324 ? -0.727 -4.532 15.765 1.00 92.44 324 SER A N 1
ATOM 2528 C CA . SER A 1 324 ? 0.194 -4.164 14.684 1.00 92.44 324 SER A CA 1
ATOM 2529 C C . SER A 1 324 ? -0.565 -3.627 13.469 1.00 92.44 324 SER A C 1
ATOM 2531 O O . SER A 1 324 ? -0.187 -2.615 12.882 1.00 92.44 324 SER A O 1
ATOM 2533 N N . TRP A 1 325 ? -1.691 -4.253 13.108 1.00 95.00 325 TRP A N 1
ATOM 2534 C CA . TRP A 1 325 ? -2.530 -3.753 12.018 1.00 95.00 325 TRP A CA 1
ATOM 2535 C C . TRP A 1 325 ? -3.292 -2.475 12.390 1.00 95.00 325 TRP A C 1
ATOM 2537 O O . TRP A 1 325 ? -3.472 -1.600 11.543 1.00 95.00 325 TRP A O 1
ATOM 2547 N N . LEU A 1 326 ? -3.715 -2.344 13.650 1.00 95.25 326 LEU A N 1
ATOM 2548 C CA . LEU A 1 326 ? -4.297 -1.115 14.183 1.00 95.25 326 LEU A CA 1
ATOM 2549 C C . LEU A 1 326 ? -3.292 0.041 14.122 1.00 95.25 326 LEU A C 1
ATOM 2551 O O . LEU A 1 326 ? -3.649 1.108 13.631 1.00 95.25 326 LEU A O 1
ATOM 2555 N N . ASP A 1 327 ? -2.049 -0.184 14.556 1.00 94.50 327 ASP A N 1
ATOM 2556 C CA . ASP A 1 327 ? -0.977 0.811 14.457 1.00 94.50 327 ASP A CA 1
ATOM 2557 C C . ASP A 1 327 ? -0.722 1.202 13.001 1.00 94.50 327 ASP A C 1
ATOM 2559 O O . ASP A 1 327 ? -0.678 2.384 12.681 1.00 94.50 327 ASP A O 1
ATOM 2563 N N . TYR A 1 328 ? -0.671 0.235 12.079 1.00 95.81 328 TYR A N 1
ATOM 2564 C CA . TYR A 1 328 ? -0.563 0.548 10.653 1.00 95.81 328 TYR A CA 1
ATOM 2565 C C . TYR A 1 328 ? -1.710 1.446 10.162 1.00 95.81 328 TYR A C 1
ATOM 2567 O O . TYR A 1 328 ? -1.458 2.423 9.456 1.00 95.81 328 TYR A O 1
ATOM 2575 N N . CYS A 1 329 ? -2.959 1.150 10.541 1.00 96.50 329 CYS A N 1
ATOM 2576 C CA . CYS A 1 329 ? -4.106 1.990 10.190 1.00 96.50 329 CYS A CA 1
ATOM 2577 C C . CYS A 1 329 ? -3.969 3.404 10.776 1.00 96.50 329 CYS A C 1
ATOM 2579 O O . CYS A 1 329 ? -4.239 4.376 10.071 1.00 96.50 329 CYS A O 1
ATOM 2581 N N . ASP A 1 330 ? -3.530 3.527 12.032 1.00 95.75 330 ASP A N 1
ATOM 2582 C CA . ASP A 1 330 ? -3.318 4.816 12.695 1.00 95.75 330 ASP A CA 1
ATOM 2583 C C . ASP A 1 330 ? -2.214 5.635 12.013 1.00 95.75 330 ASP A C 1
ATOM 2585 O O . ASP A 1 330 ? -2.449 6.785 11.640 1.00 95.75 330 ASP A O 1
ATOM 2589 N N . GLN A 1 331 ? -1.043 5.038 11.757 1.00 96.19 331 GLN A N 1
ATOM 2590 C CA . GLN A 1 331 ? 0.057 5.718 11.066 1.00 96.19 331 GLN A CA 1
ATOM 2591 C C . GLN A 1 331 ? -0.319 6.088 9.626 1.00 96.19 331 GLN A C 1
ATOM 2593 O O . GLN A 1 331 ? 0.002 7.181 9.164 1.00 96.19 331 GLN A O 1
ATOM 2598 N N . LEU A 1 332 ? -1.049 5.225 8.913 1.00 96.12 332 LEU A N 1
ATOM 2599 C CA . LEU A 1 332 ? -1.526 5.528 7.564 1.00 96.12 332 LEU A CA 1
ATOM 2600 C C . LEU A 1 332 ? -2.497 6.718 7.564 1.00 96.12 332 LEU A C 1
ATOM 2602 O O . LEU A 1 332 ? -2.389 7.583 6.698 1.00 96.12 332 LEU A O 1
ATOM 2606 N N . ILE A 1 333 ? -3.420 6.794 8.529 1.00 96.62 333 ILE A N 1
ATOM 2607 C CA . ILE A 1 333 ? -4.343 7.932 8.679 1.00 96.62 333 ILE A CA 1
ATOM 2608 C C . ILE A 1 333 ? -3.585 9.205 9.072 1.00 96.62 333 ILE A C 1
ATOM 2610 O O . ILE A 1 333 ? -3.918 10.285 8.583 1.00 96.62 333 ILE A O 1
ATOM 2614 N N . LYS A 1 334 ? -2.565 9.088 9.926 1.00 95.50 334 LYS A N 1
ATOM 2615 C CA . LYS A 1 334 ? -1.724 10.203 10.378 1.00 95.50 334 LYS A CA 1
ATOM 2616 C C . LYS A 1 334 ? -0.929 10.845 9.244 1.00 95.50 334 LYS A C 1
ATOM 2618 O O . LYS A 1 334 ? -0.867 12.068 9.167 1.00 95.50 334 LYS A O 1
ATOM 2623 N N . GLU A 1 335 ? -0.344 10.026 8.374 1.00 94.88 335 GLU A N 1
ATOM 2624 C CA . GLU A 1 335 ? 0.456 10.480 7.229 1.00 94.88 335 GLU A CA 1
ATOM 2625 C C . GLU A 1 335 ? -0.403 10.895 6.023 1.00 94.88 335 GLU A C 1
ATOM 2627 O O . GLU A 1 335 ? 0.095 11.523 5.087 1.00 94.88 335 GLU A O 1
ATOM 2632 N N . ALA A 1 336 ? -1.695 10.552 6.014 1.00 94.94 336 ALA A N 1
ATOM 2633 C CA . ALA A 1 336 ? -2.583 10.856 4.903 1.00 94.94 336 ALA A CA 1
ATOM 2634 C C . ALA A 1 336 ? -2.882 12.358 4.769 1.00 94.94 336 ALA A C 1
ATOM 2636 O O . ALA A 1 336 ? -3.022 13.099 5.746 1.00 94.94 336 ALA A O 1
ATOM 2637 N N . GLN A 1 337 ? -3.108 12.807 3.531 1.00 93.19 337 GLN A N 1
ATOM 2638 C CA . GLN A 1 337 ? -3.687 14.126 3.279 1.00 93.19 337 GLN A CA 1
ATOM 2639 C C . GLN A 1 337 ? -4.997 14.303 4.071 1.00 93.19 337 GLN A C 1
ATOM 2641 O O . GLN A 1 337 ? -5.843 13.412 4.085 1.00 93.19 337 GLN A O 1
ATOM 2646 N N . LYS A 1 338 ? -5.210 15.486 4.669 1.00 92.94 338 LYS A N 1
ATOM 2647 C CA . LYS A 1 338 ? -6.335 15.782 5.586 1.00 92.94 338 LYS A CA 1
ATOM 2648 C C . LYS A 1 338 ? -7.704 15.263 5.122 1.00 92.94 338 LYS A C 1
ATOM 2650 O O . LYS A 1 338 ? -8.466 14.733 5.922 1.00 92.94 338 LYS A O 1
ATOM 2655 N N . THR A 1 339 ? -8.033 15.415 3.840 1.00 92.50 339 THR A N 1
ATOM 2656 C CA . THR A 1 339 ? -9.303 14.935 3.271 1.00 92.50 339 THR A CA 1
ATOM 2657 C C . THR A 1 339 ? -9.392 13.410 3.247 1.00 92.50 339 THR A C 1
ATOM 2659 O O . THR A 1 339 ? -10.430 12.865 3.615 1.00 92.50 339 THR A O 1
ATOM 2662 N N . ALA A 1 340 ? -8.314 12.720 2.865 1.00 93.31 340 ALA A N 1
ATOM 2663 C CA . ALA A 1 340 ? -8.240 11.263 2.912 1.00 93.31 340 ALA A CA 1
ATOM 2664 C C . ALA A 1 340 ? -8.262 10.744 4.354 1.00 93.31 340 ALA A C 1
ATOM 2666 O O . ALA A 1 340 ? -9.024 9.825 4.643 1.00 93.31 340 ALA A O 1
ATOM 2667 N N . ALA A 1 341 ? -7.508 11.373 5.262 1.00 95.88 341 ALA A N 1
ATOM 2668 C CA . ALA A 1 341 ? -7.455 11.009 6.677 1.00 95.88 341 ALA A CA 1
ATOM 2669 C C . ALA A 1 341 ? -8.852 10.987 7.319 1.00 95.88 341 ALA A C 1
ATOM 2671 O O . ALA A 1 341 ? -9.227 10.006 7.957 1.00 95.88 341 ALA A O 1
ATOM 2672 N N . VAL A 1 342 ? -9.665 12.025 7.078 1.00 95.38 342 VAL A N 1
ATOM 2673 C CA . VAL A 1 342 ? -11.046 12.100 7.588 1.00 95.38 342 VAL A CA 1
ATOM 2674 C C . VAL A 1 342 ? -11.925 10.979 7.026 1.00 95.38 342 VAL A C 1
ATOM 2676 O O . VAL A 1 342 ? -12.711 10.387 7.762 1.00 95.38 342 VAL A O 1
ATOM 2679 N N . VAL A 1 343 ? -11.820 10.669 5.730 1.00 95.75 343 VAL A N 1
ATOM 2680 C CA . VAL A 1 343 ? -12.627 9.601 5.112 1.00 95.75 343 VAL A CA 1
ATOM 2681 C C . VAL A 1 343 ? -12.217 8.223 5.633 1.00 95.75 343 VAL A C 1
ATOM 2683 O O . VAL A 1 343 ? -13.084 7.414 5.972 1.00 95.75 343 VAL A O 1
ATOM 2686 N N . LEU A 1 344 ? -10.914 7.969 5.749 1.00 95.94 344 LEU A N 1
ATOM 2687 C CA . LEU A 1 344 ? -10.374 6.727 6.298 1.00 95.94 344 LEU A CA 1
ATOM 2688 C C . LEU A 1 344 ? -10.820 6.535 7.752 1.00 95.94 344 LEU A C 1
ATOM 2690 O O . LEU A 1 344 ? -11.403 5.500 8.074 1.00 95.94 344 LEU A O 1
ATOM 2694 N N . ALA A 1 345 ? -10.658 7.554 8.601 1.00 96.75 345 ALA A N 1
ATOM 2695 C CA . ALA A 1 345 ? -11.067 7.511 10.004 1.00 96.75 345 ALA A CA 1
ATOM 2696 C C . ALA A 1 345 ? -12.578 7.265 10.169 1.00 96.75 345 ALA A C 1
ATOM 2698 O O . ALA A 1 345 ? -12.988 6.389 10.933 1.00 96.75 345 ALA A O 1
ATOM 2699 N N . LYS A 1 346 ? -13.423 7.958 9.390 1.00 96.00 346 LYS A N 1
ATOM 2700 C CA . LYS A 1 346 ? -14.880 7.724 9.384 1.00 96.00 346 LYS A CA 1
ATOM 2701 C C . LYS A 1 346 ? -15.243 6.308 8.961 1.00 96.00 346 LYS A C 1
ATOM 2703 O O . LYS A 1 346 ? -16.197 5.728 9.485 1.00 96.00 346 LYS A O 1
ATOM 2708 N N . THR A 1 347 ? -14.496 5.751 8.013 1.00 96.62 347 THR A N 1
ATOM 2709 C CA . THR A 1 347 ? -14.717 4.380 7.552 1.00 96.62 347 THR A CA 1
ATOM 2710 C C . THR A 1 347 ? -14.335 3.377 8.636 1.00 96.62 347 THR A C 1
ATOM 2712 O O . THR A 1 347 ? -15.125 2.475 8.906 1.00 96.62 347 THR A O 1
ATOM 2715 N N . VAL A 1 348 ? -13.213 3.581 9.340 1.00 97.19 348 VAL A N 1
ATOM 2716 C CA . VAL A 1 348 ? -12.840 2.778 10.520 1.00 97.19 348 VAL A CA 1
ATOM 2717 C C . VAL A 1 348 ? -13.922 2.853 11.597 1.00 97.19 348 VAL A C 1
ATOM 2719 O O . VAL A 1 348 ? -14.368 1.813 12.078 1.00 97.19 348 VAL A O 1
ATOM 2722 N N . ARG A 1 349 ? -14.441 4.046 11.916 1.00 95.44 349 ARG A N 1
ATOM 2723 C CA . ARG A 1 349 ? -15.548 4.187 12.876 1.00 95.44 349 ARG A CA 1
ATOM 2724 C C . ARG A 1 349 ? -16.758 3.354 12.484 1.00 95.44 349 ARG A C 1
ATOM 2726 O O . ARG A 1 349 ? -17.261 2.574 13.284 1.00 95.44 349 ARG A O 1
ATOM 2733 N N . LYS A 1 350 ? -17.230 3.511 11.248 1.00 95.81 350 LYS A N 1
ATOM 2734 C CA . LYS A 1 350 ? -18.438 2.833 10.771 1.00 95.81 350 LYS A CA 1
ATOM 2735 C C . LYS A 1 350 ? -18.253 1.315 10.703 1.00 95.81 350 LYS A C 1
ATOM 2737 O O . LYS A 1 350 ? -19.095 0.567 11.197 1.00 95.81 350 LYS A O 1
ATOM 2742 N N . MET A 1 351 ? -17.177 0.865 10.065 1.00 96.94 351 MET A N 1
ATOM 2743 C CA . MET A 1 351 ? -16.995 -0.541 9.700 1.00 96.94 351 MET A CA 1
ATOM 2744 C C . MET A 1 351 ? -16.371 -1.372 10.819 1.00 96.94 351 MET A C 1
ATOM 2746 O O . MET A 1 351 ? -16.649 -2.562 10.900 1.00 96.94 351 MET A O 1
ATOM 2750 N N . PHE A 1 352 ? -15.569 -0.764 11.695 1.00 96.81 352 PHE A N 1
ATOM 2751 C CA . PHE A 1 352 ? -14.923 -1.465 12.800 1.00 96.81 352 PHE A CA 1
ATOM 2752 C C . PHE A 1 352 ? -15.539 -1.101 14.156 1.00 96.81 352 PHE A C 1
ATOM 2754 O O . PHE A 1 352 ? -16.130 -1.975 14.791 1.00 96.81 352 PHE A O 1
ATOM 2761 N N . PHE A 1 353 ? -15.481 0.164 14.592 1.00 94.69 353 PHE A N 1
ATOM 2762 C CA . PHE A 1 353 ? -15.953 0.522 15.940 1.00 94.69 353 PHE A CA 1
ATOM 2763 C C . PHE A 1 353 ? -17.451 0.245 16.130 1.00 94.69 353 PHE A C 1
ATOM 2765 O O . PHE A 1 353 ? -17.826 -0.496 17.031 1.00 94.69 353 PHE A O 1
ATOM 2772 N N . VAL A 1 354 ? -18.303 0.739 15.232 1.00 94.12 354 VAL A N 1
ATOM 2773 C CA . VAL A 1 354 ? -19.761 0.546 15.323 1.00 94.12 354 VAL A CA 1
ATOM 2774 C C . VAL A 1 354 ? -20.164 -0.885 14.958 1.00 94.12 354 VAL A C 1
ATOM 2776 O O . VAL A 1 354 ? -20.913 -1.535 15.676 1.00 94.12 354 VAL A O 1
ATOM 2779 N N . THR A 1 355 ? -19.671 -1.417 13.836 1.00 95.62 355 THR A N 1
ATOM 2780 C CA . THR A 1 355 ? -20.177 -2.705 13.322 1.00 95.62 355 THR A CA 1
ATOM 2781 C C . THR A 1 355 ? -19.602 -3.924 14.056 1.00 95.62 355 THR A C 1
ATOM 2783 O O . THR A 1 355 ? -20.267 -4.958 14.129 1.00 95.62 355 THR A O 1
ATOM 2786 N N . VAL A 1 356 ? -18.374 -3.846 14.584 1.00 95.19 356 VAL A N 1
ATOM 2787 C CA . VAL A 1 356 ? -17.679 -4.999 15.188 1.00 95.19 356 VAL A CA 1
ATOM 2788 C C . VAL A 1 356 ? -17.515 -4.849 16.693 1.00 95.19 356 VAL A C 1
ATOM 2790 O O . VAL A 1 356 ? -17.787 -5.803 17.419 1.00 95.19 356 VAL A O 1
ATOM 2793 N N . MET A 1 357 ? -17.084 -3.682 17.165 1.00 92.81 357 MET A N 1
ATOM 2794 C CA . MET A 1 357 ? -16.693 -3.490 18.561 1.00 92.81 357 MET A CA 1
ATOM 2795 C C . MET A 1 357 ? -17.870 -3.117 19.474 1.00 92.81 357 MET A C 1
ATOM 2797 O O . MET A 1 357 ? -17.975 -3.658 20.571 1.00 92.81 357 MET A O 1
ATOM 2801 N N . GLU A 1 358 ? -18.791 -2.264 19.021 1.00 92.31 358 GLU A N 1
ATOM 2802 C CA . GLU A 1 358 ? -19.979 -1.858 19.788 1.00 92.31 358 GLU A CA 1
ATOM 2803 C C . GLU A 1 358 ? -20.808 -3.053 20.284 1.00 92.31 358 GLU A C 1
ATOM 2805 O O . GLU A 1 358 ? -21.094 -3.108 21.481 1.00 92.31 358 GLU A O 1
ATOM 2810 N N . PRO A 1 359 ? -21.120 -4.080 19.462 1.00 93.50 359 PRO A N 1
ATOM 2811 C CA . PRO A 1 359 ? -21.858 -5.245 19.947 1.00 93.50 359 PRO A CA 1
ATOM 2812 C C . PRO A 1 359 ? -21.121 -6.017 21.050 1.00 93.50 359 PRO A C 1
ATOM 2814 O O . PRO A 1 359 ? -21.770 -6.630 21.894 1.00 93.50 359 PRO A O 1
ATOM 2817 N N . GLN A 1 360 ? -19.782 -5.992 21.055 1.00 91.69 360 GLN A N 1
ATOM 2818 C CA . GLN A 1 360 ? -18.980 -6.621 22.109 1.00 91.69 360 GLN A CA 1
ATOM 2819 C C . GLN A 1 360 ? -18.999 -5.802 23.402 1.00 91.69 360 GLN A C 1
ATOM 2821 O O . GLN A 1 360 ? -19.017 -6.383 24.479 1.00 91.69 360 GLN A O 1
ATOM 2826 N N . LEU A 1 361 ? -19.044 -4.471 23.321 1.00 88.88 361 LEU A N 1
ATOM 2827 C CA . LEU A 1 361 ? -19.154 -3.599 24.499 1.00 88.88 361 LEU A CA 1
ATOM 2828 C C . LEU A 1 361 ? -20.563 -3.621 25.114 1.00 88.88 361 LEU A C 1
ATOM 2830 O O . LEU A 1 361 ? -20.726 -3.462 26.321 1.00 88.88 361 LEU A O 1
ATOM 2834 N N . MET A 1 362 ? -21.589 -3.858 24.293 1.00 88.69 362 MET A N 1
ATOM 2835 C CA . MET A 1 362 ? -22.992 -3.925 24.721 1.00 88.69 362 MET A CA 1
ATOM 2836 C C . MET A 1 362 ? -23.403 -5.291 25.291 1.00 88.69 362 MET A C 1
ATOM 2838 O O . MET A 1 362 ? -24.564 -5.485 25.656 1.00 88.69 362 MET A O 1
ATOM 2842 N N . GLN A 1 363 ? -22.486 -6.258 25.364 1.00 87.69 363 GLN A N 1
ATOM 2843 C CA . GLN A 1 363 ? -22.801 -7.580 25.894 1.00 87.69 363 GLN A CA 1
ATOM 2844 C C . GLN A 1 363 ? -22.998 -7.572 27.418 1.00 87.69 363 GLN A C 1
ATOM 2846 O O . GLN A 1 363 ? -22.579 -6.663 28.133 1.00 87.69 363 GLN A O 1
ATOM 2851 N N . THR A 1 364 ? -23.637 -8.624 27.930 1.00 87.19 364 THR A N 1
ATOM 2852 C CA . THR A 1 364 ? -23.980 -8.761 29.357 1.00 87.19 364 THR A CA 1
ATOM 2853 C C . THR A 1 364 ? -23.103 -9.764 30.107 1.00 87.19 364 THR A C 1
ATOM 2855 O O . THR A 1 364 ? -23.279 -9.949 31.306 1.00 87.19 364 THR A O 1
ATOM 2858 N N . SER A 1 365 ? -22.197 -10.455 29.411 1.00 89.56 365 SER A N 1
ATOM 2859 C CA . SER A 1 365 ? -21.247 -11.387 30.028 1.00 89.56 365 SER A CA 1
ATOM 2860 C C . SER A 1 365 ? -20.149 -10.608 30.745 1.00 89.56 365 SER A C 1
ATOM 2862 O O . SER A 1 365 ? -19.488 -9.801 30.102 1.00 89.56 365 SER A O 1
ATOM 2864 N N . GLU A 1 366 ? -19.912 -10.876 32.029 1.00 85.00 366 GLU A N 1
ATOM 2865 C CA . GLU A 1 366 ? -18.863 -10.213 32.822 1.00 85.00 366 GLU A CA 1
ATOM 2866 C C . GLU A 1 366 ? -17.472 -10.376 32.194 1.00 85.00 366 GLU A C 1
ATOM 2868 O O . GLU A 1 366 ? -16.784 -9.391 31.941 1.00 85.00 366 GLU A O 1
ATOM 2873 N N . VAL A 1 367 ? -17.105 -11.610 31.832 1.00 87.50 367 VAL A N 1
ATOM 2874 C CA . VAL A 1 367 ? -15.837 -11.916 31.146 1.00 87.50 367 VAL A CA 1
ATOM 2875 C C . VAL A 1 367 ? -15.727 -11.149 29.829 1.00 87.50 367 VAL A C 1
ATOM 2877 O O . VAL A 1 367 ? -14.681 -10.595 29.501 1.00 87.50 367 VAL A O 1
ATOM 2880 N N . GLY A 1 368 ? -16.828 -11.079 29.081 1.00 87.25 368 GLY A N 1
ATOM 2881 C CA . GLY A 1 368 ? -16.862 -10.349 27.823 1.00 87.25 368 GLY A CA 1
ATOM 2882 C C . GLY A 1 368 ? -16.719 -8.837 28.019 1.00 87.25 368 GLY A C 1
ATOM 2883 O O . GLY A 1 368 ? -15.985 -8.187 27.275 1.00 87.25 368 GLY A O 1
ATOM 2884 N N . ILE A 1 369 ? -17.383 -8.270 29.030 1.00 86.69 369 ILE A N 1
ATOM 2885 C CA . ILE A 1 369 ? -17.276 -6.851 29.392 1.00 86.69 369 ILE A CA 1
ATOM 2886 C C . ILE A 1 369 ? -15.828 -6.516 29.758 1.00 86.69 369 ILE A C 1
ATOM 2888 O O . ILE A 1 369 ? -15.283 -5.566 29.201 1.00 86.69 369 ILE A O 1
ATOM 2892 N N . LEU A 1 370 ? -15.179 -7.315 30.611 1.00 86.88 370 LEU A N 1
ATOM 2893 C CA . LEU A 1 370 ? -13.776 -7.125 30.994 1.00 86.88 370 LEU A CA 1
ATOM 2894 C C . LEU A 1 370 ? -12.845 -7.148 29.776 1.00 86.88 370 LEU A C 1
ATOM 2896 O O . LEU A 1 370 ? -12.131 -6.178 29.530 1.00 86.88 370 LEU A O 1
ATOM 2900 N N . THR A 1 371 ? -12.901 -8.206 28.959 1.00 90.06 371 THR A N 1
ATOM 2901 C CA . THR A 1 371 ? -12.043 -8.332 27.770 1.00 90.06 371 THR A CA 1
ATOM 2902 C C . THR A 1 371 ? -12.296 -7.212 26.752 1.00 90.06 371 THR A C 1
ATOM 2904 O O . THR A 1 371 ? -11.350 -6.605 26.255 1.00 90.06 371 THR A O 1
ATOM 2907 N N . SER A 1 372 ? -13.558 -6.899 26.438 1.00 90.50 372 SER A N 1
ATOM 2908 C CA . SER A 1 372 ? -13.893 -5.859 25.449 1.00 90.50 372 SER A CA 1
ATOM 2909 C C . SER A 1 372 ? -13.522 -4.451 25.923 1.00 90.50 372 SER A C 1
ATOM 2911 O O . SER A 1 372 ? -13.041 -3.652 25.118 1.00 90.50 372 SER A O 1
ATOM 2913 N N . THR A 1 373 ? -13.659 -4.169 27.222 1.00 87.38 373 THR A N 1
ATOM 2914 C CA . THR A 1 373 ? -13.258 -2.894 27.834 1.00 87.38 373 THR A CA 1
ATOM 2915 C C . THR A 1 373 ? -11.736 -2.764 27.899 1.00 87.38 373 THR A C 1
ATOM 2917 O O . THR A 1 373 ? -11.205 -1.719 27.539 1.00 87.38 373 THR A O 1
ATOM 2920 N N . ALA A 1 374 ? -11.010 -3.823 28.270 1.00 88.88 374 ALA A N 1
ATOM 2921 C CA . ALA A 1 374 ? -9.546 -3.822 28.259 1.00 88.88 374 ALA A CA 1
ATOM 2922 C C . ALA A 1 374 ? -8.987 -3.605 26.841 1.00 88.88 374 ALA A C 1
ATOM 2924 O O . ALA A 1 374 ? -8.083 -2.793 26.636 1.00 88.88 374 ALA A O 1
ATOM 2925 N N . LEU A 1 375 ? -9.579 -4.258 25.831 1.00 91.31 375 LEU A N 1
ATOM 2926 C CA . LEU A 1 375 ? -9.246 -4.014 24.425 1.00 91.31 375 LEU A CA 1
ATOM 2927 C C . LEU A 1 375 ? -9.557 -2.570 24.009 1.00 91.31 375 LEU A C 1
ATOM 2929 O O . LEU A 1 375 ? -8.742 -1.960 23.321 1.00 91.31 375 LEU A O 1
ATOM 2933 N N . LEU A 1 376 ? -10.691 -2.001 24.436 1.00 90.44 376 LEU A N 1
ATOM 2934 C CA . LEU A 1 376 ? -11.016 -0.594 24.188 1.00 90.44 376 LEU A CA 1
ATOM 2935 C C . LEU A 1 376 ? -9.968 0.346 24.783 1.00 90.44 376 LEU A C 1
ATOM 2937 O O . LEU A 1 376 ? -9.452 1.199 24.062 1.00 90.44 376 LEU A O 1
ATOM 2941 N N . ASN A 1 377 ? -9.614 0.161 26.055 1.00 84.81 377 ASN A N 1
ATOM 2942 C CA . ASN A 1 377 ? -8.588 0.950 26.733 1.00 84.81 377 ASN A CA 1
ATOM 2943 C C . ASN A 1 377 ? -7.259 0.881 25.969 1.00 84.81 377 ASN A C 1
ATOM 2945 O O . ASN A 1 377 ? -6.631 1.899 25.669 1.00 84.81 377 ASN A O 1
ATOM 2949 N N . ARG A 1 378 ? -6.873 -0.332 25.554 1.00 87.50 378 ARG A N 1
ATOM 2950 C CA . ARG A 1 378 ? -5.653 -0.546 24.780 1.00 87.50 378 ARG A CA 1
ATOM 2951 C C . ARG A 1 378 ? -5.679 0.177 23.432 1.00 87.50 378 ARG A C 1
ATOM 2953 O O . ARG A 1 378 ? -4.686 0.811 23.082 1.00 87.50 378 ARG A O 1
ATOM 2960 N N . ILE A 1 379 ? -6.795 0.122 22.704 1.00 90.88 379 ILE A N 1
ATOM 2961 C CA . ILE A 1 379 ? -6.969 0.836 21.430 1.00 90.88 379 ILE A CA 1
ATOM 2962 C C . ILE A 1 379 ? -6.861 2.352 21.654 1.00 90.88 379 ILE A C 1
ATOM 2964 O O . ILE A 1 379 ? -6.117 3.016 20.935 1.00 90.88 379 ILE A O 1
ATOM 2968 N N . ILE A 1 380 ? -7.550 2.902 22.661 1.00 86.00 380 ILE A N 1
ATOM 2969 C CA . ILE A 1 380 ? -7.527 4.343 22.975 1.00 86.00 380 ILE A CA 1
ATOM 2970 C C . ILE A 1 380 ? -6.100 4.823 23.255 1.00 86.00 380 ILE A C 1
ATOM 2972 O O . ILE A 1 380 ? -5.702 5.875 22.762 1.00 86.00 380 ILE A O 1
ATOM 2976 N N . ARG A 1 381 ? -5.317 4.049 24.015 1.00 85.00 381 ARG A N 1
ATOM 2977 C CA . ARG A 1 381 ? -3.924 4.391 24.349 1.00 85.00 381 ARG A CA 1
ATOM 2978 C C . ARG A 1 381 ? -2.969 4.308 23.161 1.00 85.00 381 ARG A C 1
ATOM 2980 O O . ARG A 1 381 ? -1.921 4.946 23.196 1.00 85.00 381 ARG A O 1
ATOM 2987 N N . GLN A 1 382 ? -3.296 3.507 22.149 1.00 87.00 382 GLN A N 1
ATOM 2988 C CA . GLN A 1 382 ? -2.430 3.281 20.993 1.00 87.00 382 GLN A CA 1
ATOM 2989 C C . GLN A 1 382 ? -2.706 4.244 19.834 1.00 87.00 382 GLN A C 1
ATOM 2991 O O . GLN A 1 382 ? -1.786 4.578 19.095 1.00 87.00 382 GLN A O 1
ATOM 2996 N N . VAL A 1 383 ? -3.950 4.693 19.660 1.00 88.69 383 VAL A N 1
ATOM 2997 C CA . VAL A 1 383 ? -4.326 5.606 18.573 1.00 88.69 383 VAL A CA 1
ATOM 2998 C C . VAL A 1 383 ? -3.714 6.991 18.807 1.00 88.69 383 VAL A C 1
ATOM 3000 O O . VAL A 1 383 ? -3.939 7.619 19.839 1.00 88.69 383 VAL A O 1
ATOM 3003 N N . THR A 1 384 ? -2.961 7.494 17.828 1.00 89.81 384 THR A N 1
ATOM 3004 C CA . THR A 1 384 ? -2.272 8.794 17.892 1.00 89.81 384 THR A CA 1
ATOM 3005 C C . THR A 1 384 ? -2.703 9.777 16.807 1.00 89.81 384 THR A C 1
ATOM 3007 O O . THR A 1 384 ? -2.430 10.973 16.927 1.00 89.81 384 THR A O 1
ATOM 3010 N N . SER A 1 385 ? -3.361 9.317 15.739 1.00 92.31 385 SER A N 1
ATOM 3011 C CA . SER A 1 385 ? -3.797 10.189 14.649 1.00 92.31 385 SER A CA 1
ATOM 3012 C C . SER A 1 385 ? -4.995 11.052 15.059 1.00 92.31 385 SER A C 1
ATOM 3014 O O . SER A 1 385 ? -5.995 10.566 15.583 1.00 92.31 385 SER A O 1
ATOM 3016 N N . GLU A 1 386 ? -4.921 12.358 14.783 1.00 91.44 386 GLU A N 1
ATOM 3017 C CA . GLU A 1 386 ? -5.956 13.325 15.184 1.00 91.44 386 GLU A CA 1
ATOM 3018 C C . GLU A 1 386 ? -7.339 12.963 14.617 1.00 91.44 386 GLU A C 1
ATOM 3020 O O . GLU A 1 386 ? -8.340 13.002 15.332 1.00 91.44 386 GLU A O 1
ATOM 3025 N N . ALA A 1 387 ? -7.390 12.547 13.347 1.00 93.56 387 ALA A N 1
ATOM 3026 C CA . ALA A 1 387 ? -8.637 12.163 12.693 1.00 93.56 387 ALA A CA 1
ATOM 3027 C C . ALA A 1 387 ? -9.257 10.904 13.321 1.00 93.56 387 ALA A C 1
ATOM 3029 O O . ALA A 1 387 ? -10.464 10.877 13.551 1.00 93.56 387 ALA A O 1
ATOM 3030 N N . LEU A 1 388 ? -8.461 9.873 13.631 1.00 92.69 388 LEU A N 1
ATOM 3031 C CA . LEU A 1 388 ? -8.989 8.656 14.249 1.00 92.69 388 LEU A CA 1
ATOM 3032 C C . LEU A 1 388 ? -9.367 8.883 15.716 1.00 92.69 388 LEU A C 1
ATOM 3034 O O . LEU A 1 388 ? -10.394 8.370 16.150 1.00 92.69 388 LEU A O 1
ATOM 3038 N N . LEU A 1 389 ? -8.606 9.701 16.453 1.00 90.19 389 LEU A N 1
ATOM 3039 C CA . LEU A 1 389 ? -8.960 10.133 17.808 1.00 90.19 389 LEU A CA 1
ATOM 3040 C C . LEU A 1 389 ? -10.301 10.867 17.831 1.00 90.19 389 LEU A C 1
ATOM 3042 O O . LEU A 1 389 ? -11.148 10.579 18.673 1.00 90.19 389 LEU A O 1
ATOM 3046 N N . GLN A 1 390 ? -10.528 11.786 16.893 1.00 88.44 390 GLN A N 1
ATOM 3047 C CA . GLN A 1 390 ? -11.803 12.490 16.789 1.00 88.44 390 GLN A CA 1
ATOM 3048 C C . GLN A 1 390 ? -12.963 11.514 16.544 1.00 88.44 390 GLN A C 1
ATOM 3050 O O . GLN A 1 390 ? -14.005 11.604 17.194 1.00 88.44 390 GLN A O 1
ATOM 3055 N N . GLU A 1 391 ? -12.782 10.556 15.637 1.00 91.75 391 GLU A N 1
ATOM 3056 C CA . GLU A 1 391 ? -13.798 9.547 15.341 1.00 91.75 391 GLU A CA 1
ATOM 3057 C C . GLU A 1 391 ? -14.004 8.548 16.497 1.00 91.75 391 GLU A C 1
ATOM 3059 O O . GLU A 1 391 ? -15.131 8.101 16.718 1.00 91.75 391 GLU A O 1
ATOM 3064 N N . MET A 1 392 ? -12.963 8.264 17.289 1.00 86.38 392 MET A N 1
ATOM 3065 C CA . MET A 1 392 ? -13.052 7.510 18.545 1.00 86.38 392 MET A CA 1
ATOM 3066 C C . MET A 1 392 ? -13.878 8.266 19.592 1.00 86.38 392 MET A C 1
ATOM 3068 O O . MET A 1 392 ? -14.746 7.689 20.243 1.00 86.38 392 MET A O 1
ATOM 3072 N N . VAL A 1 393 ? -13.662 9.576 19.732 1.00 83.75 393 VAL A N 1
ATOM 3073 C CA . VAL A 1 393 ? -14.463 10.420 20.629 1.00 83.75 393 VAL A CA 1
ATOM 3074 C C . VAL A 1 393 ? -15.929 10.421 20.199 1.00 83.75 393 VAL A C 1
ATOM 3076 O O . VAL A 1 393 ? -16.806 10.276 21.047 1.00 83.75 393 VAL A O 1
ATOM 3079 N N . TYR A 1 394 ? -16.212 10.523 18.898 1.00 84.38 394 TYR A N 1
ATOM 3080 C CA . TYR A 1 394 ? -17.586 10.433 18.397 1.00 84.38 394 TYR A CA 1
ATOM 3081 C C . TYR A 1 394 ? -18.222 9.068 18.636 1.00 84.38 394 TYR A C 1
ATOM 3083 O O . TYR A 1 394 ? -19.408 9.007 18.951 1.00 84.38 394 TYR A O 1
ATOM 3091 N N . PHE A 1 395 ? -17.450 7.990 18.525 1.00 86.62 395 PHE A N 1
ATOM 3092 C CA . PHE A 1 395 ? -17.913 6.652 18.867 1.00 86.62 395 PHE A CA 1
ATOM 3093 C C . PHE A 1 395 ? -18.314 6.552 20.349 1.00 86.62 395 PHE A C 1
ATOM 3095 O O . PHE A 1 395 ? -19.428 6.139 20.657 1.00 86.62 395 PHE A O 1
ATOM 3102 N N . LEU A 1 396 ? -17.451 7.008 21.262 1.00 82.81 396 LEU A N 1
ATOM 3103 C CA . LEU A 1 396 ? -17.662 6.866 22.707 1.00 82.81 396 LEU A CA 1
ATOM 3104 C C . LEU A 1 396 ? -18.690 7.847 23.285 1.00 82.81 396 LEU A C 1
ATOM 3106 O O . LEU A 1 396 ? -19.491 7.471 24.136 1.00 82.81 396 LEU A O 1
ATOM 3110 N N . LEU A 1 397 ? -18.652 9.114 22.862 1.00 77.62 397 LEU A N 1
ATOM 3111 C CA . LEU A 1 397 ? -19.419 10.203 23.483 1.00 77.62 397 LEU A CA 1
ATOM 3112 C C . LEU A 1 397 ? -20.577 10.714 22.616 1.00 77.62 397 LEU A C 1
ATOM 3114 O O . LEU A 1 397 ? -21.473 11.395 23.124 1.00 77.62 397 LEU A O 1
ATOM 3118 N N . GLY A 1 398 ? -20.578 10.380 21.326 1.00 76.50 398 GLY A N 1
ATOM 3119 C CA . GLY A 1 398 ? -21.491 10.944 20.337 1.00 76.50 398 GLY A CA 1
ATOM 3120 C C . GLY A 1 398 ? -21.007 12.287 19.790 1.00 76.50 398 GLY A C 1
ATOM 3121 O O . GLY A 1 398 ? -19.989 12.838 20.208 1.00 76.50 398 GLY A O 1
ATOM 3122 N N . GLU A 1 399 ? -21.745 12.823 18.818 1.00 73.88 399 GLU A N 1
ATOM 3123 C CA . GLU A 1 399 ? -21.423 14.112 18.187 1.00 73.88 399 GLU A CA 1
ATOM 3124 C C . GLU A 1 399 ? -21.792 15.312 19.083 1.00 73.88 399 GLU A C 1
ATOM 3126 O O . GLU A 1 399 ? -21.223 16.398 18.946 1.00 73.88 399 GLU A O 1
ATOM 3131 N N . GLU A 1 400 ? -22.697 15.113 20.046 1.00 67.62 400 GLU A N 1
ATOM 3132 C CA . GLU A 1 400 ? -23.147 16.141 20.982 1.00 67.62 400 GLU A CA 1
ATOM 3133 C C . GLU A 1 400 ? -22.313 16.167 22.273 1.00 67.62 400 GLU A C 1
ATOM 3135 O O . GLU A 1 400 ? -22.239 15.195 23.023 1.00 67.62 400 GLU A O 1
ATOM 3140 N N . LYS A 1 401 ? -21.745 17.338 22.592 1.00 61.06 401 LYS A N 1
ATOM 3141 C CA . LYS A 1 401 ? -20.954 17.579 23.818 1.00 61.06 401 LYS A CA 1
ATOM 3142 C C . LYS A 1 401 ? -21.804 17.929 25.052 1.00 61.06 401 LYS A C 1
ATOM 3144 O O . LYS A 1 401 ? -21.263 18.347 26.073 1.00 61.06 401 LYS A O 1
ATOM 3149 N N . GLY A 1 402 ? -23.128 17.836 24.942 1.00 61.09 402 GLY A N 1
ATOM 3150 C CA . GLY A 1 402 ? -24.059 18.166 26.020 1.00 61.09 402 GLY A CA 1
ATOM 3151 C C . GLY A 1 402 ? -24.103 17.105 27.132 1.00 61.09 402 GLY A C 1
ATOM 3152 O O . GLY A 1 402 ? -23.630 15.976 26.935 1.00 61.09 402 GLY A O 1
ATOM 3153 N N . PRO A 1 403 ? -24.673 17.445 28.305 1.00 60.75 403 PRO A N 1
ATOM 3154 C CA . PRO A 1 403 ? -24.985 16.460 29.340 1.00 60.75 403 PRO A CA 1
ATOM 3155 C C . PRO A 1 403 ? -25.941 15.391 28.795 1.00 60.75 403 PRO A C 1
ATOM 3157 O O . PRO A 1 403 ? -26.710 15.647 27.868 1.00 60.75 403 PRO A O 1
ATOM 3160 N N . GLU A 1 404 ? -25.875 14.182 29.354 1.00 62.50 404 GLU A N 1
ATOM 3161 C CA . GLU A 1 404 ? -26.728 13.078 28.913 1.00 62.50 404 GLU A CA 1
ATOM 3162 C C . GLU A 1 404 ? -28.203 13.400 29.198 1.00 62.50 404 GLU A C 1
ATOM 3164 O O . GLU A 1 404 ? -28.579 13.739 30.320 1.00 62.50 404 GLU A O 1
ATOM 3169 N N . THR A 1 405 ? -29.045 13.313 28.168 1.00 67.00 405 THR A N 1
ATOM 3170 C CA . THR A 1 405 ? -30.502 13.435 28.295 1.00 67.00 405 THR A CA 1
ATOM 3171 C C . THR A 1 405 ? -31.178 12.178 27.758 1.00 67.00 405 THR A C 1
ATOM 3173 O O . THR A 1 405 ? -30.585 11.432 26.981 1.00 67.00 405 THR A O 1
ATOM 3176 N N . LEU A 1 406 ? -32.450 11.955 28.104 1.00 62.31 406 LEU A N 1
ATOM 3177 C CA . LEU A 1 406 ? -33.227 10.804 27.614 1.00 62.31 406 LEU A CA 1
ATOM 3178 C C . LEU A 1 406 ? -33.252 10.695 26.075 1.00 62.31 406 LEU A C 1
ATOM 3180 O O . LEU A 1 406 ? -33.308 9.592 25.540 1.00 62.31 406 LEU A O 1
ATOM 3184 N N . ALA A 1 407 ? -33.184 11.823 25.358 1.00 61.91 407 ALA A N 1
ATOM 3185 C CA . ALA A 1 407 ? -33.095 11.837 23.897 1.00 61.91 407 ALA A CA 1
ATOM 3186 C C . ALA A 1 407 ? -31.710 11.393 23.393 1.00 61.91 407 ALA A C 1
ATOM 3188 O O . ALA A 1 407 ? -31.613 10.708 22.377 1.00 61.91 407 ALA A O 1
ATOM 3189 N N . THR A 1 408 ? -30.651 11.741 24.126 1.00 64.50 408 THR A N 1
ATOM 3190 C CA . THR A 1 408 ? -29.259 11.398 23.812 1.00 64.50 408 THR A CA 1
ATOM 3191 C C . THR A 1 408 ? -28.976 9.908 24.032 1.00 64.50 408 THR A C 1
ATOM 3193 O O . THR A 1 408 ? -28.212 9.327 23.270 1.00 64.50 408 THR A O 1
ATOM 3196 N N . ILE A 1 409 ? -29.652 9.259 24.992 1.00 66.31 409 ILE A N 1
ATOM 3197 C CA . ILE A 1 409 ? -29.548 7.804 25.238 1.00 66.31 409 ILE A CA 1
ATOM 3198 C C . ILE A 1 409 ? -29.992 7.000 24.008 1.00 66.31 409 ILE A C 1
ATOM 3200 O O . ILE A 1 409 ? -29.343 6.033 23.620 1.00 66.31 409 ILE A O 1
ATOM 3204 N N . ALA A 1 410 ? -31.081 7.416 23.353 1.00 66.25 410 ALA A N 1
ATOM 3205 C CA . ALA A 1 410 ? -31.555 6.759 22.135 1.00 66.25 410 ALA A CA 1
ATOM 3206 C C . ALA A 1 410 ? -30.623 6.989 20.929 1.00 66.25 410 ALA A C 1
ATOM 3208 O O . ALA A 1 410 ? -30.628 6.194 19.992 1.00 66.25 410 ALA A O 1
ATOM 3209 N N . GLN A 1 411 ? -29.848 8.078 20.937 1.00 71.38 411 GLN A N 1
ATOM 3210 C CA . GLN A 1 411 ? -28.926 8.437 19.856 1.00 71.38 411 GLN A CA 1
ATOM 3211 C C . GLN A 1 411 ? -27.538 7.809 20.023 1.00 71.38 411 GLN A C 1
ATOM 3213 O O . GLN A 1 411 ? -26.902 7.493 19.022 1.00 71.38 411 GLN A O 1
ATOM 3218 N N . ASN A 1 412 ? -27.072 7.622 21.261 1.00 74.88 412 ASN A N 1
ATOM 3219 C CA . ASN A 1 412 ? -25.821 6.936 21.565 1.00 74.88 412 ASN A CA 1
ATOM 3220 C C . ASN A 1 412 ? -25.999 5.980 22.765 1.00 74.88 412 ASN A C 1
ATOM 3222 O O . ASN A 1 412 ? -25.708 6.354 23.906 1.00 74.88 412 ASN A O 1
ATOM 3226 N N . PRO A 1 413 ? -26.466 4.740 22.521 1.00 81.81 413 PRO A N 1
ATOM 3227 C CA . PRO A 1 413 ? -26.678 3.755 23.580 1.00 81.81 413 PRO A CA 1
ATOM 3228 C C . PRO A 1 413 ? -25.368 3.297 24.235 1.00 81.81 413 PRO A C 1
ATOM 3230 O O . PRO A 1 413 ? -25.369 2.929 25.410 1.00 81.81 413 PRO A O 1
ATOM 3233 N N . LEU A 1 414 ? -24.246 3.353 23.507 1.00 82.81 414 LEU A N 1
ATOM 3234 C CA . LEU A 1 414 ? -22.936 2.971 24.027 1.00 82.81 414 LEU A CA 1
ATOM 3235 C C . LEU A 1 414 ? -22.470 3.922 25.133 1.00 82.81 414 LEU A C 1
ATOM 3237 O O . LEU A 1 414 ? -22.003 3.458 26.171 1.00 82.81 414 LEU A O 1
ATOM 3241 N N . ARG A 1 415 ? -22.632 5.239 24.946 1.00 78.19 415 ARG A N 1
ATOM 3242 C CA . ARG A 1 415 ? -22.293 6.241 25.970 1.00 78.19 415 ARG A CA 1
ATOM 3243 C C . ARG A 1 415 ? -22.996 5.939 27.292 1.00 78.19 415 ARG A C 1
ATOM 3245 O O . ARG A 1 415 ? -22.345 5.913 28.333 1.00 78.19 415 ARG A O 1
ATOM 3252 N N . HIS A 1 416 ? -24.298 5.670 27.232 1.00 78.75 416 HIS A N 1
ATOM 3253 C CA . HIS A 1 416 ? -25.086 5.333 28.412 1.00 78.75 416 HIS A CA 1
ATOM 3254 C C . HIS A 1 416 ? -24.580 4.050 29.073 1.00 78.75 416 HIS A C 1
ATOM 3256 O O . HIS A 1 416 ? -24.354 4.010 30.281 1.00 78.75 416 HIS A O 1
ATOM 3262 N N . ARG A 1 417 ? -24.307 3.017 28.268 1.00 79.06 417 ARG A N 1
ATOM 3263 C CA . ARG A 1 417 ? -23.787 1.746 28.769 1.00 79.06 417 ARG A CA 1
ATOM 3264 C C . ARG A 1 417 ? -22.433 1.896 29.461 1.00 79.06 417 ARG A C 1
ATOM 3266 O O . ARG A 1 417 ? -22.233 1.313 30.518 1.00 79.06 417 ARG A O 1
ATOM 3273 N N . LEU A 1 418 ? -21.511 2.677 28.903 1.00 77.38 418 LEU A N 1
ATOM 3274 C CA . LEU A 1 418 ? -20.215 2.941 29.534 1.00 77.38 418 LEU A CA 1
ATOM 3275 C C . LEU A 1 418 ? -20.380 3.682 30.870 1.00 77.38 418 LEU A C 1
ATOM 3277 O O . LEU A 1 418 ? -19.679 3.368 31.827 1.00 77.38 418 LEU A O 1
ATOM 3281 N N . ILE A 1 419 ? -21.339 4.608 30.969 1.00 73.62 419 ILE A N 1
ATOM 3282 C CA . ILE A 1 419 ? -21.670 5.288 32.231 1.00 73.62 419 ILE A CA 1
ATOM 3283 C C . ILE A 1 419 ? -22.228 4.297 33.263 1.00 73.62 419 ILE A C 1
ATOM 3285 O O . ILE A 1 419 ? -21.817 4.354 34.419 1.00 73.62 419 ILE A O 1
ATOM 3289 N N . GLU A 1 420 ? -23.104 3.368 32.865 1.00 73.81 420 GLU A N 1
ATOM 3290 C CA . GLU A 1 420 ? -23.577 2.294 33.752 1.00 73.81 420 GLU A CA 1
ATOM 3291 C C . GLU A 1 420 ? -22.429 1.393 34.224 1.00 73.81 420 GLU A C 1
ATOM 3293 O O . GLU A 1 420 ? -22.400 0.977 35.380 1.00 73.81 420 GLU A O 1
ATOM 3298 N N . LEU A 1 421 ? -21.475 1.086 33.340 1.00 68.81 421 LEU A N 1
ATOM 3299 C CA . LEU A 1 421 ? -20.325 0.247 33.676 1.00 68.81 421 LEU A CA 1
ATOM 3300 C C . LEU A 1 421 ? -19.345 0.946 34.634 1.00 68.81 421 LEU A C 1
ATOM 3302 O O . LEU A 1 421 ? -18.702 0.265 35.429 1.00 68.81 421 LEU A O 1
ATOM 3306 N N . CYS A 1 422 ? -19.286 2.283 34.640 1.00 63.50 422 CYS A N 1
ATOM 3307 C CA . CYS A 1 422 ? -18.591 3.046 35.686 1.00 63.50 422 CYS A CA 1
ATOM 3308 C C . CYS A 1 422 ? -19.221 2.879 37.084 1.00 63.50 422 CYS A C 1
ATOM 3310 O O . CYS A 1 422 ? -18.564 3.207 38.065 1.00 63.50 422 CYS A O 1
ATOM 3312 N N . ASP A 1 423 ? -20.470 2.408 37.180 1.00 57.44 423 ASP A N 1
ATOM 3313 C CA . ASP A 1 423 ? -21.178 2.109 38.437 1.00 57.44 423 ASP A CA 1
ATOM 3314 C C . ASP A 1 423 ? -21.366 0.597 38.651 1.00 57.44 423 ASP A C 1
ATOM 3316 O O . ASP A 1 423 ? -22.213 0.163 39.439 1.00 57.44 423 ASP A O 1
ATOM 3320 N N . HIS A 1 424 ? -20.614 -0.230 37.919 1.00 61.50 424 HIS A N 1
ATOM 3321 C CA . HIS A 1 424 ? -20.728 -1.677 38.019 1.00 61.50 424 HIS A CA 1
ATOM 3322 C C . HIS A 1 424 ? -20.246 -2.176 39.388 1.00 61.50 424 HIS A C 1
ATOM 3324 O O . HIS A 1 424 ? -19.255 -1.704 39.928 1.00 61.50 424 HIS A O 1
ATOM 3330 N N . LEU A 1 425 ? -20.896 -3.216 39.917 1.00 44.22 425 LEU A N 1
ATOM 3331 C CA . LEU A 1 425 ? -20.582 -3.833 41.218 1.00 44.22 425 LEU A CA 1
ATOM 3332 C C . LEU A 1 425 ? -19.192 -4.502 41.296 1.00 44.22 425 LEU A C 1
ATOM 3334 O O . LEU A 1 425 ? -18.841 -5.037 42.343 1.00 44.22 425 LEU A O 1
ATOM 3338 N N . SER A 1 426 ? -18.444 -4.532 40.191 1.00 52.28 426 SER A N 1
ATOM 3339 C CA . SER A 1 426 ? -17.107 -5.124 40.115 1.00 52.28 426 SER A CA 1
ATOM 3340 C C . SER A 1 426 ? -16.097 -3.989 40.024 1.00 52.28 426 SER A C 1
ATOM 3342 O O . SER A 1 426 ? -16.068 -3.281 39.014 1.00 52.28 426 SER A O 1
ATOM 3344 N N . ASP A 1 427 ? -15.283 -3.836 41.071 1.00 57.34 427 ASP A N 1
ATOM 3345 C CA . ASP A 1 427 ? -14.256 -2.792 41.174 1.00 57.34 427 ASP A CA 1
ATOM 3346 C C . ASP A 1 427 ? -13.293 -2.826 39.972 1.00 57.34 427 ASP A C 1
ATOM 3348 O O . ASP A 1 427 ? -12.842 -1.789 39.490 1.00 57.34 427 ASP A O 1
ATOM 3352 N N . GLU A 1 428 ? -13.043 -4.016 39.419 1.00 56.81 428 GLU A N 1
ATOM 3353 C CA . GLU A 1 428 ? -12.177 -4.228 38.257 1.00 56.81 428 GLU A CA 1
ATOM 3354 C C . GLU A 1 428 ? -12.778 -3.638 36.968 1.00 56.81 428 GLU A C 1
ATOM 3356 O O . GLU A 1 428 ? -12.090 -2.950 36.211 1.00 56.81 428 GLU A O 1
ATOM 3361 N N . VAL A 1 429 ? -14.088 -3.813 36.756 1.00 57.47 429 VAL A N 1
ATOM 3362 C CA . VAL A 1 429 ? -14.821 -3.202 35.631 1.00 57.47 429 VAL A CA 1
ATOM 3363 C C . VAL A 1 429 ? -14.860 -1.682 35.789 1.00 57.47 429 VAL A C 1
ATOM 3365 O O . VAL A 1 429 ? -14.612 -0.953 34.829 1.00 57.47 429 VAL A O 1
ATOM 3368 N N . GLN A 1 430 ? -15.118 -1.197 37.005 1.00 55.66 430 GLN A N 1
ATOM 3369 C CA . GLN A 1 430 ? -15.179 0.231 37.299 1.00 55.66 430 GLN A CA 1
ATOM 3370 C C . GLN A 1 430 ? -13.831 0.928 37.032 1.00 55.66 430 GLN A C 1
ATOM 3372 O O . GLN A 1 430 ? -13.801 1.956 36.352 1.00 55.66 430 GLN A O 1
ATOM 3377 N N . CYS A 1 431 ? -12.710 0.367 37.498 1.00 57.66 431 CYS A N 1
ATOM 3378 C CA . CYS A 1 431 ? -11.375 0.922 37.252 1.00 57.66 431 CYS A CA 1
ATOM 3379 C C . CYS A 1 431 ? -11.015 0.951 35.756 1.00 57.66 431 CYS A C 1
ATOM 3381 O O . CYS A 1 431 ? -10.590 1.992 35.251 1.00 57.66 431 CYS A O 1
ATOM 3383 N N . LEU A 1 432 ? -11.256 -0.146 35.026 1.00 56.50 432 LEU A N 1
ATOM 3384 C CA . LEU A 1 432 ? -10.942 -0.259 33.595 1.00 56.50 432 LEU A CA 1
ATOM 3385 C C . LEU A 1 432 ? -11.705 0.756 32.730 1.00 56.50 432 LEU A C 1
ATOM 3387 O O . LEU A 1 432 ? -11.136 1.333 31.797 1.00 56.50 432 LEU A O 1
ATOM 3391 N N . VAL A 1 433 ? -12.984 1.002 33.030 1.00 57.28 433 VAL A N 1
ATOM 3392 C CA . VAL A 1 433 ? -13.797 1.980 32.287 1.00 57.28 433 VAL A CA 1
ATOM 3393 C C . VAL A 1 433 ? -13.374 3.413 32.621 1.00 57.28 433 VAL A C 1
ATOM 3395 O O . VAL A 1 433 ? -13.265 4.246 31.718 1.00 57.28 433 VAL A O 1
ATOM 3398 N N . ILE A 1 434 ? -13.079 3.709 33.892 1.00 58.25 434 ILE A N 1
ATOM 3399 C CA . ILE A 1 434 ? -12.620 5.040 34.318 1.00 58.25 434 ILE A CA 1
ATOM 3400 C C . ILE A 1 434 ? -11.277 5.395 33.664 1.00 58.25 434 ILE A C 1
ATOM 3402 O O . ILE A 1 434 ? -11.121 6.521 33.189 1.00 58.25 434 ILE A O 1
ATOM 3406 N N . ASP A 1 435 ? -10.345 4.445 33.581 1.00 57.88 435 ASP A N 1
ATOM 3407 C CA . ASP A 1 435 ? -9.039 4.634 32.933 1.00 57.88 435 ASP A CA 1
ATOM 3408 C C . ASP A 1 435 ? -9.124 4.765 31.407 1.00 57.88 435 ASP A C 1
ATOM 3410 O O . ASP A 1 435 ? -8.193 5.270 30.776 1.00 57.88 435 ASP A O 1
ATOM 3414 N N . SER A 1 436 ? -10.242 4.338 30.816 1.00 52.56 436 SER A N 1
ATOM 3415 C CA . SER A 1 436 ? -10.537 4.485 29.387 1.00 52.56 436 SER A CA 1
ATOM 3416 C C . SER A 1 436 ? -11.196 5.827 29.045 1.00 52.56 436 SER A C 1
ATOM 3418 O O . SER A 1 436 ? -11.342 6.151 27.867 1.00 52.56 436 SER A O 1
ATOM 3420 N N . CYS A 1 437 ? -11.638 6.612 30.036 1.00 52.69 437 CYS A N 1
ATOM 3421 C CA . CYS A 1 437 ? -12.420 7.822 29.798 1.00 52.69 437 CYS A CA 1
ATOM 3422 C C . CYS A 1 437 ? -11.511 9.028 29.477 1.00 52.69 437 CYS A C 1
ATOM 3424 O O . CYS A 1 437 ? -10.768 9.485 30.349 1.00 52.69 437 CYS A O 1
ATOM 3426 N N . PRO A 1 438 ? -11.587 9.617 28.266 1.00 43.00 438 PRO A N 1
ATOM 3427 C CA . PRO A 1 438 ? -10.697 10.706 27.855 1.00 43.00 438 PRO A CA 1
ATOM 3428 C C . PRO A 1 438 ? -10.973 12.046 28.563 1.00 43.00 438 PRO A C 1
ATOM 3430 O O . PRO A 1 438 ? -10.175 12.970 28.437 1.00 43.00 438 PRO A O 1
ATOM 3433 N N . ASN A 1 439 ? -12.089 12.179 29.295 1.00 43.25 439 ASN A N 1
ATOM 3434 C CA . ASN A 1 439 ? -12.411 13.363 30.097 1.00 43.25 439 ASN A CA 1
ATOM 3435 C C . ASN A 1 439 ? -13.269 12.980 31.326 1.00 43.25 439 ASN A C 1
ATOM 3437 O O . ASN A 1 439 ? -14.480 12.792 31.189 1.00 43.25 439 ASN A O 1
ATOM 3441 N N . PRO A 1 440 ? -12.699 12.907 32.544 1.00 38.78 440 PRO A N 1
ATOM 3442 C CA . PRO A 1 440 ? -13.454 12.559 33.753 1.00 38.78 440 PRO A CA 1
ATOM 3443 C C . PRO A 1 440 ? -14.466 13.638 34.184 1.00 38.78 440 PRO A C 1
ATOM 3445 O O . PRO A 1 440 ? -15.332 13.366 35.008 1.00 38.78 440 PRO A O 1
ATOM 3448 N N . CYS A 1 441 ? -14.411 14.844 33.607 1.00 37.59 441 CYS A N 1
ATOM 3449 C CA . CYS A 1 441 ? -15.269 15.986 33.951 1.00 37.59 441 CYS A CA 1
ATOM 3450 C C . CYS A 1 441 ? -16.757 15.831 33.573 1.00 37.59 441 CYS A C 1
ATOM 3452 O O . CYS A 1 441 ? -17.548 16.726 33.854 1.00 37.59 441 CYS A O 1
ATOM 3454 N N . HIS A 1 442 ? -17.146 14.733 32.919 1.00 40.97 442 HIS A N 1
ATOM 3455 C CA . HIS A 1 442 ? -18.549 14.404 32.634 1.00 40.97 442 HIS A CA 1
ATOM 3456 C C . HIS A 1 442 ? -19.142 13.368 33.601 1.00 40.97 442 HIS A C 1
ATOM 3458 O O . HIS A 1 442 ? -20.308 13.001 33.458 1.00 40.97 442 HIS A O 1
ATOM 3464 N N . LEU A 1 443 ? -18.364 12.900 34.583 1.00 42.53 443 LEU A N 1
ATOM 3465 C CA . LEU A 1 443 ? -18.887 12.108 35.692 1.00 42.53 443 LEU A CA 1
ATOM 3466 C C . LEU A 1 443 ? -19.633 13.044 36.668 1.00 42.53 443 LEU A C 1
ATOM 3468 O O . LEU A 1 443 ? -19.149 14.147 36.918 1.00 42.53 443 LEU A O 1
ATOM 3472 N N . PRO A 1 444 ? -20.801 12.641 37.207 1.00 39.59 444 PRO A N 1
ATOM 3473 C CA . PRO A 1 444 ? -21.546 13.424 38.198 1.00 39.59 444 PRO A CA 1
ATOM 3474 C C . PRO A 1 444 ? -20.648 13.909 39.348 1.00 39.59 444 PRO A C 1
ATOM 3476 O O . PRO A 1 444 ? -19.792 13.147 39.795 1.00 39.59 444 PRO A O 1
ATOM 3479 N N . GLU A 1 445 ? -20.846 15.139 39.841 1.00 34.78 445 GLU A N 1
ATOM 3480 C CA . GLU A 1 445 ? -20.008 15.779 40.881 1.00 34.78 445 GLU A CA 1
ATOM 3481 C C . GLU A 1 445 ? -19.802 14.902 42.135 1.00 34.78 445 GLU A C 1
ATOM 3483 O O . GLU A 1 445 ? -18.693 14.858 42.667 1.00 34.78 445 GLU A O 1
ATOM 3488 N N . GLU A 1 446 ? -20.796 14.094 42.529 1.00 38.38 446 GLU A N 1
ATOM 3489 C CA . GLU A 1 446 ? -20.687 13.112 43.630 1.00 38.38 446 GLU A CA 1
ATOM 3490 C C . GLU A 1 446 ? -19.592 12.040 43.414 1.00 38.38 446 GLU A C 1
ATOM 3492 O O . GLU A 1 446 ? -19.115 11.428 44.371 1.00 38.38 446 GLU A O 1
ATOM 3497 N N . LYS A 1 447 ? -19.161 11.791 42.168 1.00 43.12 447 LYS A N 1
ATOM 3498 C CA . LYS A 1 447 ? -18.156 10.771 41.814 1.00 43.12 447 LYS A CA 1
ATOM 3499 C C . LYS A 1 447 ? -16.721 11.309 41.775 1.00 43.12 447 LYS A C 1
ATOM 3501 O O . LYS A 1 447 ? -15.785 10.518 41.885 1.00 43.12 447 LYS A O 1
ATOM 3506 N N . MET A 1 448 ? -16.522 12.630 41.678 1.00 32.66 448 MET A N 1
ATOM 3507 C CA . MET A 1 448 ? -15.197 13.237 41.886 1.00 32.66 448 MET A CA 1
ATOM 3508 C C . MET A 1 448 ? -14.788 13.182 43.360 1.00 32.66 448 MET A C 1
ATOM 3510 O O . MET A 1 448 ? -13.626 12.914 43.656 1.00 32.66 448 MET A O 1
ATOM 3514 N N . GLU A 1 449 ? -15.734 13.363 44.285 1.00 32.94 449 GLU A N 1
ATOM 3515 C CA . GLU A 1 449 ? -15.450 13.351 45.726 1.00 32.94 449 GLU A CA 1
ATOM 3516 C C . GLU A 1 449 ? -14.970 11.978 46.220 1.00 32.94 449 GLU A C 1
ATOM 3518 O O . GLU A 1 449 ? -14.032 11.908 47.014 1.00 32.94 449 GLU A O 1
ATOM 3523 N N . LYS A 1 450 ? -15.511 10.873 45.679 1.00 38.12 450 LYS A N 1
ATOM 3524 C CA . LYS A 1 450 ? -14.993 9.518 45.957 1.00 38.12 450 LYS A CA 1
ATOM 3525 C C . LYS A 1 450 ? -13.567 9.309 45.436 1.00 38.12 450 LYS A C 1
ATOM 3527 O O . LYS A 1 450 ? -12.744 8.730 46.138 1.00 38.12 450 LYS A O 1
ATOM 3532 N N . LYS A 1 451 ? -13.244 9.849 44.255 1.00 36.03 451 LYS A N 1
ATOM 3533 C CA . LYS A 1 451 ? -11.901 9.772 43.656 1.00 36.03 451 LYS A CA 1
ATOM 3534 C C . LYS A 1 451 ? -10.864 10.593 44.438 1.00 36.03 451 LYS A C 1
ATOM 3536 O O . LYS A 1 451 ? -9.717 10.173 44.556 1.00 36.03 451 LYS A O 1
ATOM 3541 N N . VAL A 1 452 ? -11.261 11.727 45.023 1.00 35.53 452 VAL A N 1
ATOM 3542 C CA . VAL A 1 452 ? -10.403 12.528 45.922 1.00 35.53 452 VAL A CA 1
ATOM 3543 C C . VAL A 1 452 ? -10.198 11.824 47.271 1.00 35.53 452 VAL A C 1
ATOM 3545 O O . VAL A 1 452 ? -9.093 11.857 47.813 1.00 35.53 452 VAL A O 1
ATOM 3548 N N . ALA A 1 453 ? -11.220 11.131 47.782 1.00 34.75 453 ALA A N 1
ATOM 3549 C CA . ALA A 1 453 ? -11.140 10.390 49.040 1.00 34.75 453 ALA A CA 1
ATOM 3550 C C . ALA A 1 453 ? -10.272 9.114 48.963 1.00 34.75 453 ALA A C 1
ATOM 3552 O O . ALA A 1 453 ? -9.616 8.782 49.949 1.00 34.75 453 ALA A O 1
ATOM 3553 N N . GLU A 1 454 ? -10.227 8.419 47.819 1.00 36.25 454 GLU A N 1
ATOM 3554 C CA . GLU A 1 454 ? -9.441 7.180 47.648 1.00 36.25 454 GLU A CA 1
ATOM 3555 C C . GLU A 1 454 ? -7.985 7.406 47.208 1.00 36.25 454 GLU A C 1
ATOM 3557 O O . GLU A 1 454 ? -7.112 6.615 47.561 1.00 36.25 454 GLU A O 1
ATOM 3562 N N . VAL A 1 455 ? -7.689 8.487 46.474 1.00 35.25 455 VAL A N 1
ATOM 3563 C CA . VAL A 1 455 ? -6.348 8.724 45.892 1.00 35.25 455 VAL A CA 1
ATOM 3564 C C . VAL A 1 455 ? -5.439 9.563 46.807 1.00 35.25 455 VAL A C 1
ATOM 3566 O O . VAL A 1 455 ? -4.242 9.680 46.555 1.00 35.25 455 VAL A O 1
ATOM 3569 N N . GLY A 1 456 ? -5.959 10.122 47.906 1.00 30.38 456 GLY A N 1
ATOM 3570 C CA . GLY A 1 456 ? -5.138 10.845 48.886 1.00 30.38 456 GLY A CA 1
ATOM 3571 C C . GLY A 1 456 ? -4.388 12.050 48.303 1.00 30.38 456 GLY A C 1
ATOM 3572 O O . GLY A 1 456 ? -3.310 12.400 48.783 1.00 30.38 456 GLY A O 1
ATOM 3573 N N . LEU A 1 457 ? -4.935 12.680 47.259 1.00 30.05 457 LEU A N 1
ATOM 3574 C CA . LEU A 1 457 ? -4.423 13.945 46.736 1.00 30.05 457 LEU A CA 1
ATOM 3575 C C . LEU A 1 457 ? -4.983 15.102 47.577 1.00 30.05 457 LEU A C 1
ATOM 3577 O O . LEU A 1 457 ? -6.168 15.083 47.920 1.00 30.05 457 LEU A O 1
ATOM 3581 N N . PRO A 1 458 ? -4.160 16.102 47.937 1.00 26.89 458 PRO A N 1
ATOM 3582 C CA . PRO A 1 458 ? -4.606 17.198 48.781 1.00 26.89 458 PRO A CA 1
ATOM 3583 C C . PRO A 1 458 ? -5.668 18.018 48.048 1.00 26.89 458 PRO A C 1
ATOM 3585 O O . PRO A 1 458 ? -5.492 18.418 46.898 1.00 26.89 458 PRO A O 1
ATOM 3588 N N . SER A 1 459 ? -6.774 18.274 48.739 1.00 29.44 459 SER A N 1
ATOM 3589 C CA . SER A 1 459 ? -7.807 19.208 48.317 1.00 29.44 459 SER A CA 1
ATOM 3590 C C . SER A 1 459 ? -7.226 20.624 48.273 1.00 29.44 459 SER A C 1
ATOM 3592 O O . SER A 1 459 ? -7.141 21.290 49.306 1.00 29.44 459 SER A O 1
ATOM 3594 N N . GLU A 1 460 ? -6.826 21.108 47.098 1.00 36.41 460 GLU A N 1
ATOM 3595 C CA . GLU A 1 460 ? -6.646 22.544 46.878 1.00 36.41 460 GLU A CA 1
ATOM 3596 C C . GLU A 1 460 ? -8.029 23.194 46.828 1.00 36.41 460 GLU A C 1
ATOM 3598 O O . GLU A 1 460 ? -8.654 23.301 45.780 1.00 36.41 460 GLU A O 1
ATOM 3603 N N . ASN A 1 461 ? -8.538 23.568 47.999 1.00 33.28 461 ASN A N 1
ATOM 3604 C CA . ASN A 1 461 ? -9.627 24.525 48.145 1.00 33.28 461 ASN A CA 1
ATOM 3605 C C . ASN A 1 461 ? -9.526 25.199 49.516 1.00 33.28 461 ASN A C 1
ATOM 3607 O O . ASN A 1 461 ? -10.306 24.934 50.426 1.00 33.28 461 ASN A O 1
ATOM 3611 N N . SER A 1 462 ? -8.552 26.096 49.653 1.00 35.62 462 SER A N 1
ATOM 3612 C CA . SER A 1 462 ? -8.664 27.240 50.558 1.00 35.62 462 SER A CA 1
ATOM 3613 C C . SER A 1 462 ? -7.599 28.273 50.205 1.00 35.62 462 SER A C 1
ATOM 3615 O O . SER A 1 462 ? -6.491 28.180 50.713 1.00 35.62 462 SER A O 1
ATOM 3617 N N . GLU A 1 463 ? -7.925 29.236 49.343 1.00 32.53 463 GLU A N 1
ATOM 3618 C CA . GLU A 1 463 ? -7.395 30.607 49.440 1.00 32.53 463 GLU A CA 1
ATOM 3619 C C . GLU A 1 463 ? -8.097 31.532 48.431 1.00 32.53 463 GLU A C 1
ATOM 3621 O O . GLU A 1 463 ? -7.588 31.836 47.361 1.00 32.53 463 GLU A O 1
ATOM 3626 N N . THR A 1 464 ? -9.291 32.004 48.801 1.00 35.47 464 THR A N 1
ATOM 3627 C CA . THR A 1 464 ? -9.764 33.357 48.456 1.00 35.47 464 THR A CA 1
ATOM 3628 C C . THR A 1 464 ? -10.731 33.835 49.539 1.00 35.47 464 THR A C 1
ATOM 3630 O O . THR A 1 464 ? -11.872 33.370 49.576 1.00 35.47 464 THR A O 1
ATOM 3633 N N . SER A 1 465 ? -10.241 34.724 50.412 1.00 34.78 465 SER A N 1
ATOM 3634 C CA . SER A 1 465 ? -10.890 35.674 51.354 1.00 34.78 465 SER A CA 1
ATOM 3635 C C . SER A 1 465 ? -9.916 35.780 52.540 1.00 34.78 465 SER A C 1
ATOM 3637 O O . SER A 1 465 ? -9.698 34.776 53.206 1.00 34.78 465 SER A O 1
ATOM 3639 N N . GLU A 1 466 ? -9.189 36.865 52.803 1.00 32.94 466 GLU A N 1
ATOM 3640 C CA . GLU A 1 466 ? -9.480 38.309 52.738 1.00 32.94 466 GLU A CA 1
ATOM 3641 C C . GLU A 1 466 ? -8.356 39.135 52.092 1.00 32.94 466 GLU A C 1
ATOM 3643 O O . GLU A 1 466 ? -7.183 38.694 52.132 1.00 32.94 466 GLU A O 1
#

Foldseek 3Di:
DDDDDPPPPDDPDDDLQVLLVVLLCQLVVCVVPDPDQADAPVVDCNLVSLVSNLVSLLVQQVVDDPDDDDPSNVCCQVVLSLVVLLVCLVVCGNPCSVLSSLVSLLSNLVRDPPLPCVRPSNVLSLLSNLVVALPDAPDPNLVSSLSSLLSVLVSCLVPVVCLCVQLAQPPPDDDPDDDDDDDDDDDDDDDDDDDDDDDDDDDDDDDDDDPPPVVNVSRHDHSLASLLSQCPHPDLLSVLSSLVSLLSQQLRQDPVSLCSCQPVDCNLVSLLVQLLVLVVPADLFDALVLLVPPPQQEAPPCPDPPPPQPPPDPRSVSSSSNNNSLNSLLSSLQSGDPSSSLSSLLSNLVRPLVPRLLVQCPDDDPRSVLVSLSVLLSSQVNRDHPNNNVSNCCLQPNPDPDQDDPVVCVVHVNNVSLLVQCVDPDVSSVVSSCSSDPDPVNNPPVVVVVVCVPPVDDPPPDDDDD

pLDDT: mean 76.16, std 23.41, range [25.39, 98.31]

Secondary structure (DSSP, 8-state):
---------PPPPPPHHHHHHHHHHHHHHHHHH-S---S-GGGSSHHHHHHHHHHHHHHHHHHSPTTPPPHHHHHHHHTTHHHHHHHHHHHT-STTHHHHHHHHHHHHHHH--S--TTSHHHHHHHHHHHHHTTSSTT-TTHHHHHHHHHHHHHHHHH-GGGHHHHH-----PPP---------------------------PPPP----HHHHHHHHTS--HHHHHHHHTT-S-HHHHHHHHHHHHHHHT---HHHHHHHHHSSSHHHHHHHHHHHHHHTS-S---HHHHHSS----TTT----TTTGGGTSTTHHHHHHHHHHHHHHHHHHHHS-HHHHHHHHHHHIIIIIIIIIHHHHT---HHHHHHHHHHHHHHHHH---HHHHHHHHHHHH-S--SPP-HHHHHH-HHHHHHHHHTT-S-HHHHHHHHHT-S-GGGS-HHHHHHHHHHH-----------

Sequence (466 aa):
MLTSFNTVALAPSLPLQEDFVYHWKAITHYYIETSDDKDPVTDTNIPSHLEQMLDILTQEESERESGETGPCMEYLLHHKILETLYTLGKADCPPGMKQQVLSFYTKLLGRIRQPLLPHINVHRPVLKLIRLCGEILAAPTENEEIQFLCIVCAKLKQDPYLVNFFLENKVKRPDPKSPSAKGVREDLASPDTGQPQAEGKAAEPPDEPKAAADQSNINNYNIVTSLLNLTKSPDGRIVVKACEGLMLLVSLPEPAAAKCLTENTELCELLTDRLSAFYKALPTSMDPLDIETVESVNWGLDVYNMKDDAAIFTGKRALISFLSWLDYCDQLIKEAQKTAAVVLAKTVRKMFFVTVMEPQLMQTSEVGILTSTALLNRIIRQVTSEALLQEMVYFLLGEEKGPETLATIAQNPLRHRLIELCDHLSDEVQCLVIDSCPNPCHLPEEKMEKKVAEVGLPSENSETSE

InterPro domains:
  IPR019384 FHF complex subunit HOOK interacting protein [PF10257] (72-432)
  IPR019384 FHF complex subunit HOOK interacting protein [PTHR21705] (9-429)

Radius of gyration: 32.72 Å; chains: 1; bounding box: 114×62×115 Å